Protein AF-0000000075455918 (afdb_homodimer)

Secondary structure (DSSP, 8-state):
-TTTTTTTS-HHHHHHHHHHHHHHHHHHHS---HHHHHHHHHHHHHTPPPSSHHHHHHHHHHHTGGGTS-HHHHHHHHHHHHHHHHHHHHHHHSTTPPPPTT-HHHHHHHHHHHS-HHHHHHHTS-TTT---GGGTGGGHHHHHHHHHHHHHHHTHHHHHHTT--SSHHHHHHHHHT--HHHHHHHHHHHHHHHHHHHHHH--SHHHHHHHHHHHHHHHHHHHH-GGG-GGGTTT----/-TTTTTTTS-HHHHHHHHHHHHHHHHHHHS---HHHHHHHHHHHHHTPPPSSHHHHHHHHHHHTGGGTS-HHHHHHHHHHHHHHHHHHHHHHHSTTPPPPTT-HHHHHHHHHHHS-HHHHHHHTS-TTT---GGGTGGGHHHHHHHHHHHHHHHTHHHHHHTT--SSHHHHHHHHHT--HHHHHHHHHHHHHHHHHHHHHH--SHHHHHHHHHHHHHHHHHHHH-GGG-GGGTTT----

InterPro domains:
  IPR008949 Isoprenoid synthase domain superfamily [G3DSA:1.10.600.10] (1-238)
  IPR008949 Isoprenoid synthase domain superfamily [SSF48576] (11-233)
  IPR024652 Trichodiene synthase [PF06330] (12-233)
  IPR024652 Trichodiene synthase [SFLDG01021] (1-236)

Sequence (478 aa):
MATTTFGHNHPDTQVHIALFTILALCVDDLEVNSAALAEFIDRFQTGRMQLHSVLELLAGMIRRMPEFFHPYAATAILIGAMHHVNCTLFEKQMDNAPLHPAALQYVLYKRARNGAGEVYSAFVWDKFNFPDISAHIQVTPETMIYLDYANDILSFYKEEMAGERHNFVYDRARVTGKDVKTVLSDILDEVVGAIERARKILQGEKERETWEKFLAGYVAYHFLSPRYKLEQLTGAAAAMATTTFGHNHPDTQVHIALFTILALCVDDLEVNSAALAEFIDRFQTGRMQLHSVLELLAGMIRRMPEFFHPYAATAILIGAMHHVNCTLFEKQMDNAPLHPAALQYVLYKRARNGAGEVYSAFVWDKFNFPDISAHIQVTPETMIYLDYANDILSFYKEEMAGERHNFVYDRARVTGKDVKTVLSDILDEVVGAIERARKILQGEKERETWEKFLAGYVAYHFLSPRYKLEQLTGAAAA

Solvent-accessible surface area (backbone atoms only — not comparable to full-atom values): 25151 Å² total; per-residue (Å²): 86,33,70,42,30,36,47,86,44,57,69,70,48,23,52,52,50,40,53,43,50,52,39,54,48,40,58,73,72,39,86,63,47,67,70,42,59,70,42,40,65,63,25,48,36,57,57,46,81,50,82,39,71,63,55,37,53,41,51,54,49,49,72,48,32,58,81,44,25,47,64,69,45,22,50,46,29,43,46,26,51,51,36,24,52,52,41,54,50,48,48,70,73,47,63,86,62,85,79,52,59,66,32,49,58,31,55,54,51,50,47,59,35,49,56,33,17,57,28,56,39,41,60,74,48,32,30,87,87,38,68,61,55,85,66,53,58,60,35,44,53,31,40,20,46,35,52,40,48,47,49,53,61,63,38,38,62,45,36,54,76,69,66,61,68,86,44,72,62,47,48,51,13,62,28,69,71,45,54,59,70,58,42,52,51,50,50,49,52,52,31,52,51,24,52,54,38,33,60,67,59,34,73,48,70,67,58,42,54,48,51,53,47,30,57,53,14,46,55,48,33,48,55,69,33,74,87,28,52,41,38,72,72,67,66,60,54,88,124,87,32,70,42,29,35,47,87,44,58,68,70,49,23,53,51,51,39,53,44,50,53,39,54,48,41,58,72,72,41,87,64,48,68,72,43,59,70,42,39,64,64,25,48,37,57,56,48,80,52,84,37,71,62,56,38,53,41,51,55,50,50,72,48,32,58,81,43,24,47,65,69,47,22,51,46,29,44,46,26,51,52,37,24,53,52,40,54,50,48,48,69,73,47,64,85,62,84,77,52,59,67,31,50,59,30,56,53,50,49,46,59,34,49,54,33,15,56,29,57,40,43,61,71,49,31,31,88,87,38,69,62,55,84,65,52,59,60,35,44,51,32,42,20,45,35,52,39,49,47,48,52,60,64,36,38,61,46,35,53,76,69,66,61,68,85,45,70,62,47,51,50,13,61,28,68,70,46,55,58,70,58,40,54,51,53,48,49,51,53,33,53,50,26,53,54,39,34,60,67,59,35,72,49,69,68,58,41,54,48,50,53,48,30,55,51,14,46,54,48,34,48,55,69,33,74,87,28,52,40,39,73,72,68,68,56,58,89,124

Organism: Phanerochaete carnosa (strain HHB-10118-sp) (NCBI:txid650164)

Radius of gyration: 22.27 Å; Cα contacts (8 Å, |Δi|>4): 618; chains: 2; bounding box: 49×70×57 Å

pLDDT: mean 92.81, std 9.06, range [35.81, 98.81]

Nearest PDB structures (foldseek):
  8h4p-assembly1_B  TM=9.063E-01  e=5.299E-12  Fusarium graminearum PH-1
  2ps7-assembly1_A  TM=8.815E-01  e=2.289E-07  Fusarium sporotrichioides
  7w5h-assembly1_A  TM=6.865E-01  e=1.994E-03  Trichoderma atroviride
  8gy0-assembly1_A  TM=6.132E-01  e=2.604E-03  Agrocybe pediades
  2e4o-assembly1_D  TM=6.104E-01  e=9.459E-03  Aspergillus terreus

Structure (mmCIF, N/CA/C/O backbone):
data_AF-0000000075455918-model_v1
#
loop_
_entity.id
_entity.type
_entity.pdbx_description
1 polymer 'Terpenoid synthase'
#
loop_
_atom_site.group_PDB
_atom_site.id
_atom_site.type_symbol
_atom_site.label_atom_id
_atom_site.label_alt_id
_atom_site.label_comp_id
_atom_site.label_asym_id
_atom_site.label_entity_id
_atom_site.label_seq_id
_atom_site.pdbx_PDB_ins_code
_atom_site.Cartn_x
_atom_site.Cartn_y
_atom_site.Cartn_z
_atom_site.occupancy
_atom_site.B_iso_or_equiv
_atom_site.auth_seq_id
_atom_site.auth_comp_id
_atom_site.auth_asym_id
_atom_site.auth_atom_id
_atom_site.pdbx_PDB_model_num
ATOM 1 N N . MET A 1 1 ? -3.668 22.281 8.75 1 91.06 1 MET A N 1
ATOM 2 C CA . MET A 1 1 ? -2.582 21.328 8.547 1 91.06 1 MET A CA 1
ATOM 3 C C . MET A 1 1 ? -1.503 21.906 7.645 1 91.06 1 MET A C 1
ATOM 5 O O . MET A 1 1 ? -0.312 21.797 7.938 1 91.06 1 MET A O 1
ATOM 9 N N . ALA A 1 2 ? -1.867 22.594 6.594 1 86.81 2 ALA A N 1
ATOM 10 C CA . ALA A 1 2 ? -0.925 23.109 5.609 1 86.81 2 ALA A CA 1
ATOM 11 C C . ALA A 1 2 ? 0.007 24.156 6.234 1 86.81 2 ALA A C 1
ATOM 13 O O . ALA A 1 2 ? 1.175 24.25 5.852 1 86.81 2 ALA A O 1
ATOM 14 N N . THR A 1 3 ? -0.461 24.891 7.234 1 88.12 3 THR A N 1
ATOM 15 C CA . THR A 1 3 ? 0.361 25.938 7.809 1 88.12 3 THR A CA 1
ATOM 16 C C . THR A 1 3 ? 1.095 25.453 9.055 1 88.12 3 THR A C 1
ATOM 18 O O . THR A 1 3 ? 2.123 26.016 9.438 1 88.12 3 THR A O 1
ATOM 21 N N . THR A 1 4 ? 0.584 24.438 9.656 1 91 4 THR A N 1
ATOM 22 C CA . THR A 1 4 ? 1.231 23.891 10.852 1 91 4 THR A CA 1
ATOM 23 C C . THR A 1 4 ? 2.119 22.703 10.492 1 91 4 THR A C 1
ATOM 25 O O . THR A 1 4 ? 3.342 22.844 10.414 1 91 4 THR A O 1
ATOM 28 N N . THR A 1 5 ? 1.549 21.672 9.992 1 95.69 5 THR A N 1
ATOM 29 C CA . THR A 1 5 ? 2.242 20.422 9.703 1 95.69 5 THR A CA 1
ATOM 30 C C . THR A 1 5 ? 3.17 20.578 8.5 1 95.69 5 THR A C 1
ATOM 32 O O . THR A 1 5 ? 4.301 20.078 8.516 1 95.69 5 THR A O 1
ATOM 35 N N . PHE A 1 6 ? 2.711 21.25 7.457 1 97.81 6 PHE A N 1
ATOM 36 C CA . PHE A 1 6 ? 3.451 21.359 6.203 1 97.81 6 PHE A CA 1
ATOM 37 C C . PHE A 1 6 ? 3.879 22.797 5.945 1 97.81 6 PHE A C 1
ATOM 39 O O . PHE A 1 6 ? 4.035 23.203 4.793 1 97.81 6 PHE A O 1
ATOM 46 N N . GLY A 1 7 ? 4.07 23.594 7.047 1 96.25 7 GLY A N 1
ATOM 47 C CA . GLY A 1 7 ? 4.387 25.016 6.949 1 96.25 7 GLY A CA 1
ATOM 48 C C . GLY A 1 7 ? 5.75 25.281 6.332 1 96.25 7 GLY A C 1
ATOM 49 O O . GLY A 1 7 ? 6.02 26.391 5.863 1 96.25 7 GLY A O 1
ATOM 50 N N . HIS A 1 8 ? 6.633 24.281 6.281 1 96.88 8 HIS A N 1
ATOM 51 C CA . HIS A 1 8 ? 7.98 24.422 5.742 1 96.88 8 HIS A CA 1
ATOM 52 C C . HIS A 1 8 ? 7.977 24.344 4.219 1 96.88 8 HIS A C 1
ATOM 54 O O . HIS A 1 8 ? 8.969 24.672 3.57 1 96.88 8 HIS A O 1
ATOM 60 N N . ASN A 1 9 ? 6.895 23.859 3.605 1 97.81 9 ASN A N 1
ATOM 61 C CA . ASN A 1 9 ? 6.832 23.688 2.156 1 97.81 9 ASN A CA 1
ATOM 62 C C . ASN A 1 9 ? 6.723 25.031 1.438 1 97.81 9 ASN A C 1
ATOM 64 O O . ASN A 1 9 ? 6.402 26.047 2.057 1 97.81 9 ASN A O 1
ATOM 68 N N . HIS A 1 10 ? 7.098 25.031 0.149 1 97.56 10 HIS A N 1
ATOM 69 C CA . HIS A 1 10 ? 6.82 26.188 -0.7 1 97.56 10 HIS A CA 1
ATOM 70 C C . HIS A 1 10 ? 5.355 26.609 -0.596 1 97.56 10 HIS A C 1
ATOM 72 O O . HIS A 1 10 ? 4.465 25.75 -0.545 1 97.56 10 HIS A O 1
ATOM 78 N N . PRO A 1 11 ? 5.074 27.906 -0.585 1 97.19 11 PRO A N 1
ATOM 79 C CA . PRO A 1 11 ? 3.707 28.391 -0.379 1 97.19 11 PRO A CA 1
ATOM 80 C C . PRO A 1 11 ? 2.711 27.797 -1.37 1 97.19 11 PRO A C 1
ATOM 82 O O . PRO A 1 11 ? 1.595 27.438 -0.988 1 97.19 11 PRO A O 1
ATOM 85 N N . ASP A 1 12 ? 3.113 27.656 -2.613 1 97.38 12 ASP A N 1
ATOM 86 C CA . ASP A 1 12 ? 2.23 27.062 -3.609 1 97.38 12 ASP A CA 1
ATOM 87 C C . ASP A 1 12 ? 1.91 25.609 -3.258 1 97.38 12 ASP A C 1
ATOM 89 O O . ASP A 1 12 ? 0.797 25.141 -3.498 1 97.38 12 ASP A O 1
ATOM 93 N N . THR A 1 13 ? 2.908 24.906 -2.742 1 98.06 13 THR A N 1
ATOM 94 C CA . THR A 1 13 ? 2.709 23.531 -2.312 1 98.06 13 THR A CA 1
ATOM 95 C C . THR A 1 13 ? 1.746 23.469 -1.131 1 98.06 13 THR A C 1
ATOM 97 O O . THR A 1 13 ? 0.871 22.594 -1.084 1 98.06 13 THR A O 1
ATOM 100 N N . GLN A 1 14 ? 1.896 24.406 -0.227 1 97.81 14 GLN A N 1
ATOM 101 C CA . GLN A 1 14 ? 1.015 24.469 0.934 1 97.81 14 GLN A CA 1
ATOM 102 C C . GLN A 1 14 ? -0.442 24.625 0.512 1 97.81 14 GLN A C 1
ATOM 104 O O . GLN A 1 14 ? -1.328 23.953 1.042 1 97.81 14 GLN A O 1
ATOM 109 N N . VAL A 1 15 ? -0.654 25.5 -0.427 1 97.75 15 VAL A N 1
ATOM 110 C CA . VAL A 1 15 ? -2.004 25.766 -0.916 1 97.75 15 VAL A CA 1
ATOM 111 C C . VAL A 1 15 ? -2.576 24.5 -1.551 1 97.75 15 VAL A C 1
ATOM 113 O O . VAL A 1 15 ? -3.729 24.141 -1.299 1 97.75 15 VAL A O 1
ATOM 116 N N . HIS A 1 16 ? -1.798 23.828 -2.35 1 98 16 HIS A N 1
ATOM 117 C CA . HIS A 1 16 ? -2.266 22.625 -3.016 1 98 16 HIS A CA 1
ATOM 118 C C . HIS A 1 16 ? -2.559 21.516 -2.008 1 98 16 HIS A C 1
ATOM 120 O O . HIS A 1 16 ? -3.561 20.812 -2.131 1 98 16 HIS A O 1
ATOM 126 N N . ILE A 1 17 ? -1.738 21.328 -0.986 1 97.5 17 ILE A N 1
ATOM 127 C CA . ILE A 1 17 ? -1.95 20.359 0.076 1 97.5 17 ILE A CA 1
ATOM 128 C C . ILE A 1 17 ? -3.242 20.672 0.823 1 97.5 17 ILE A C 1
ATOM 130 O O . ILE A 1 17 ? -4.031 19.781 1.127 1 97.5 17 ILE A O 1
ATOM 134 N N . ALA A 1 18 ? -3.453 21.969 1.129 1 97.25 18 ALA A N 1
ATOM 135 C CA . ALA A 1 18 ? -4.66 22.391 1.832 1 97.25 18 ALA A CA 1
ATOM 136 C C . ALA A 1 18 ? -5.914 22.031 1.035 1 97.25 18 ALA A C 1
ATOM 138 O O . ALA A 1 18 ? -6.867 21.469 1.583 1 97.25 18 ALA A O 1
ATOM 139 N N . LEU A 1 19 ? -5.891 22.344 -0.235 1 97 19 LEU A N 1
ATOM 140 C CA . LEU A 1 19 ? -7.035 22.078 -1.096 1 97 19 LEU A CA 1
ATOM 141 C C . LEU A 1 19 ? -7.277 20.578 -1.213 1 97 19 LEU A C 1
ATOM 143 O O . LEU A 1 19 ? -8.414 20.109 -1.078 1 97 19 LEU A O 1
ATOM 147 N N . PHE A 1 20 ? -6.273 19.797 -1.447 1 96.75 20 PHE A N 1
ATOM 148 C CA . PHE A 1 20 ? -6.391 18.344 -1.497 1 96.75 20 PHE A CA 1
ATOM 149 C C . PHE A 1 20 ? -6.992 17.797 -0.206 1 96.75 20 PHE A C 1
ATOM 151 O O . PHE A 1 20 ? -7.895 16.953 -0.24 1 96.75 20 PHE A O 1
ATOM 158 N N . THR A 1 21 ? -6.449 18.312 0.922 1 94.25 21 THR A N 1
ATOM 159 C CA . THR A 1 21 ? -6.859 17.812 2.23 1 94.25 21 THR A CA 1
ATOM 160 C C . THR A 1 21 ? -8.328 18.109 2.49 1 94.25 21 THR A C 1
ATOM 162 O O . THR A 1 21 ? -9.07 17.266 2.992 1 94.25 21 THR A O 1
ATOM 165 N N . ILE A 1 22 ? -8.781 19.344 2.145 1 93.31 22 ILE A N 1
ATOM 166 C CA . ILE A 1 22 ? -10.18 19.703 2.301 1 93.31 22 ILE A CA 1
ATOM 167 C C . ILE A 1 22 ? -11.062 18.766 1.478 1 93.31 22 ILE A C 1
ATOM 169 O O . ILE A 1 22 ? -12.086 18.281 1.964 1 93.31 22 ILE A O 1
ATOM 173 N N . LEU A 1 23 ? -10.688 18.484 0.296 1 92.94 23 LEU A N 1
ATOM 174 C CA . LEU A 1 23 ? -11.469 17.625 -0.594 1 92.94 23 LEU A CA 1
ATOM 175 C C . LEU A 1 23 ? -11.484 16.188 -0.091 1 92.94 23 LEU A C 1
ATOM 177 O O . LEU A 1 23 ? -12.516 15.516 -0.147 1 92.94 23 LEU A O 1
ATOM 181 N N . ALA A 1 24 ? -10.312 15.695 0.396 1 90.94 24 ALA A N 1
ATOM 182 C CA . ALA A 1 24 ? -10.242 14.344 0.956 1 90.94 24 ALA A CA 1
ATOM 183 C C . ALA A 1 24 ? -11.164 14.203 2.164 1 90.94 24 ALA A C 1
ATOM 185 O O . ALA A 1 24 ? -11.812 13.172 2.338 1 90.94 24 ALA A O 1
ATOM 186 N N . LEU A 1 25 ? -11.203 15.219 3.004 1 87 25 LEU A N 1
ATOM 187 C CA . LEU A 1 25 ? -12.094 15.203 4.164 1 87 25 LEU A CA 1
ATOM 188 C C . LEU A 1 25 ? -13.555 15.227 3.73 1 87 25 LEU A C 1
ATOM 190 O O . LEU A 1 25 ? -14.398 14.602 4.363 1 87 25 LEU A O 1
ATOM 194 N N . CYS A 1 26 ? -13.836 15.961 2.695 1 88.19 26 CYS A N 1
ATOM 195 C CA . CYS A 1 26 ? -15.195 16 2.162 1 88.19 26 CYS A CA 1
ATOM 196 C C . CYS A 1 26 ? -15.617 14.625 1.657 1 88.19 26 CYS A C 1
ATOM 198 O O . CYS A 1 26 ? -16.781 14.242 1.796 1 88.19 26 CYS A O 1
ATOM 200 N N . VAL A 1 27 ? -14.734 13.883 1.085 1 86.5 27 VAL A N 1
ATOM 201 C CA . VAL A 1 27 ? -15.023 12.531 0.604 1 86.5 27 VAL A CA 1
ATOM 202 C C . VAL A 1 27 ? -15.383 11.625 1.781 1 86.5 27 VAL A C 1
ATOM 204 O O . VAL A 1 27 ? -16.328 10.836 1.704 1 86.5 27 VAL A O 1
ATOM 207 N N . ASP A 1 28 ? -14.703 11.789 2.898 1 78.5 28 ASP A N 1
ATOM 208 C CA . ASP A 1 28 ? -14.906 10.969 4.09 1 78.5 28 ASP A CA 1
ATOM 209 C C . ASP A 1 28 ? -16.203 11.344 4.801 1 78.5 28 ASP A C 1
ATOM 211 O O . ASP A 1 28 ? -16.922 10.477 5.297 1 78.5 28 ASP A O 1
ATOM 215 N N . ASP A 1 29 ? -16.375 12.633 4.953 1 73.12 29 ASP A N 1
ATOM 216 C CA . ASP A 1 29 ? -17.453 13.141 5.789 1 73.12 29 ASP A CA 1
ATOM 217 C C . ASP A 1 29 ? -18.734 13.336 4.98 1 73.12 29 ASP A C 1
ATOM 219 O O . ASP A 1 29 ? -19.844 13.164 5.504 1 73.12 29 ASP A O 1
ATOM 223 N N . LEU A 1 30 ? -18.406 13.914 3.812 1 64.44 30 LEU A N 1
ATOM 224 C CA . LEU A 1 30 ? -19.578 14.344 3.064 1 64.44 30 LEU A CA 1
ATOM 225 C C . LEU A 1 30 ? -20.281 13.156 2.416 1 64.44 30 LEU A C 1
ATOM 227 O O . LEU A 1 30 ? -19.688 12.086 2.275 1 64.44 30 LEU A O 1
ATOM 231 N N . GLU A 1 31 ? -21.5 13.352 2.164 1 68.62 31 GLU A N 1
ATOM 232 C CA . GLU A 1 31 ? -22.438 12.414 1.56 1 68.62 31 GLU A CA 1
ATOM 233 C C . GLU A 1 31 ? -22.141 12.203 0.078 1 68.62 31 GLU A C 1
ATOM 235 O O . GLU A 1 31 ? -22.984 12.469 -0.777 1 68.62 31 GLU A O 1
ATOM 240 N N . VAL A 1 32 ? -20.734 12.156 -0.196 1 80.69 32 VAL A N 1
ATOM 241 C CA . VAL A 1 32 ? -20.562 11.656 -1.556 1 80.69 32 VAL A CA 1
ATOM 242 C C . VAL A 1 32 ? -21.188 10.266 -1.675 1 80.69 32 VAL A C 1
ATOM 244 O O . VAL A 1 32 ? -20.906 9.375 -0.872 1 80.69 32 VAL A O 1
ATOM 247 N N . ASN A 1 33 ? -22.125 10.25 -2.5 1 83 33 ASN A N 1
ATOM 248 C CA . ASN A 1 33 ? -22.875 9 -2.59 1 83 33 ASN A CA 1
ATOM 249 C C . ASN A 1 33 ? -22 7.855 -3.092 1 83 33 ASN A C 1
ATOM 251 O O . ASN A 1 33 ? -21.016 8.086 -3.803 1 83 33 ASN A O 1
ATOM 255 N N . SER A 1 34 ? -22.375 6.715 -2.729 1 84.88 34 SER A N 1
ATOM 256 C CA . SER A 1 34 ? -21.641 5.488 -3.014 1 84.88 34 SER A CA 1
ATOM 257 C C . SER A 1 34 ? -21.531 5.246 -4.516 1 84.88 34 SER A C 1
ATOM 259 O O . SER A 1 34 ? -20.531 4.703 -4.988 1 84.88 34 SER A O 1
ATOM 261 N N . ALA A 1 35 ? -22.469 5.715 -5.219 1 89 35 ALA A N 1
ATOM 262 C CA . ALA A 1 35 ? -22.453 5.516 -6.668 1 89 35 ALA A CA 1
ATOM 263 C C . ALA A 1 35 ? -21.328 6.32 -7.312 1 89 35 ALA A C 1
ATOM 265 O O . ALA A 1 35 ? -20.625 5.824 -8.203 1 89 35 ALA A O 1
ATOM 266 N N . ALA A 1 36 ? -21.188 7.535 -6.863 1 91.81 36 ALA A N 1
ATOM 267 C CA . ALA A 1 36 ? -20.125 8.383 -7.387 1 91.81 36 ALA A CA 1
ATOM 268 C C . ALA A 1 36 ? -18.75 7.844 -6.992 1 91.81 36 ALA A C 1
ATOM 270 O O . ALA A 1 36 ? -17.812 7.836 -7.805 1 91.81 36 ALA A O 1
ATOM 271 N N . LEU A 1 37 ? -18.562 7.406 -5.773 1 91 37 LEU A N 1
ATOM 272 C CA . LEU A 1 37 ? -17.312 6.832 -5.305 1 91 37 LEU A CA 1
ATOM 273 C C . LEU A 1 37 ? -16.938 5.586 -6.105 1 91 37 LEU A C 1
ATOM 275 O O . LEU A 1 37 ? -15.773 5.375 -6.441 1 91 37 LEU A O 1
ATOM 279 N N . ALA A 1 38 ? -17.969 4.848 -6.434 1 91.56 38 ALA A N 1
ATOM 280 C CA . ALA A 1 38 ? -17.766 3.582 -7.137 1 91.56 38 ALA A CA 1
ATOM 281 C C . ALA A 1 38 ? -17.219 3.818 -8.547 1 91.56 38 ALA A C 1
ATOM 283 O O . ALA A 1 38 ? -16.5 2.982 -9.086 1 91.56 38 ALA A O 1
ATOM 284 N N . GLU A 1 39 ? -17.5 4.941 -9.055 1 93.44 39 GLU A N 1
ATOM 285 C CA . GLU A 1 39 ? -17.109 5.227 -10.438 1 93.44 39 GLU A CA 1
ATOM 286 C C . GLU A 1 39 ? -15.836 6.066 -10.484 1 93.44 39 GLU A C 1
ATOM 288 O O . GLU A 1 39 ? -15.281 6.297 -11.562 1 93.44 39 GLU A O 1
ATOM 293 N N . PHE A 1 40 ? -15.32 6.504 -9.406 1 94.31 40 PHE A N 1
ATOM 294 C CA . PHE A 1 40 ? -14.258 7.504 -9.359 1 94.31 40 PHE A CA 1
ATOM 295 C C . PHE A 1 40 ? -13.023 7.012 -10.102 1 94.31 40 PHE A C 1
ATOM 297 O O . PHE A 1 40 ? -12.508 7.699 -10.992 1 94.31 40 PHE A O 1
ATOM 304 N N . ILE A 1 41 ? -12.562 5.852 -9.773 1 91.62 41 ILE A N 1
ATOM 305 C CA . ILE A 1 41 ? -11.289 5.375 -10.297 1 91.62 41 ILE A CA 1
ATOM 306 C C . ILE A 1 41 ? -11.414 5.062 -11.781 1 91.62 41 ILE A C 1
ATOM 308 O O . ILE A 1 41 ? -10.539 5.414 -12.578 1 91.62 41 ILE A O 1
ATOM 312 N N . ASP A 1 42 ? -12.492 4.449 -12.141 1 89.5 42 ASP A N 1
ATOM 313 C CA . ASP A 1 42 ? -12.727 4.176 -13.562 1 89.5 42 ASP A CA 1
ATOM 314 C C . ASP A 1 42 ? -12.766 5.469 -14.367 1 89.5 42 ASP A C 1
ATOM 316 O O . ASP A 1 42 ? -12.125 5.57 -15.422 1 89.5 42 ASP A O 1
ATOM 320 N N . ARG A 1 43 ? -13.492 6.398 -13.867 1 91.75 43 ARG A N 1
ATOM 321 C CA . ARG A 1 43 ? -13.609 7.672 -14.57 1 91.75 43 ARG A CA 1
ATOM 322 C C . ARG A 1 43 ? -12.281 8.422 -14.562 1 91.75 43 ARG A C 1
ATOM 324 O O . ARG A 1 43 ? -11.914 9.062 -15.547 1 91.75 43 ARG A O 1
ATOM 331 N N . PHE A 1 44 ? -11.555 8.32 -13.484 1 91.12 44 PHE A N 1
ATOM 332 C CA . PHE A 1 44 ? -10.25 8.953 -13.375 1 91.12 44 PHE A CA 1
ATOM 333 C C . PHE A 1 44 ? -9.297 8.414 -14.438 1 91.12 44 PHE A C 1
ATOM 335 O O . PHE A 1 44 ? -8.617 9.188 -15.117 1 91.12 44 PHE A O 1
ATOM 342 N N . GLN A 1 45 ? -9.289 7.113 -14.664 1 86.81 45 GLN A N 1
ATOM 343 C CA . GLN A 1 45 ? -8.305 6.492 -15.531 1 86.81 45 GLN A CA 1
ATOM 344 C C . GLN A 1 45 ? -8.719 6.586 -17 1 86.81 45 GLN A C 1
ATOM 346 O O . GLN A 1 45 ? -7.922 6.324 -17.891 1 86.81 45 GLN A O 1
ATOM 351 N N . THR A 1 46 ? -9.945 6.945 -17.234 1 83.19 46 THR A N 1
ATOM 352 C CA . THR A 1 46 ? -10.406 7.078 -18.609 1 83.19 46 THR A CA 1
ATOM 353 C C . THR A 1 46 ? -10.57 8.547 -19 1 83.19 46 THR A C 1
ATOM 355 O O . THR A 1 46 ? -11.008 8.867 -20.109 1 83.19 46 THR A O 1
ATOM 358 N N . GLY A 1 47 ? -10.344 9.445 -18.125 1 82.88 47 GLY A N 1
ATOM 359 C CA . GLY A 1 47 ? -10.391 10.875 -18.406 1 82.88 47 GLY A CA 1
ATOM 360 C C . GLY A 1 47 ? -11.805 11.43 -18.438 1 82.88 47 GLY A C 1
ATOM 361 O O . GLY A 1 47 ? -12.023 12.555 -18.891 1 82.88 47 GLY A O 1
ATOM 362 N N . ARG A 1 48 ? -12.75 10.711 -18 1 89.62 48 ARG A N 1
ATOM 363 C CA . ARG A 1 48 ? -14.141 11.164 -17.953 1 89.62 48 ARG A CA 1
ATOM 364 C C . ARG A 1 48 ? -14.383 12.055 -16.75 1 89.62 48 ARG A C 1
ATOM 366 O O . ARG A 1 48 ? -13.719 11.922 -15.719 1 89.62 48 ARG A O 1
ATOM 373 N N . MET A 1 49 ? -15.359 12.922 -16.891 1 94.25 49 MET A N 1
ATOM 374 C CA . MET A 1 49 ? -15.758 13.781 -15.789 1 94.25 49 MET A CA 1
ATOM 375 C C . MET A 1 49 ? -16.328 12.953 -14.641 1 94.25 49 MET A C 1
ATOM 377 O O . MET A 1 49 ? -17.109 12.023 -14.867 1 94.25 49 MET A O 1
ATOM 381 N N . GLN A 1 50 ? -15.992 13.344 -13.43 1 95.5 50 GLN A N 1
ATOM 382 C CA . GLN A 1 50 ? -16.5 12.656 -12.242 1 95.5 50 GLN A CA 1
ATOM 383 C C . GLN A 1 50 ? -17.984 12.938 -12.031 1 95.5 50 GLN A C 1
ATOM 385 O O . GLN A 1 50 ? -18.5 13.945 -12.508 1 95.5 50 GLN A O 1
ATOM 390 N N . LEU A 1 51 ? -18.688 12.109 -11.312 1 94.5 51 LEU A N 1
ATOM 391 C CA . LEU A 1 51 ? -20.125 12.203 -11.109 1 94.5 51 LEU A CA 1
ATOM 392 C C . LEU A 1 51 ? -20.453 13.18 -9.984 1 94.5 51 LEU A C 1
ATOM 394 O O . LEU A 1 51 ? -21.625 13.516 -9.773 1 94.5 51 LEU A O 1
ATOM 398 N N . HIS A 1 52 ? -19.484 13.602 -9.242 1 93.81 52 HIS A N 1
ATOM 399 C CA . HIS A 1 52 ? -19.625 14.531 -8.125 1 93.81 52 HIS A CA 1
ATOM 400 C C . HIS A 1 52 ? -18.547 15.617 -8.172 1 93.81 52 HIS A C 1
ATOM 402 O O . HIS A 1 52 ? -17.391 15.336 -8.461 1 93.81 52 HIS A O 1
ATOM 408 N N . SER A 1 53 ? -18.953 16.859 -7.832 1 93.69 53 SER A N 1
ATOM 409 C CA . SER A 1 53 ? -18.062 18 -7.969 1 93.69 53 SER A CA 1
ATOM 410 C C . SER A 1 53 ? -16.828 17.844 -7.074 1 93.69 53 SER A C 1
ATOM 412 O O . SER A 1 53 ? -15.727 18.203 -7.473 1 93.69 53 SER A O 1
ATOM 414 N N . VAL A 1 54 ? -17 17.359 -5.891 1 94.19 54 VAL A N 1
ATOM 415 C CA . VAL A 1 54 ? -15.891 17.156 -4.957 1 94.19 54 VAL A CA 1
ATOM 416 C C . VAL A 1 54 ? -14.875 16.188 -5.566 1 94.19 54 VAL A C 1
ATOM 418 O O . VAL A 1 54 ? -13.664 16.438 -5.496 1 94.19 54 VAL A O 1
ATOM 421 N N . LEU A 1 55 ? -15.336 15.133 -6.203 1 94.94 55 LEU A N 1
ATOM 422 C CA . LEU A 1 55 ? -14.461 14.125 -6.805 1 94.94 55 LEU A CA 1
ATOM 423 C C . LEU A 1 55 ? -13.773 14.68 -8.047 1 94.94 55 LEU A C 1
ATOM 425 O O . LEU A 1 55 ? -12.625 14.336 -8.336 1 94.94 55 LEU A O 1
ATOM 429 N N . GLU A 1 56 ? -14.523 15.523 -8.727 1 95.81 56 GLU A N 1
ATOM 430 C CA . GLU A 1 56 ? -13.922 16.172 -9.883 1 95.81 56 GLU A CA 1
ATOM 431 C C . GLU A 1 56 ? -12.758 17.078 -9.469 1 95.81 56 GLU A C 1
ATOM 433 O O . GLU A 1 56 ? -11.703 17.062 -10.102 1 95.81 56 GLU A O 1
ATOM 438 N N . LEU A 1 57 ? -12.953 17.875 -8.469 1 95.88 57 LEU A N 1
ATOM 439 C CA . LEU A 1 57 ? -11.906 18.75 -7.965 1 95.88 57 LEU A CA 1
ATOM 440 C C . LEU A 1 57 ? -10.742 17.953 -7.395 1 95.88 57 LEU A C 1
ATOM 442 O O . LEU A 1 57 ? -9.578 18.297 -7.598 1 95.88 57 LEU A O 1
ATOM 446 N N . LEU A 1 58 ? -11.055 16.844 -6.711 1 95.5 58 LEU A N 1
ATOM 447 C CA . LEU A 1 58 ? -10.031 15.977 -6.156 1 95.5 58 LEU A CA 1
ATOM 448 C C . LEU A 1 58 ? -9.172 15.375 -7.262 1 95.5 58 LEU A C 1
ATOM 450 O O . LEU A 1 58 ? -7.941 15.352 -7.16 1 95.5 58 LEU A O 1
ATOM 454 N N . ALA A 1 59 ? -9.844 14.906 -8.312 1 95.06 59 ALA A N 1
ATOM 455 C CA . ALA A 1 59 ? -9.117 14.367 -9.461 1 95.06 59 ALA A CA 1
ATOM 456 C C . ALA A 1 59 ? -8.148 15.398 -10.031 1 95.06 59 ALA A C 1
ATOM 458 O O . ALA A 1 59 ? -7.008 15.062 -10.359 1 95.06 59 ALA A O 1
ATOM 459 N N . GLY A 1 60 ? -8.625 16.594 -10.156 1 94.88 60 GLY A N 1
ATOM 460 C CA . GLY A 1 60 ? -7.766 17.656 -10.633 1 94.88 60 GLY A CA 1
ATOM 461 C C . GLY A 1 60 ? -6.562 17.906 -9.742 1 94.88 60 GLY A C 1
ATOM 462 O O . GLY A 1 60 ? -5.449 18.125 -10.234 1 94.88 60 GLY A O 1
ATOM 463 N N . MET A 1 61 ? -6.738 17.859 -8.414 1 96.25 61 MET A N 1
ATOM 464 C CA . MET A 1 61 ? -5.641 18.062 -7.473 1 96.25 61 MET A CA 1
ATOM 465 C C . MET A 1 61 ? -4.605 16.953 -7.605 1 96.25 61 MET A C 1
ATOM 467 O O . MET A 1 61 ? -3.4 17.203 -7.57 1 96.25 61 MET A O 1
ATOM 471 N N . ILE A 1 62 ? -5.062 15.742 -7.785 1 95.88 62 ILE A N 1
ATOM 472 C CA . ILE A 1 62 ? -4.184 14.578 -7.895 1 95.88 62 ILE A CA 1
ATOM 473 C C . ILE A 1 62 ? -3.314 14.711 -9.141 1 95.88 62 ILE A C 1
ATOM 475 O O . ILE A 1 62 ? -2.104 14.477 -9.094 1 95.88 62 ILE A O 1
ATOM 479 N N . ARG A 1 63 ? -3.861 15.172 -10.25 1 93.56 63 ARG A N 1
ATOM 480 C CA . ARG A 1 63 ? -3.17 15.25 -11.531 1 93.56 63 ARG A CA 1
ATOM 481 C C . ARG A 1 63 ? -2.072 16.312 -11.5 1 93.56 63 ARG A C 1
ATOM 483 O O . ARG A 1 63 ? -1.111 16.234 -12.266 1 93.56 63 ARG A O 1
ATOM 490 N N . ARG A 1 64 ? -2.129 17.234 -10.562 1 95.75 64 ARG A N 1
ATOM 491 C CA . ARG A 1 64 ? -1.186 18.344 -10.539 1 95.75 64 ARG A CA 1
ATOM 492 C C . ARG A 1 64 ? -0.031 18.062 -9.586 1 95.75 64 ARG A C 1
ATOM 494 O O . ARG A 1 64 ? 0.894 18.859 -9.461 1 95.75 64 ARG A O 1
ATOM 501 N N . MET A 1 65 ? 0.022 16.922 -8.953 1 96.88 65 MET A N 1
ATOM 502 C CA . MET A 1 65 ? 1.01 16.609 -7.918 1 96.88 65 MET A CA 1
ATOM 503 C C . MET A 1 65 ? 2.424 16.656 -8.492 1 96.88 65 MET A C 1
ATOM 505 O O . MET A 1 65 ? 3.363 17.062 -7.805 1 96.88 65 MET A O 1
ATOM 509 N N . PRO A 1 66 ? 2.625 16.312 -9.812 1 95.81 66 PRO A N 1
ATOM 510 C CA . PRO A 1 66 ? 3.982 16.375 -10.359 1 95.81 66 PRO A CA 1
ATOM 511 C C . PRO A 1 66 ? 4.527 17.797 -10.406 1 95.81 66 PRO A C 1
ATOM 513 O O . PRO A 1 66 ? 5.734 18 -10.547 1 95.81 66 PRO A O 1
ATOM 516 N N . GLU A 1 67 ? 3.643 18.766 -10.32 1 97.25 67 GLU A N 1
ATOM 517 C CA . GLU A 1 67 ? 4.094 20.156 -10.273 1 97.25 67 GLU A CA 1
ATOM 518 C C . GLU A 1 67 ? 4.82 20.469 -8.969 1 97.25 67 GLU A C 1
ATOM 520 O O . GLU A 1 67 ? 5.637 21.391 -8.906 1 97.25 67 GLU A O 1
ATOM 525 N N . PHE A 1 68 ? 4.637 19.641 -7.938 1 98.25 68 PHE A N 1
ATOM 526 C CA . PHE A 1 68 ? 5.066 20.062 -6.605 1 98.25 68 PHE A CA 1
ATOM 527 C C . PHE A 1 68 ? 5.984 19.016 -5.98 1 98.25 68 PHE A C 1
ATOM 529 O O . PHE A 1 68 ? 6.699 19.312 -5.02 1 98.25 68 PHE A O 1
ATOM 536 N N . PHE A 1 69 ? 5.973 17.781 -6.523 1 98 69 PHE A N 1
ATOM 537 C CA . PHE A 1 69 ? 6.695 16.672 -5.895 1 98 69 PHE A CA 1
ATOM 538 C C . PHE A 1 69 ? 7.52 15.914 -6.926 1 98 69 PHE A C 1
ATOM 540 O O . PHE A 1 69 ? 7.238 15.977 -8.125 1 98 69 PHE A O 1
ATOM 547 N N . HIS A 1 70 ? 8.602 15.273 -6.457 1 96.5 70 HIS A N 1
ATOM 548 C CA . HIS A 1 70 ? 9.344 14.344 -7.293 1 96.5 70 HIS A CA 1
ATOM 549 C C . HIS A 1 70 ? 8.406 13.367 -8 1 96.5 70 HIS A C 1
ATOM 551 O O . HIS A 1 70 ? 7.418 12.914 -7.418 1 96.5 70 HIS A O 1
ATOM 557 N N . PRO A 1 71 ? 8.688 12.984 -9.234 1 93.88 71 PRO A N 1
ATOM 558 C CA . PRO A 1 71 ? 7.777 12.133 -10 1 93.88 71 PRO A CA 1
ATOM 559 C C . PRO A 1 71 ? 7.414 10.852 -9.258 1 93.88 71 PRO A C 1
ATOM 561 O O . PRO A 1 71 ? 6.254 10.43 -9.273 1 93.88 71 PRO A O 1
ATOM 564 N N . TYR A 1 72 ? 8.359 10.242 -8.586 1 94.62 72 TYR A N 1
ATOM 565 C CA . TYR A 1 72 ? 8.07 9.039 -7.82 1 94.62 72 TYR A CA 1
ATOM 566 C C . TYR A 1 72 ? 7.051 9.32 -6.723 1 94.62 72 TYR A C 1
ATOM 568 O O . TYR A 1 72 ? 6.098 8.562 -6.535 1 94.62 72 TYR A O 1
ATOM 576 N N . ALA A 1 73 ? 7.293 10.398 -6.02 1 97 73 ALA A N 1
ATOM 577 C CA . ALA A 1 73 ? 6.414 10.781 -4.922 1 97 73 ALA A CA 1
ATOM 578 C C . ALA A 1 73 ? 5.031 11.18 -5.434 1 97 73 ALA A C 1
ATOM 580 O O . ALA A 1 73 ? 4.016 10.859 -4.812 1 97 73 ALA A O 1
ATOM 581 N N . ALA A 1 74 ? 5.004 11.875 -6.551 1 96.81 74 ALA A N 1
ATOM 582 C CA . ALA A 1 74 ? 3.734 12.273 -7.148 1 96.81 74 ALA A CA 1
ATOM 583 C C . ALA A 1 74 ? 2.891 11.055 -7.512 1 96.81 74 ALA A C 1
ATOM 585 O O . ALA A 1 74 ? 1.679 11.039 -7.277 1 96.81 74 ALA A O 1
ATOM 586 N N . THR A 1 75 ? 3.521 10.07 -8.047 1 95.19 75 THR A N 1
ATOM 587 C CA . THR A 1 75 ? 2.83 8.828 -8.383 1 95.19 75 THR A CA 1
ATOM 588 C C . THR A 1 75 ? 2.363 8.109 -7.117 1 95.19 75 THR A C 1
ATOM 590 O O . THR A 1 75 ? 1.257 7.57 -7.078 1 95.19 75 THR A O 1
ATOM 593 N N . ALA A 1 76 ? 3.17 8.078 -6.074 1 95.75 76 ALA A N 1
ATOM 594 C CA . ALA A 1 76 ? 2.785 7.473 -4.805 1 95.75 76 ALA A CA 1
ATOM 595 C C . ALA A 1 76 ? 1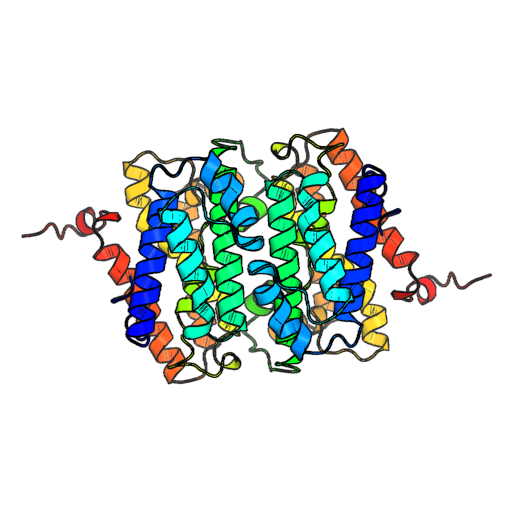.567 8.172 -4.207 1 95.75 76 ALA A C 1
ATOM 597 O O . ALA A 1 76 ? 0.704 7.523 -3.609 1 95.75 76 ALA A O 1
ATOM 598 N N . ILE A 1 77 ? 1.5 9.484 -4.352 1 97.19 77 ILE A N 1
ATOM 599 C CA . ILE A 1 77 ? 0.354 10.25 -3.875 1 97.19 77 ILE A CA 1
ATOM 600 C C . ILE A 1 77 ? -0.9 9.836 -4.641 1 97.19 77 ILE A C 1
ATOM 602 O O . ILE A 1 77 ? -1.947 9.586 -4.039 1 97.19 77 ILE A O 1
ATOM 606 N N . LEU A 1 78 ? -0.751 9.797 -5.922 1 95.69 78 LEU A N 1
ATOM 607 C CA . LEU A 1 78 ? -1.861 9.359 -6.762 1 95.69 78 LEU A CA 1
ATOM 608 C C . LEU A 1 78 ? -2.369 7.988 -6.332 1 95.69 78 LEU A C 1
ATOM 610 O O . LEU A 1 78 ? -3.568 7.805 -6.117 1 95.69 78 LEU A O 1
ATOM 614 N N . ILE A 1 79 ? -1.507 7.07 -6.141 1 94.81 79 ILE A N 1
ATOM 615 C CA . ILE A 1 79 ? -1.824 5.703 -5.746 1 94.81 79 ILE A CA 1
ATOM 616 C C . ILE A 1 79 ? -2.461 5.699 -4.359 1 94.81 79 ILE A C 1
ATOM 618 O O . ILE A 1 79 ? -3.488 5.051 -4.145 1 94.81 79 ILE A O 1
ATOM 622 N N . GLY A 1 80 ? -1.838 6.402 -3.482 1 95.19 80 GLY A N 1
ATOM 623 C CA . GLY A 1 80 ? -2.387 6.492 -2.139 1 95.19 80 GLY A CA 1
ATOM 624 C C . GLY A 1 80 ? -3.791 7.062 -2.104 1 95.19 80 GLY A C 1
ATOM 625 O O . GLY A 1 80 ? -4.633 6.609 -1.325 1 95.19 80 GLY A O 1
ATOM 626 N N . ALA A 1 81 ? -4.055 8.055 -2.926 1 94.56 81 ALA A N 1
ATOM 627 C CA . ALA A 1 81 ? -5.391 8.648 -3.01 1 94.56 81 ALA A CA 1
ATOM 628 C C . ALA A 1 81 ? -6.406 7.637 -3.537 1 94.56 81 ALA A C 1
ATOM 630 O O . ALA A 1 81 ? -7.531 7.559 -3.033 1 94.56 81 ALA A O 1
ATOM 631 N N . MET A 1 82 ? -6.016 6.895 -4.484 1 93.38 82 MET A N 1
ATOM 632 C CA . MET A 1 82 ? -6.902 5.871 -5.031 1 93.38 82 MET A CA 1
ATOM 633 C C . MET A 1 82 ? -7.215 4.805 -3.984 1 93.38 82 MET A C 1
ATOM 635 O O . MET A 1 82 ? -8.359 4.363 -3.863 1 93.38 82 MET A O 1
ATOM 639 N N . HIS A 1 83 ? -6.199 4.434 -3.205 1 93.31 83 HIS A N 1
ATOM 640 C CA . HIS A 1 83 ? -6.422 3.498 -2.109 1 93.31 83 HIS A CA 1
ATOM 641 C C . HIS A 1 83 ? -7.449 4.039 -1.122 1 93.31 83 HIS A C 1
ATOM 643 O O . HIS A 1 83 ? -8.336 3.307 -0.679 1 93.31 83 HIS A O 1
ATOM 649 N N . HIS A 1 84 ? -7.246 5.254 -0.837 1 92.38 84 HIS A N 1
ATOM 650 C CA . HIS A 1 84 ? -8.133 5.875 0.141 1 92.38 84 HIS A CA 1
ATOM 651 C C . HIS A 1 84 ? -9.586 5.836 -0.325 1 92.38 84 HIS A C 1
ATOM 653 O O . HIS A 1 84 ? -10.477 5.461 0.439 1 92.38 84 HIS A O 1
ATOM 659 N N . VAL A 1 85 ? -9.852 6.18 -1.555 1 91.75 85 VAL A N 1
ATOM 660 C CA . VAL A 1 85 ? -11.203 6.195 -2.104 1 91.75 85 VAL A CA 1
ATOM 661 C C . VAL A 1 85 ? -11.75 4.77 -2.166 1 91.75 85 VAL A C 1
ATOM 663 O O . VAL A 1 85 ? -12.898 4.52 -1.778 1 91.75 85 VAL A O 1
ATOM 666 N N . ASN A 1 86 ? -10.938 3.859 -2.615 1 93.06 86 ASN A N 1
ATOM 667 C CA . ASN A 1 86 ? -11.336 2.461 -2.736 1 93.06 86 ASN A CA 1
ATOM 668 C C . ASN A 1 86 ? -11.719 1.868 -1.384 1 93.06 86 ASN A C 1
ATOM 670 O O . ASN A 1 86 ? -12.727 1.171 -1.268 1 93.06 86 ASN A O 1
ATOM 674 N N . CYS A 1 87 ? -10.914 2.18 -0.386 1 91.38 87 CYS A N 1
ATOM 675 C CA . CYS A 1 87 ? -11.156 1.67 0.958 1 91.38 87 CYS A CA 1
ATOM 676 C C . CYS A 1 87 ? -12.406 2.299 1.56 1 91.38 87 CYS A C 1
ATOM 678 O O . CYS A 1 87 ? -13.188 1.621 2.23 1 91.38 87 CYS A O 1
ATOM 680 N N . THR A 1 88 ? -12.539 3.621 1.351 1 88.5 88 THR A N 1
ATOM 681 C CA . THR A 1 88 ? -13.727 4.309 1.851 1 88.5 88 THR A CA 1
ATOM 682 C C . THR A 1 88 ? -15 3.668 1.3 1 88.5 88 THR A C 1
ATOM 684 O O . THR A 1 88 ? -15.938 3.393 2.051 1 88.5 88 THR A O 1
ATOM 687 N N . LEU A 1 89 ? -15.008 3.406 0.007 1 90.38 89 LEU A N 1
ATOM 688 C CA . LEU A 1 89 ? -16.156 2.752 -0.621 1 90.38 89 LEU A CA 1
ATOM 689 C C . LEU A 1 89 ? -16.359 1.354 -0.047 1 90.38 89 LEU A C 1
ATOM 691 O O . LEU A 1 89 ? -17.484 0.978 0.288 1 90.38 89 LEU A O 1
ATOM 695 N N . PHE A 1 90 ? -15.305 0.627 0.088 1 91.88 90 PHE A N 1
ATOM 696 C CA . PHE A 1 90 ? -15.375 -0.748 0.568 1 91.88 90 PHE A CA 1
ATOM 697 C C . PHE A 1 90 ? -15.93 -0.797 1.988 1 91.88 90 PHE A C 1
ATOM 699 O O . PHE A 1 90 ? -16.75 -1.659 2.314 1 91.88 90 PHE A O 1
ATOM 706 N N . GLU A 1 91 ? -15.523 0.083 2.82 1 86.75 91 GLU A N 1
ATOM 707 C CA . GLU A 1 91 ? -15.977 0.132 4.207 1 86.75 91 GLU A CA 1
ATOM 708 C C . GLU A 1 91 ? -17.469 0.453 4.285 1 86.75 91 GLU A C 1
ATOM 710 O O . GLU A 1 91 ? -18.172 -0.064 5.156 1 86.75 91 GLU A O 1
ATOM 715 N N . LYS A 1 92 ? -17.891 1.323 3.432 1 84.69 92 LYS A N 1
ATOM 716 C CA . LYS A 1 92 ? -19.312 1.633 3.381 1 84.69 92 LYS A CA 1
ATOM 717 C C . LYS A 1 92 ? -20.125 0.402 2.994 1 84.69 92 LYS A C 1
ATOM 719 O O . LYS A 1 92 ? -21.25 0.217 3.479 1 84.69 92 LYS A O 1
ATOM 724 N N . GLN A 1 93 ? -19.531 -0.446 2.266 1 86.25 93 GLN A N 1
ATOM 725 C CA . GLN A 1 93 ? -20.234 -1.613 1.754 1 86.25 93 GLN A CA 1
ATOM 726 C C . GLN A 1 93 ? -20.156 -2.781 2.732 1 86.25 93 GLN A C 1
ATOM 728 O O . GLN A 1 93 ? -21.047 -3.619 2.787 1 86.25 93 GLN A O 1
ATOM 733 N N . MET A 1 94 ? -19.047 -2.826 3.486 1 85.38 94 MET A N 1
ATOM 734 C CA . MET A 1 94 ? -18.828 -3.953 4.387 1 85.38 94 MET A CA 1
ATOM 735 C C . MET A 1 94 ? -19.078 -3.547 5.836 1 85.38 94 MET A C 1
ATOM 737 O O . MET A 1 94 ? -18.547 -4.172 6.762 1 85.38 94 MET A O 1
ATOM 741 N N . ASP A 1 95 ? -19.828 -2.645 6.008 1 74.44 95 ASP A N 1
ATOM 742 C CA . ASP A 1 95 ? -20.078 -2.057 7.32 1 74.44 95 ASP A CA 1
ATOM 743 C C . ASP A 1 95 ? -20.312 -3.139 8.367 1 74.44 95 ASP A C 1
ATOM 745 O O . ASP A 1 95 ? -21.172 -4.012 8.188 1 74.44 95 ASP A O 1
ATOM 749 N N . ASN A 1 96 ? -19.453 -3.143 9.367 1 76.5 96 ASN A N 1
ATOM 750 C CA . ASN A 1 96 ? -19.562 -3.93 10.586 1 76.5 96 ASN A CA 1
ATOM 751 C C . ASN A 1 96 ? -19.281 -5.406 10.328 1 76.5 96 ASN A C 1
ATOM 753 O O . ASN A 1 96 ? -19.875 -6.273 10.984 1 76.5 96 ASN A O 1
ATOM 757 N N . ALA A 1 97 ? -18.531 -5.648 9.266 1 86.69 97 ALA A N 1
ATOM 758 C CA . ALA A 1 97 ? -18.156 -7.047 9.07 1 86.69 97 ALA A CA 1
ATOM 759 C C . ALA A 1 97 ? -17.25 -7.535 10.203 1 86.69 97 ALA A C 1
ATOM 761 O O . ALA A 1 97 ? -16.359 -6.812 10.656 1 86.69 97 ALA A O 1
ATOM 762 N N . PRO A 1 98 ? -17.516 -8.719 10.68 1 92.62 98 PRO A N 1
ATOM 763 C CA . PRO A 1 98 ? -16.719 -9.227 11.797 1 92.62 98 PRO A CA 1
ATOM 764 C C . PRO A 1 98 ? -15.258 -9.492 11.414 1 92.62 98 PRO A C 1
ATOM 766 O O . PRO A 1 98 ? -14.977 -9.922 10.289 1 92.62 98 PRO A O 1
ATOM 769 N N . LEU A 1 99 ? -14.398 -9.273 12.328 1 96.31 99 LEU A N 1
ATOM 770 C CA . LEU A 1 99 ? -12.969 -9.539 12.172 1 96.31 99 LEU A CA 1
ATOM 771 C C . LEU A 1 99 ? -12.586 -10.867 12.82 1 96.31 99 LEU A C 1
ATOM 773 O O . LEU A 1 99 ? -12.984 -11.141 13.961 1 96.31 99 LEU A O 1
ATOM 777 N N . HIS A 1 100 ? -11.93 -11.672 12.094 1 97.62 100 HIS A N 1
ATOM 778 C CA . HIS A 1 100 ? -11.406 -12.883 12.695 1 97.62 100 HIS A CA 1
ATOM 779 C C . HIS A 1 100 ? -10.305 -12.57 13.703 1 97.62 100 HIS A C 1
ATOM 781 O O . HIS A 1 100 ? -9.484 -11.672 13.477 1 97.62 100 HIS A O 1
ATOM 787 N N . PRO A 1 101 ? -10.148 -13.359 14.766 1 97.19 101 PRO A N 1
ATOM 788 C CA . PRO A 1 101 ? -9.148 -13.086 15.805 1 97.19 101 PRO A CA 1
ATOM 789 C C . PRO A 1 101 ? -7.715 -13.242 15.289 1 97.19 101 PRO A C 1
ATOM 791 O O . PRO A 1 101 ? -6.777 -12.734 15.914 1 97.19 101 PRO A O 1
ATOM 794 N N . ALA A 1 102 ? -7.508 -13.883 14.156 1 97.94 102 ALA A N 1
ATOM 795 C CA . ALA A 1 102 ? -6.168 -14.078 13.602 1 97.94 102 ALA A CA 1
ATOM 796 C C . ALA A 1 102 ? -5.855 -13.031 12.539 1 97.94 102 ALA A C 1
ATOM 798 O O . ALA A 1 102 ? -4.812 -13.094 11.891 1 97.94 102 ALA A O 1
ATOM 799 N N . ALA A 1 103 ? -6.715 -12.023 12.406 1 98.12 103 ALA A N 1
ATOM 800 C CA . ALA A 1 103 ? -6.633 -11.133 11.25 1 98.12 103 ALA A CA 1
ATOM 801 C C . ALA A 1 103 ? -5.938 -9.828 11.617 1 98.12 103 ALA A C 1
ATOM 803 O O . ALA A 1 103 ? -6.305 -8.758 11.125 1 98.12 103 ALA A O 1
ATOM 804 N N . LEU A 1 104 ? -4.93 -9.852 12.492 1 98.44 104 LEU A N 1
ATOM 805 C CA . LEU A 1 104 ? -4.219 -8.633 12.859 1 98.44 104 LEU A CA 1
ATOM 806 C C . LEU A 1 104 ? -3.582 -7.992 11.633 1 98.44 104 LEU A C 1
ATOM 808 O O . LEU A 1 104 ? -3.668 -6.773 11.445 1 98.44 104 LEU A O 1
ATOM 812 N N . GLN A 1 105 ? -2.941 -8.789 10.797 1 98.31 105 GLN A N 1
ATOM 813 C CA . GLN A 1 105 ? -2.27 -8.234 9.625 1 98.31 105 GLN A CA 1
ATOM 814 C C . GLN A 1 105 ? -3.262 -7.547 8.695 1 98.31 105 GLN A C 1
ATOM 816 O O . GLN A 1 105 ? -2.926 -6.555 8.047 1 98.31 105 GLN A O 1
ATOM 821 N N . TYR A 1 106 ? -4.492 -8.031 8.688 1 97.62 106 TYR A N 1
ATOM 822 C CA . TYR A 1 106 ? -5.523 -7.398 7.871 1 97.62 106 TYR A CA 1
ATOM 823 C C . TYR A 1 106 ? -5.906 -6.035 8.438 1 97.62 106 TYR A C 1
ATOM 825 O O . TYR A 1 106 ? -6.109 -5.078 7.688 1 97.62 106 TYR A O 1
ATOM 833 N N . VAL A 1 107 ? -6.031 -5.965 9.734 1 97.31 107 VAL A N 1
ATOM 834 C CA . VAL A 1 107 ? -6.34 -4.703 10.398 1 97.31 107 VAL A CA 1
ATOM 835 C C . VAL A 1 107 ? -5.262 -3.67 10.07 1 97.31 107 VAL A C 1
ATOM 837 O O . VAL A 1 107 ? -5.574 -2.525 9.734 1 97.31 107 VAL A O 1
ATOM 840 N N . LEU A 1 108 ? -3.98 -4.082 10.148 1 97.5 108 LEU A N 1
ATOM 841 C CA . LEU A 1 108 ? -2.863 -3.193 9.852 1 97.5 108 LEU A CA 1
ATOM 842 C C . LEU A 1 108 ? -2.838 -2.826 8.375 1 97.5 108 LEU A C 1
ATOM 844 O O . LEU A 1 108 ? -2.609 -1.667 8.023 1 97.5 108 LEU A O 1
ATOM 848 N N . TYR A 1 109 ? -3.104 -3.791 7.574 1 96.06 109 TYR A N 1
ATOM 849 C CA . TYR A 1 109 ? -3.166 -3.629 6.125 1 96.06 109 TYR A CA 1
ATOM 850 C C . TYR A 1 109 ? -4.223 -2.602 5.734 1 96.06 109 TYR A C 1
ATOM 852 O O . TYR A 1 109 ? -3.957 -1.702 4.934 1 96.06 109 TYR A O 1
ATOM 860 N N . LYS A 1 110 ? -5.383 -2.727 6.242 1 94.75 110 LYS A N 1
ATOM 861 C CA . LYS A 1 110 ? -6.492 -1.818 5.969 1 94.75 110 LYS A CA 1
ATOM 862 C C . LYS A 1 110 ? -6.168 -0.4 6.43 1 94.75 110 LYS A C 1
ATOM 864 O O . LYS A 1 110 ? -6.441 0.568 5.719 1 94.75 110 LYS A O 1
ATOM 869 N N . ARG A 1 111 ? -5.547 -0.327 7.609 1 96.06 111 ARG A N 1
ATOM 870 C CA . ARG A 1 111 ? -5.238 0.989 8.156 1 96.06 111 ARG A CA 1
ATOM 871 C C . ARG A 1 111 ? -4.215 1.717 7.293 1 96.06 111 ARG A C 1
ATOM 873 O O . ARG A 1 111 ? -4.332 2.924 7.066 1 96.06 111 ARG A O 1
ATOM 880 N N . ALA A 1 112 ? -3.262 1.029 6.828 1 94.88 112 ALA A N 1
ATOM 881 C CA . ALA A 1 112 ? -2.215 1.624 6.004 1 94.88 112 ALA A CA 1
ATOM 882 C C . ALA A 1 112 ? -2.787 2.154 4.691 1 94.88 112 ALA A C 1
ATOM 884 O O . ALA A 1 112 ? -2.248 3.096 4.105 1 94.88 112 ALA A O 1
ATOM 885 N N . ARG A 1 113 ? -3.848 1.629 4.227 1 92.81 113 ARG A N 1
ATOM 886 C CA . ARG A 1 113 ? -4.422 1.994 2.936 1 92.81 113 ARG A CA 1
ATOM 887 C C . ARG A 1 113 ? -5.527 3.031 3.102 1 92.81 113 ARG A C 1
ATOM 889 O O . ARG A 1 113 ? -5.703 3.898 2.242 1 92.81 113 ARG A O 1
ATOM 896 N N . ASN A 1 114 ? -6.25 2.926 4.164 1 91.31 114 ASN A N 1
ATOM 897 C CA . ASN A 1 114 ? -7.359 3.854 4.359 1 91.31 114 ASN A CA 1
ATOM 898 C C . ASN A 1 114 ? -6.891 5.164 4.98 1 91.31 114 ASN A C 1
ATOM 900 O O . ASN A 1 114 ? -7.543 6.199 4.828 1 91.31 114 ASN A O 1
ATOM 904 N N . GLY A 1 115 ? -5.812 5.207 5.691 1 89.06 115 GLY A N 1
ATOM 905 C CA . GLY A 1 115 ? -5.359 6.363 6.449 1 89.06 115 GLY A CA 1
ATOM 906 C C . GLY A 1 115 ? -4.711 7.426 5.582 1 89.06 115 GLY A C 1
ATOM 907 O O . GLY A 1 115 ? -4.438 8.531 6.051 1 89.06 115 GLY A O 1
ATOM 908 N N . ALA A 1 116 ? -4.422 7.152 4.363 1 91.88 116 ALA A N 1
ATOM 909 C CA . ALA A 1 116 ? -3.748 8.062 3.438 1 91.88 116 ALA A CA 1
ATOM 910 C C . ALA A 1 116 ? -2.361 8.438 3.949 1 91.88 116 ALA A C 1
ATOM 912 O O . ALA A 1 116 ? -1.828 9.492 3.602 1 91.88 116 ALA A O 1
ATOM 913 N N . GLY A 1 117 ? -1.781 7.727 4.844 1 95.38 117 GLY A N 1
ATOM 914 C CA . GLY A 1 117 ? -0.46 7.984 5.395 1 95.38 117 GLY A CA 1
ATOM 915 C C . GLY A 1 117 ? 0.61 8.141 4.332 1 95.38 117 GLY A C 1
ATOM 916 O O . GLY A 1 117 ? 1.518 8.961 4.477 1 95.38 117 GLY A O 1
ATOM 917 N N . GLU A 1 118 ? 0.507 7.371 3.309 1 95.62 118 GLU A N 1
ATOM 918 C CA . GLU A 1 118 ? 1.499 7.441 2.24 1 95.62 118 GLU A CA 1
ATOM 919 C C . GLU A 1 118 ? 1.422 8.773 1.499 1 95.62 118 GLU A C 1
ATOM 921 O O . GLU A 1 118 ? 2.451 9.344 1.137 1 95.62 118 GLU A O 1
ATOM 926 N N . VAL A 1 119 ? 0.207 9.242 1.254 1 97.75 119 VAL A N 1
ATOM 927 C CA . VAL A 1 119 ? -0.005 10.523 0.595 1 97.75 119 VAL A CA 1
ATOM 928 C C . VAL A 1 119 ? 0.664 11.641 1.401 1 97.75 119 VAL A C 1
ATOM 930 O O . VAL A 1 119 ? 1.513 12.367 0.882 1 97.75 119 VAL A O 1
ATOM 933 N N . TYR A 1 120 ? 0.386 11.711 2.633 1 98 120 TYR A N 1
ATOM 934 C CA . TYR A 1 120 ? 0.832 12.82 3.469 1 98 120 TYR A CA 1
ATOM 935 C C . TYR A 1 120 ? 2.309 12.68 3.816 1 98 120 TYR A C 1
ATOM 937 O O . TYR A 1 120 ? 2.984 13.672 4.09 1 98 120 TYR A O 1
ATOM 945 N N . SER A 1 121 ? 2.766 11.406 3.857 1 98.5 121 SER A N 1
ATOM 946 C CA . SER A 1 121 ? 4.207 11.219 4.012 1 98.5 121 SER A CA 1
ATOM 947 C C . SER A 1 121 ? 4.973 11.859 2.861 1 98.5 121 SER A C 1
ATOM 949 O O . SER A 1 121 ? 6.035 12.445 3.068 1 98.5 121 SER A O 1
ATOM 951 N N . ALA A 1 122 ? 4.461 11.766 1.643 1 98.25 122 ALA A N 1
ATOM 952 C CA . ALA A 1 122 ? 5.086 12.391 0.48 1 98.25 122 ALA A CA 1
ATOM 953 C C . ALA A 1 122 ? 4.988 13.914 0.562 1 98.25 122 ALA A C 1
ATOM 955 O O . ALA A 1 122 ? 5.891 14.617 0.107 1 98.25 122 ALA A O 1
ATOM 956 N N . PHE A 1 123 ? 3.977 14.43 1.15 1 98.56 123 PHE A N 1
ATOM 957 C CA . PHE A 1 123 ? 3.752 15.867 1.244 1 98.56 123 PHE A CA 1
ATOM 958 C C . PHE A 1 123 ? 4.855 16.547 2.053 1 98.56 123 PHE A C 1
ATOM 960 O O . PHE A 1 123 ? 5.07 17.75 1.939 1 98.56 123 PHE A O 1
ATOM 967 N N . VAL A 1 124 ? 5.516 15.758 2.902 1 98.69 124 VAL A N 1
ATOM 968 C CA . VAL A 1 124 ? 6.551 16.328 3.752 1 98.69 124 VAL A CA 1
ATOM 969 C C . VAL A 1 124 ? 7.68 16.891 2.889 1 98.69 124 VAL A C 1
ATOM 971 O O . VAL A 1 124 ? 8.328 17.875 3.264 1 98.69 124 VAL A O 1
ATOM 974 N N . TRP A 1 125 ? 7.902 16.328 1.736 1 98.69 125 TRP A N 1
ATOM 975 C CA . TRP A 1 125 ? 9.125 16.594 0.982 1 98.69 125 TRP A CA 1
ATOM 976 C C . TRP A 1 125 ? 8.805 17.141 -0.405 1 98.69 125 TRP A C 1
ATOM 978 O O . TRP A 1 125 ? 8.922 16.422 -1.404 1 98.69 125 TRP A O 1
ATOM 988 N N . ASP A 1 126 ? 8.438 18.406 -0.466 1 98.44 126 ASP A N 1
ATOM 989 C CA . ASP A 1 126 ? 8.156 18.984 -1.772 1 98.44 126 ASP A CA 1
ATOM 990 C C . ASP A 1 126 ? 9.438 19.125 -2.596 1 98.44 126 ASP A C 1
ATOM 992 O O . ASP A 1 126 ? 10.531 19.219 -2.039 1 98.44 126 ASP A O 1
ATOM 996 N N . LYS A 1 127 ? 9.32 19.172 -3.908 1 97.88 127 LYS A N 1
ATOM 997 C CA . LYS A 1 127 ? 10.484 19.094 -4.781 1 97.88 127 LYS A CA 1
ATOM 998 C C . LYS A 1 127 ? 11.258 20.406 -4.797 1 97.88 127 LYS A C 1
ATOM 1000 O O . LYS A 1 127 ? 12.398 20.469 -5.258 1 97.88 127 LYS A O 1
ATOM 1005 N N . PHE A 1 128 ? 10.68 21.562 -4.383 1 98.06 128 PHE A N 1
ATOM 1006 C CA . PHE A 1 128 ? 11.336 22.859 -4.344 1 98.06 128 PHE A CA 1
ATOM 1007 C C . PHE A 1 128 ? 12.406 22.891 -3.258 1 98.06 128 PHE A C 1
ATOM 1009 O O . PHE A 1 128 ? 13.523 23.359 -3.494 1 98.06 128 PHE A O 1
ATOM 1016 N N . ASN A 1 129 ? 12.102 22.375 -2.1 1 97.69 129 ASN A N 1
ATOM 1017 C CA . ASN A 1 129 ? 13.008 22.375 -0.958 1 97.69 129 ASN A CA 1
ATOM 1018 C C . ASN A 1 129 ? 13.82 21.094 -0.875 1 97.69 129 ASN A C 1
ATOM 1020 O O . ASN A 1 129 ? 14.938 21.094 -0.35 1 97.69 129 ASN A O 1
ATOM 1024 N N . PHE A 1 130 ? 13.266 20.031 -1.412 1 97.94 130 PHE A N 1
ATOM 1025 C CA . PHE A 1 130 ? 13.914 18.734 -1.294 1 97.94 130 PHE A CA 1
ATOM 1026 C C . PHE A 1 130 ? 13.938 18.016 -2.641 1 97.94 130 PHE A C 1
ATOM 1028 O O . PHE A 1 130 ? 13.328 16.953 -2.799 1 97.94 130 PHE A O 1
ATOM 1035 N N . PRO A 1 131 ? 14.742 18.516 -3.547 1 96.12 131 PRO A N 1
ATOM 1036 C CA . PRO A 1 131 ? 14.766 17.953 -4.895 1 96.12 131 PRO A CA 1
ATOM 1037 C C . PRO A 1 131 ? 15.414 16.562 -4.938 1 96.12 131 PRO A C 1
ATOM 1039 O O . PRO A 1 131 ? 15.133 15.773 -5.844 1 96.12 131 PRO A O 1
ATOM 1042 N N . ASP A 1 132 ? 16.297 16.25 -3.984 1 95.38 132 ASP A N 1
ATOM 1043 C CA . ASP A 1 132 ? 16.969 14.961 -3.955 1 95.38 132 ASP A CA 1
ATOM 1044 C C . ASP A 1 132 ? 16.203 13.961 -3.092 1 95.38 132 ASP A C 1
ATOM 1046 O O . ASP A 1 132 ? 16.375 13.914 -1.874 1 95.38 132 ASP A O 1
ATOM 1050 N N . ILE A 1 133 ? 15.445 13.125 -3.689 1 96.19 133 ILE A N 1
ATOM 1051 C CA . ILE A 1 133 ? 14.547 12.203 -3.01 1 96.19 133 ILE A CA 1
ATOM 1052 C C . ILE A 1 133 ? 15.352 11.18 -2.213 1 96.19 133 ILE A C 1
ATOM 1054 O O . ILE A 1 133 ? 14.867 10.625 -1.225 1 96.19 133 ILE A O 1
ATOM 1058 N N . SER A 1 134 ? 16.609 10.906 -2.576 1 95.06 134 SER A N 1
ATOM 1059 C CA . SER A 1 134 ? 17.422 9.891 -1.911 1 95.06 134 SER A CA 1
ATOM 1060 C C . SER A 1 134 ? 17.734 10.289 -0.472 1 95.06 134 SER A C 1
ATOM 1062 O O . SER A 1 134 ? 18.062 9.438 0.358 1 95.06 134 SER A O 1
ATOM 1064 N N . ALA A 1 135 ? 17.578 11.531 -0.157 1 96.06 135 ALA A N 1
ATOM 1065 C CA . ALA A 1 135 ? 17.922 12.055 1.165 1 96.06 135 ALA A CA 1
ATOM 1066 C C . ALA A 1 135 ? 16.844 11.711 2.186 1 96.06 135 ALA A C 1
ATOM 1068 O O . ALA A 1 135 ? 17.078 11.789 3.395 1 96.06 135 ALA A O 1
ATOM 1069 N N . HIS A 1 136 ? 15.625 11.328 1.677 1 97.62 136 HIS A N 1
ATOM 1070 C CA . HIS A 1 136 ? 14.547 11.211 2.656 1 97.62 136 HIS A CA 1
ATOM 1071 C C . HIS A 1 136 ? 13.633 10.031 2.332 1 97.62 136 HIS A C 1
ATOM 1073 O O . HIS A 1 136 ? 12.773 9.664 3.139 1 97.62 136 HIS A O 1
ATOM 1079 N N . ILE A 1 137 ? 13.797 9.344 1.245 1 97.5 137 ILE A N 1
ATOM 1080 C CA . ILE A 1 137 ? 12.859 8.336 0.782 1 97.5 137 ILE A CA 1
ATOM 1081 C C . ILE A 1 137 ? 12.805 7.18 1.781 1 97.5 137 ILE A C 1
ATOM 1083 O O . ILE A 1 137 ? 11.766 6.543 1.952 1 97.5 137 ILE A O 1
ATOM 1087 N N . GLN A 1 138 ? 13.906 6.945 2.533 1 98.06 138 GLN A N 1
ATOM 1088 C CA . GLN A 1 138 ? 13.992 5.762 3.379 1 98.06 138 GLN A CA 1
ATOM 1089 C C . GLN A 1 138 ? 13.211 5.957 4.676 1 98.06 138 GLN A C 1
ATOM 1091 O O . GLN A 1 138 ? 12.969 4.996 5.41 1 98.06 138 GLN A O 1
ATOM 1096 N N . VAL A 1 139 ? 12.672 7.164 5.008 1 98.69 139 VAL A N 1
ATOM 1097 C CA . VAL A 1 139 ? 11.906 7.375 6.23 1 98.69 139 VAL A CA 1
ATOM 1098 C C . VAL A 1 139 ? 10.414 7.277 5.926 1 98.69 139 VAL A C 1
ATOM 1100 O O . VAL A 1 139 ? 9.578 7.398 6.828 1 98.69 139 VAL A O 1
ATOM 1103 N N . THR A 1 140 ? 10.008 6.98 4.719 1 98.44 140 THR A N 1
ATOM 1104 C CA . THR A 1 140 ? 8.617 6.977 4.285 1 98.44 140 THR A CA 1
ATOM 1105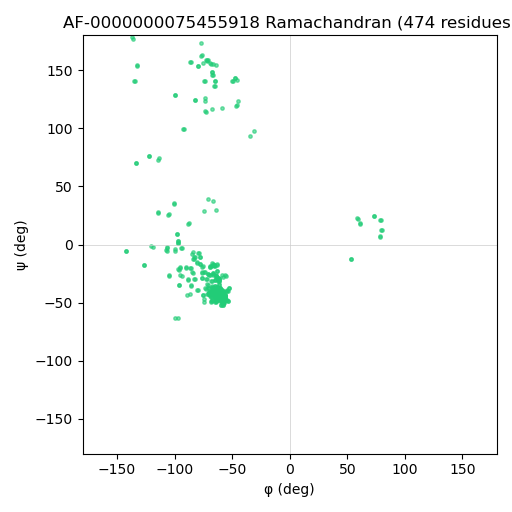 C C . THR A 1 140 ? 7.77 6.102 5.203 1 98.44 140 THR A C 1
ATOM 1107 O O . THR A 1 140 ? 6.746 6.551 5.723 1 98.44 140 THR A O 1
ATOM 1110 N N . PRO A 1 141 ? 8.211 4.844 5.508 1 98.31 141 PRO A N 1
ATOM 1111 C CA . PRO A 1 141 ? 7.34 4.027 6.355 1 98.31 141 PRO A CA 1
ATOM 1112 C C . PRO A 1 141 ? 7.207 4.578 7.773 1 98.31 141 PRO A C 1
ATOM 1114 O O . PRO A 1 141 ? 6.133 4.504 8.375 1 98.31 141 PRO A O 1
ATOM 1117 N N . GLU A 1 142 ? 8.305 5.121 8.344 1 98.81 142 GLU A N 1
ATOM 1118 C CA . GLU A 1 142 ? 8.227 5.742 9.664 1 98.81 142 GLU A CA 1
ATOM 1119 C C . GLU A 1 142 ? 7.254 6.918 9.664 1 98.81 142 GLU A C 1
ATOM 1121 O O . GLU A 1 142 ? 6.512 7.113 10.633 1 98.81 142 GLU A O 1
ATOM 1126 N N . THR A 1 143 ? 7.297 7.66 8.586 1 98.81 143 THR A N 1
ATOM 1127 C CA . THR A 1 143 ? 6.414 8.812 8.461 1 98.81 143 THR A CA 1
ATOM 1128 C C . THR A 1 143 ? 4.953 8.367 8.375 1 98.81 143 THR A C 1
ATOM 1130 O O . THR A 1 143 ? 4.078 8.977 8.984 1 98.81 143 THR A O 1
ATOM 1133 N N . MET A 1 144 ? 4.707 7.332 7.625 1 98.38 144 MET A N 1
ATOM 1134 C CA . MET A 1 144 ? 3.359 6.785 7.508 1 98.38 144 MET A CA 1
ATOM 1135 C C . MET A 1 144 ? 2.832 6.344 8.867 1 98.38 144 MET A C 1
ATOM 1137 O O . MET A 1 144 ? 1.688 6.633 9.219 1 98.38 144 MET A O 1
ATOM 1141 N N . ILE A 1 145 ? 3.674 5.605 9.594 1 98.38 145 ILE A N 1
ATOM 1142 C CA . ILE A 1 145 ? 3.291 5.133 10.922 1 98.38 145 ILE A CA 1
ATOM 1143 C C . ILE A 1 145 ? 2.943 6.32 11.812 1 98.38 145 ILE A C 1
ATOM 1145 O O . ILE A 1 145 ? 1.903 6.324 12.477 1 98.38 145 ILE A O 1
ATOM 1149 N N . TYR A 1 146 ? 3.809 7.324 11.805 1 98.56 146 TYR A N 1
ATOM 1150 C CA . TYR A 1 146 ? 3.555 8.5 12.625 1 98.56 146 TYR A CA 1
ATOM 1151 C C . TYR A 1 146 ? 2.225 9.141 12.266 1 98.56 146 TYR A C 1
ATOM 1153 O O . TYR A 1 146 ? 1.396 9.414 13.133 1 98.56 146 TYR A O 1
ATOM 1161 N N . LEU A 1 147 ? 1.99 9.359 11.008 1 97.75 147 LEU A N 1
ATOM 1162 C CA . LEU A 1 147 ? 0.798 10.055 10.539 1 97.75 147 LEU A CA 1
ATOM 1163 C C . LEU A 1 147 ? -0.461 9.258 10.867 1 97.75 147 LEU A C 1
ATOM 1165 O O . LEU A 1 147 ? -1.417 9.805 11.43 1 97.75 147 LEU A O 1
ATOM 1169 N N . ASP A 1 148 ? -0.485 8 10.547 1 97.12 148 ASP A N 1
ATOM 1170 C CA . ASP A 1 148 ? -1.665 7.164 10.727 1 97.12 148 ASP A CA 1
ATOM 1171 C C . ASP A 1 148 ? -1.954 6.938 12.211 1 97.12 148 ASP A C 1
ATOM 1173 O O . ASP A 1 148 ? -3.082 7.133 12.664 1 97.12 148 ASP A O 1
ATOM 1177 N N . TYR A 1 149 ? -0.949 6.562 12.953 1 97.94 149 TYR A N 1
ATOM 1178 C CA . TYR A 1 149 ? -1.157 6.105 14.328 1 97.94 149 TYR A CA 1
ATOM 1179 C C . TYR A 1 149 ? -1.314 7.285 15.273 1 97.94 149 TYR A C 1
ATOM 1181 O O . TYR A 1 149 ? -2.107 7.23 16.219 1 97.94 149 TYR A O 1
ATOM 1189 N N . ALA A 1 150 ? -0.521 8.383 15.055 1 96.69 150 ALA A N 1
ATOM 1190 C CA . ALA A 1 150 ? -0.734 9.57 15.883 1 96.69 150 ALA A CA 1
ATOM 1191 C C . ALA A 1 150 ? -2.139 10.133 15.68 1 96.69 150 ALA A C 1
ATOM 1193 O O . ALA A 1 150 ? -2.773 10.594 16.625 1 96.69 150 ALA A O 1
ATOM 1194 N N . ASN A 1 151 ? -2.637 10.133 14.461 1 94.56 151 ASN A N 1
ATOM 1195 C CA . ASN A 1 151 ? -4.012 10.539 14.195 1 94.56 151 ASN A CA 1
ATOM 1196 C C . ASN A 1 151 ? -5.008 9.719 15.008 1 94.56 151 ASN A C 1
ATOM 1198 O O . ASN A 1 151 ? -5.965 10.258 15.555 1 94.56 151 ASN A O 1
ATOM 1202 N N . ASP A 1 152 ? -4.777 8.383 15.062 1 95.94 152 ASP A N 1
ATOM 1203 C CA . ASP A 1 152 ? -5.695 7.5 15.781 1 95.94 152 ASP A CA 1
ATOM 1204 C C . ASP A 1 152 ? -5.648 7.77 17.281 1 95.94 152 ASP A C 1
ATOM 1206 O O . ASP A 1 152 ? -6.676 7.703 17.969 1 95.94 152 ASP A O 1
ATOM 1210 N N . ILE A 1 153 ? -4.422 8.055 17.766 1 96.06 153 ILE A N 1
ATOM 1211 C CA . ILE A 1 153 ? -4.27 8.352 19.188 1 96.06 153 ILE A CA 1
ATOM 1212 C C . ILE A 1 153 ? -4.961 9.68 19.5 1 96.06 153 ILE A C 1
ATOM 1214 O O . ILE A 1 153 ? -5.766 9.758 20.438 1 96.06 153 ILE A O 1
ATOM 1218 N N . LEU A 1 154 ? -4.727 10.68 18.734 1 94.19 154 LEU A N 1
ATOM 1219 C CA . LEU A 1 154 ? -5.172 12.039 19.031 1 94.19 154 LEU A CA 1
ATOM 1220 C C . LEU A 1 154 ? -6.66 12.195 18.75 1 94.19 154 LEU A C 1
ATOM 1222 O O . LEU A 1 154 ? -7.324 13.047 19.344 1 94.19 154 LEU A O 1
ATOM 1226 N N . SER A 1 155 ? -7.223 11.383 17.875 1 93.31 155 SER A N 1
ATOM 1227 C CA . SER A 1 155 ? -8.648 11.477 17.562 1 93.31 155 SER A CA 1
ATOM 1228 C C . SER A 1 155 ? -9.469 10.523 18.422 1 93.31 155 SER A C 1
ATOM 1230 O O . SER A 1 155 ? -10.695 10.508 18.344 1 93.31 155 SER A O 1
ATOM 1232 N N . PHE A 1 156 ? -8.805 9.742 19.234 1 94.56 156 PHE A N 1
ATOM 1233 C CA . PHE A 1 156 ? -9.492 8.672 19.938 1 94.56 156 PHE A CA 1
ATOM 1234 C C . PHE A 1 156 ? -10.562 9.234 20.875 1 94.56 156 PHE A C 1
ATOM 1236 O O . PHE A 1 156 ? -11.656 8.672 20.984 1 94.56 156 PHE A O 1
ATOM 1243 N N . TYR A 1 157 ? -10.227 10.32 21.562 1 91.56 157 TYR A N 1
ATOM 1244 C CA . TYR A 1 157 ? -11.172 10.938 22.484 1 91.56 157 TYR A CA 1
ATOM 1245 C C . TYR A 1 157 ? -12.461 11.32 21.766 1 91.56 157 TYR A C 1
ATOM 1247 O O . TYR A 1 157 ? -13.555 10.984 22.219 1 91.56 157 TYR A O 1
ATOM 1255 N N . LYS A 1 158 ? -12.32 11.992 20.688 1 91.94 158 LYS A N 1
ATOM 1256 C CA . LYS A 1 158 ? -13.469 12.398 19.891 1 91.94 158 LYS A CA 1
ATOM 1257 C C . LYS A 1 158 ? -14.297 11.188 19.453 1 91.94 158 LYS A C 1
ATOM 1259 O O . LYS A 1 158 ? -15.523 11.227 19.484 1 91.94 158 LYS A O 1
ATOM 1264 N N . GLU A 1 159 ? -13.641 10.109 19.062 1 92.25 159 GLU A N 1
ATOM 1265 C CA . GLU A 1 159 ? -14.32 8.906 18.609 1 92.25 159 GLU A CA 1
ATOM 1266 C C . GLU A 1 159 ? -15.031 8.195 19.75 1 92.25 159 GLU A C 1
ATOM 1268 O O . GLU A 1 159 ? -16.141 7.684 19.578 1 92.25 159 GLU A O 1
ATOM 1273 N N . GLU A 1 160 ? -14.359 8.234 20.875 1 92.44 160 GLU A N 1
ATOM 1274 C CA . GLU A 1 160 ? -14.953 7.645 22.078 1 92.44 160 GLU A CA 1
ATOM 1275 C C . GLU A 1 160 ? -16.203 8.406 22.5 1 92.44 160 GLU A C 1
ATOM 1277 O O . GLU A 1 160 ? -17.219 7.793 22.859 1 92.44 160 GLU A O 1
ATOM 1282 N N . MET A 1 161 ? -16.141 9.672 22.484 1 92.5 161 MET A N 1
ATOM 1283 C CA . MET A 1 161 ? -17.281 10.508 22.859 1 92.5 161 MET A CA 1
ATOM 1284 C C . MET A 1 161 ? -18.453 10.305 21.891 1 92.5 161 MET A C 1
ATOM 1286 O O . MET A 1 161 ? -19.609 10.375 22.297 1 92.5 161 MET A O 1
ATOM 1290 N N . ALA A 1 162 ? -18.156 9.977 20.656 1 91.88 162 ALA A N 1
ATOM 1291 C CA . ALA A 1 162 ? -19.172 9.766 19.625 1 91.88 162 ALA A CA 1
ATOM 1292 C C . ALA A 1 162 ? -19.703 8.336 19.672 1 91.88 162 ALA A C 1
ATOM 1294 O O . ALA A 1 162 ? -20.609 7.977 18.906 1 91.88 162 ALA A O 1
ATOM 1295 N N . GLY A 1 163 ? -19.109 7.492 20.453 1 93.69 163 GLY A N 1
ATOM 1296 C CA . GLY A 1 163 ? -19.547 6.113 20.578 1 93.69 163 GLY A CA 1
ATOM 1297 C C . GLY A 1 163 ? -19.078 5.234 19.438 1 93.69 163 GLY A C 1
ATOM 1298 O O . GLY A 1 163 ? -19.656 4.18 19.172 1 93.69 163 GLY A O 1
ATOM 1299 N N . GLU A 1 164 ? -18.016 5.656 18.719 1 90.06 164 GLU A N 1
ATOM 1300 C CA . GLU A 1 164 ? -17.484 4.883 17.594 1 90.06 164 GLU A CA 1
ATOM 1301 C C . GLU A 1 164 ? -16.734 3.652 18.094 1 90.06 164 GLU A C 1
ATOM 1303 O O . GLU A 1 164 ? -15.797 3.766 18.891 1 90.06 164 GLU A O 1
ATOM 1308 N N . ARG A 1 165 ? -17.156 2.488 17.562 1 91.31 165 ARG A N 1
ATOM 1309 C CA . ARG A 1 165 ? -16.547 1.249 18.016 1 91.31 165 ARG A CA 1
ATOM 1310 C C . ARG A 1 165 ? -15.898 0.497 16.859 1 91.31 165 ARG A C 1
ATOM 1312 O O . ARG A 1 165 ? -15.273 -0.549 17.062 1 91.31 165 ARG A O 1
ATOM 1319 N N . HIS A 1 166 ? -16.016 1.069 15.664 1 90.12 166 HIS A N 1
ATOM 1320 C CA . HIS A 1 166 ? -15.383 0.496 14.484 1 90.12 166 HIS A CA 1
ATOM 1321 C C . HIS A 1 166 ? -14.297 1.416 13.938 1 90.12 166 HIS A C 1
ATOM 1323 O O . HIS A 1 166 ? -14.508 2.113 12.945 1 90.12 166 HIS A O 1
ATOM 1329 N N . ASN A 1 167 ? -13.25 1.438 14.656 1 93.5 167 ASN A N 1
ATOM 1330 C CA . ASN A 1 167 ? -12.055 2.17 14.273 1 93.5 167 ASN A CA 1
ATOM 1331 C C . ASN A 1 167 ? -10.789 1.35 14.516 1 93.5 167 ASN A C 1
ATOM 1333 O O . ASN A 1 167 ? -10.867 0.218 15 1 93.5 167 ASN A O 1
ATOM 1337 N N . PHE A 1 168 ? -9.711 1.854 14.172 1 96.44 168 PHE A N 1
ATOM 1338 C CA . PHE A 1 168 ? -8.453 1.118 14.172 1 96.44 168 PHE A CA 1
ATOM 1339 C C . PHE A 1 168 ? -8.125 0.613 15.578 1 96.44 168 PHE A C 1
ATOM 1341 O O . PHE A 1 168 ? -7.707 -0.534 15.742 1 96.44 168 PHE A O 1
ATOM 1348 N N . VAL A 1 169 ? -8.289 1.457 16.609 1 97.88 169 VAL A N 1
ATOM 1349 C CA . VAL A 1 169 ? -7.945 1.114 17.984 1 97.88 169 VAL A CA 1
ATOM 1350 C C . VAL A 1 169 ? -8.812 -0.047 18.469 1 97.88 169 VAL A C 1
ATOM 1352 O O . VAL A 1 169 ? -8.297 -1.039 18.984 1 97.88 169 VAL A O 1
ATOM 1355 N N . TYR A 1 170 ? -10.109 0.012 18.25 1 97.25 170 TYR A N 1
ATOM 1356 C CA . TYR A 1 170 ? -11.023 -1.041 18.688 1 97.25 170 TYR A CA 1
ATOM 1357 C C . TYR A 1 170 ? -10.82 -2.309 17.859 1 97.25 170 TYR A C 1
ATOM 1359 O O . TYR A 1 170 ? -10.906 -3.418 18.391 1 97.25 170 TYR A O 1
ATOM 1367 N N . ASP A 1 171 ? -10.625 -2.156 16.562 1 96.69 171 ASP A N 1
ATOM 1368 C CA . ASP A 1 171 ? -10.352 -3.32 15.719 1 96.69 171 ASP A CA 1
ATOM 1369 C C . ASP A 1 171 ? -9.102 -4.062 16.203 1 96.69 171 ASP A C 1
ATOM 1371 O O . ASP A 1 171 ? -9.094 -5.293 16.266 1 96.69 171 ASP A O 1
ATOM 1375 N N . ARG A 1 172 ? -8.062 -3.279 16.469 1 97.88 172 ARG A N 1
ATOM 1376 C CA . ARG A 1 172 ? -6.836 -3.891 16.969 1 97.88 172 ARG A CA 1
ATOM 1377 C C . ARG A 1 172 ? -7.066 -4.551 18.328 1 97.88 172 ARG A C 1
ATOM 1379 O O . ARG A 1 172 ? -6.531 -5.625 18.609 1 97.88 172 ARG A O 1
ATOM 1386 N N . ALA A 1 173 ? -7.809 -3.895 19.172 1 98.06 173 ALA A N 1
ATOM 1387 C CA . ALA A 1 173 ? -8.148 -4.496 20.453 1 98.06 173 ALA A CA 1
ATOM 1388 C C . ALA A 1 173 ? -8.883 -5.824 20.266 1 98.06 173 ALA A C 1
ATOM 1390 O O . ALA A 1 173 ? -8.555 -6.816 20.922 1 98.06 173 ALA A O 1
ATOM 1391 N N . ARG A 1 174 ? -9.781 -5.879 19.391 1 96.88 174 ARG A N 1
ATOM 1392 C CA . ARG A 1 174 ? -10.586 -7.07 19.141 1 96.88 174 ARG A CA 1
ATOM 1393 C C . ARG A 1 174 ? -9.711 -8.234 18.672 1 96.88 174 ARG A C 1
ATOM 1395 O O . ARG A 1 174 ? -9.828 -9.344 19.203 1 96.88 174 ARG A O 1
ATOM 1402 N N . VAL A 1 175 ? -8.805 -8 17.797 1 97.62 175 VAL A N 1
ATOM 1403 C CA . VAL A 1 175 ? -8.086 -9.102 17.172 1 97.62 175 VAL A CA 1
ATOM 1404 C C . VAL A 1 175 ? -6.895 -9.5 18.031 1 97.62 175 VAL A C 1
ATOM 1406 O O . VAL A 1 175 ? -6.398 -10.625 17.938 1 97.62 175 VAL A O 1
ATOM 1409 N N . THR A 1 176 ? -6.457 -8.641 18.875 1 97.94 176 THR A N 1
ATOM 1410 C CA . THR A 1 176 ? -5.328 -8.977 19.719 1 97.94 176 THR A CA 1
ATOM 1411 C C . THR A 1 176 ? -5.809 -9.508 21.078 1 97.94 176 THR A C 1
ATOM 1413 O O . THR A 1 176 ? -5.031 -10.086 21.828 1 97.94 176 THR A O 1
ATOM 1416 N N . GLY A 1 177 ? -7.062 -9.219 21.453 1 97.88 177 GLY A N 1
ATOM 1417 C CA . GLY A 1 177 ? -7.605 -9.602 22.734 1 97.88 177 GLY A CA 1
ATOM 1418 C C . GLY A 1 177 ? -7.16 -8.695 23.875 1 97.88 177 GLY A C 1
ATOM 1419 O O . GLY A 1 177 ? -7.434 -8.969 25.047 1 97.88 177 GLY A O 1
ATOM 1420 N N . LYS A 1 178 ? -6.496 -7.66 23.562 1 98.31 178 LYS A N 1
ATOM 1421 C CA . LYS A 1 178 ? -6.062 -6.691 24.562 1 98.31 178 LYS A CA 1
ATOM 1422 C C . LYS A 1 178 ? -7.148 -5.652 24.828 1 98.31 178 LYS A C 1
ATOM 1424 O O . LYS A 1 178 ? -8.047 -5.457 24 1 98.31 178 LYS A O 1
ATOM 1429 N N . ASP A 1 179 ? -7.098 -5.02 25.984 1 98.06 179 ASP A N 1
ATOM 1430 C CA . ASP A 1 179 ? -8.031 -3.926 26.234 1 98.06 179 ASP A CA 1
ATOM 1431 C C . ASP A 1 179 ? -7.59 -2.658 25.5 1 98.06 179 ASP A C 1
ATOM 1433 O O . ASP A 1 179 ? -6.43 -2.527 25.125 1 98.06 179 ASP A O 1
ATOM 1437 N N . VAL A 1 180 ? -8.438 -1.725 25.328 1 97.44 180 VAL A N 1
ATOM 1438 C CA . VAL A 1 180 ? -8.258 -0.519 24.531 1 97.44 180 VAL A CA 1
ATOM 1439 C C . VAL A 1 180 ? -7.094 0.302 25.062 1 97.44 180 VAL A C 1
ATOM 1441 O O . VAL A 1 180 ? -6.305 0.857 24.297 1 97.44 180 VAL A O 1
ATOM 1444 N N . LYS A 1 181 ? -6.977 0.471 26.375 1 97.62 181 LYS A N 1
ATOM 1445 C CA . LYS A 1 181 ? -5.891 1.232 26.984 1 97.62 181 LYS A CA 1
ATOM 1446 C C . LYS A 1 181 ? -4.531 0.649 26.609 1 97.62 181 LYS A C 1
ATOM 1448 O O . LYS A 1 181 ? -3.604 1.39 26.281 1 97.62 181 LYS A O 1
ATOM 1453 N N . THR A 1 182 ? -4.406 -0.672 26.688 1 98.62 182 THR A N 1
ATOM 1454 C CA . THR A 1 182 ? -3.172 -1.352 26.312 1 98.62 182 THR A CA 1
ATOM 1455 C C . THR A 1 182 ? -2.869 -1.146 24.844 1 98.62 182 THR A C 1
ATOM 1457 O O . THR A 1 182 ? -1.722 -0.899 24.469 1 98.62 182 THR A O 1
ATOM 1460 N N . VAL A 1 183 ? -3.881 -1.218 24 1 98.5 183 VAL A N 1
ATOM 1461 C CA . VAL A 1 183 ? -3.713 -1.026 22.562 1 98.5 183 VAL A CA 1
ATOM 1462 C C . VAL A 1 183 ? -3.23 0.396 22.281 1 98.5 183 VAL A C 1
ATOM 1464 O O . VAL A 1 183 ? -2.324 0.602 21.484 1 98.5 183 VAL A O 1
ATOM 1467 N N . LEU A 1 184 ? -3.793 1.403 22.953 1 98.31 184 LEU A N 1
ATOM 1468 C CA . LEU A 1 184 ? -3.357 2.785 22.781 1 98.31 184 LEU A CA 1
ATOM 1469 C C . LEU A 1 184 ? -1.894 2.945 23.172 1 98.31 184 LEU A C 1
ATOM 1471 O O . LEU A 1 184 ? -1.135 3.646 22.5 1 98.31 184 LEU A O 1
ATOM 1475 N N . SER A 1 185 ? -1.515 2.283 24.25 1 98.5 185 SER A N 1
ATOM 1476 C CA . SER A 1 185 ? -0.125 2.312 24.688 1 98.5 185 SER A CA 1
ATOM 1477 C C . SER A 1 185 ? 0.796 1.663 23.656 1 98.5 185 SER A C 1
ATOM 1479 O O . SER A 1 185 ? 1.883 2.174 23.375 1 98.5 185 SER A O 1
ATOM 1481 N N . ASP A 1 186 ? 0.396 0.483 23.141 1 98.56 186 ASP A N 1
ATOM 1482 C CA . ASP A 1 186 ? 1.172 -0.185 22.109 1 98.56 186 ASP A CA 1
ATOM 1483 C C . ASP A 1 186 ? 1.359 0.722 20.891 1 98.56 186 ASP A C 1
ATOM 1485 O O . ASP A 1 186 ? 2.459 0.818 20.344 1 98.56 186 ASP A O 1
ATOM 1489 N N . ILE A 1 187 ? 0.249 1.345 20.469 1 98.56 187 ILE A N 1
ATOM 1490 C CA . ILE A 1 187 ? 0.287 2.236 19.312 1 98.56 187 ILE A CA 1
ATOM 1491 C C . ILE A 1 187 ? 1.23 3.404 19.594 1 98.56 187 ILE A C 1
ATOM 1493 O O . ILE A 1 187 ? 2.018 3.797 18.719 1 98.56 187 ILE A O 1
ATOM 1497 N N . LEU A 1 188 ? 1.184 3.982 20.766 1 98.44 188 LEU A N 1
ATOM 1498 C CA . LEU A 1 188 ? 2.074 5.07 21.156 1 98.44 188 LEU A CA 1
ATOM 1499 C C . LEU A 1 188 ? 3.533 4.629 21.078 1 98.44 188 LEU A C 1
ATOM 1501 O O . LEU A 1 188 ? 4.387 5.371 20.594 1 98.44 188 LEU A O 1
ATOM 1505 N N . ASP A 1 189 ? 3.846 3.439 21.594 1 98.69 189 ASP A N 1
ATOM 1506 C CA . ASP A 1 189 ? 5.203 2.904 21.531 1 98.69 189 ASP A CA 1
ATOM 1507 C C . ASP A 1 189 ? 5.676 2.768 20.078 1 98.69 189 ASP A C 1
ATOM 1509 O O . ASP A 1 189 ? 6.84 3.035 19.781 1 98.69 189 ASP A O 1
ATOM 1513 N N . GLU A 1 190 ? 4.797 2.309 19.203 1 98.5 190 GLU A N 1
ATOM 1514 C CA . GLU A 1 190 ? 5.129 2.176 17.781 1 98.5 190 GLU A CA 1
ATOM 1515 C C . GLU A 1 190 ? 5.414 3.535 17.156 1 98.5 190 GLU A C 1
ATOM 1517 O O . GLU A 1 190 ? 6.324 3.666 16.344 1 98.5 190 GLU A O 1
ATOM 1522 N N . VAL A 1 191 ? 4.633 4.551 17.547 1 98.62 191 VAL A N 1
ATOM 1523 C CA . VAL A 1 191 ? 4.824 5.91 17.047 1 98.62 191 VAL A CA 1
ATOM 1524 C C . VAL A 1 191 ? 6.188 6.434 17.5 1 98.62 191 VAL A C 1
ATOM 1526 O O . VAL A 1 191 ? 6.953 6.961 16.688 1 98.62 191 VAL A O 1
ATOM 1529 N N . VAL A 1 192 ? 6.52 6.277 18.75 1 98.69 192 VAL A N 1
ATOM 1530 C CA . VAL A 1 192 ? 7.789 6.746 19.297 1 98.69 192 VAL A CA 1
ATOM 1531 C C . VAL A 1 192 ? 8.945 6.02 18.625 1 98.69 192 VAL A C 1
ATOM 1533 O O . VAL A 1 192 ? 9.953 6.637 18.266 1 98.69 192 VAL A O 1
ATOM 1536 N N . GLY A 1 193 ? 8.797 4.691 18.469 1 98.62 193 GLY A N 1
ATOM 1537 C CA . GLY A 1 193 ? 9.812 3.938 17.75 1 98.62 193 GLY A CA 1
ATOM 1538 C C . GLY A 1 193 ? 10.047 4.445 16.344 1 98.62 193 GLY A C 1
ATOM 1539 O O . GLY A 1 193 ? 11.188 4.555 15.891 1 98.62 193 GLY A O 1
ATOM 1540 N N . ALA A 1 194 ? 8.969 4.746 15.633 1 98.69 194 ALA A N 1
ATOM 1541 C CA . ALA A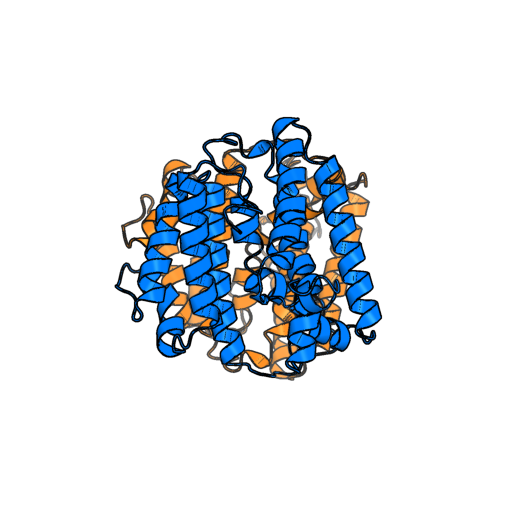 1 194 ? 9.07 5.262 14.266 1 98.69 194 ALA A CA 1
ATOM 1542 C C . ALA A 1 194 ? 9.797 6.602 14.242 1 98.69 194 ALA A C 1
ATOM 1544 O O . ALA A 1 194 ? 10.633 6.844 13.367 1 98.69 194 ALA A O 1
ATOM 1545 N N . ILE A 1 195 ? 9.461 7.484 15.18 1 98.75 195 ILE A N 1
ATOM 1546 C CA . ILE A 1 195 ? 10.102 8.797 15.273 1 98.75 195 ILE A CA 1
ATOM 1547 C C . ILE A 1 195 ? 11.609 8.625 15.461 1 98.75 195 ILE A C 1
ATOM 1549 O O . ILE A 1 195 ? 12.406 9.258 14.766 1 98.75 195 ILE A O 1
ATOM 1553 N N . GLU A 1 196 ? 12.008 7.738 16.328 1 98.56 196 GLU A N 1
ATOM 1554 C CA . GLU A 1 196 ? 13.422 7.547 16.641 1 98.56 196 GLU A CA 1
ATOM 1555 C C . GLU A 1 196 ? 14.18 6.949 15.461 1 98.56 196 GLU A C 1
ATOM 1557 O O . GLU A 1 196 ? 15.312 7.332 15.18 1 98.56 196 GLU A O 1
ATOM 1562 N N . ARG A 1 197 ? 13.586 6 14.773 1 98.69 197 ARG A N 1
ATOM 1563 C CA . ARG A 1 197 ? 14.227 5.43 13.594 1 98.69 197 ARG A CA 1
ATOM 1564 C C . ARG A 1 197 ? 14.398 6.48 12.5 1 98.69 197 ARG A C 1
ATOM 1566 O O . ARG A 1 197 ? 15.445 6.543 11.852 1 98.69 197 ARG A O 1
ATOM 1573 N N . ALA A 1 198 ? 13.336 7.297 12.312 1 98.81 198 ALA A N 1
ATOM 1574 C CA . ALA A 1 198 ? 13.43 8.344 11.297 1 98.81 198 ALA A CA 1
ATOM 1575 C C . ALA A 1 198 ? 14.562 9.32 11.625 1 98.81 198 ALA A C 1
ATOM 1577 O O . ALA A 1 198 ? 15.297 9.75 10.727 1 98.81 198 ALA A O 1
ATOM 1578 N N . ARG A 1 199 ? 14.742 9.648 12.883 1 98.69 199 ARG A N 1
ATOM 1579 C CA . ARG A 1 199 ? 15.82 10.531 13.312 1 98.69 199 ARG A CA 1
ATOM 1580 C C . ARG A 1 199 ? 17.188 9.938 12.984 1 98.69 199 ARG A C 1
ATOM 1582 O O . ARG A 1 199 ? 18.125 10.664 12.656 1 98.69 199 ARG A O 1
ATOM 1589 N N . LYS A 1 200 ? 17.297 8.633 13.078 1 98.44 200 LYS A N 1
ATOM 1590 C CA . LYS A 1 200 ? 18.547 7.965 12.734 1 98.44 200 LYS A CA 1
ATOM 1591 C C . LYS A 1 200 ? 18.781 7.961 11.227 1 98.44 200 LYS A C 1
ATOM 1593 O O . LYS A 1 200 ? 19.906 8.156 10.766 1 98.44 200 LYS A O 1
ATOM 1598 N N . ILE A 1 201 ? 17.781 7.793 10.453 1 98.5 201 ILE A N 1
ATOM 1599 C CA . ILE A 1 201 ? 17.875 7.605 9.008 1 98.5 201 ILE A CA 1
ATOM 1600 C C . ILE A 1 201 ? 18.188 8.938 8.336 1 98.5 201 ILE A C 1
ATOM 1602 O O . ILE A 1 201 ? 18.984 8.992 7.395 1 98.5 201 ILE A O 1
ATOM 1606 N N . LEU A 1 202 ? 17.484 9.969 8.82 1 98.31 202 LEU A N 1
ATOM 1607 C CA . LEU A 1 202 ? 17.703 11.281 8.227 1 98.31 202 LEU A CA 1
ATOM 1608 C C . LEU A 1 202 ? 19.047 11.859 8.641 1 98.31 202 LEU A C 1
ATOM 1610 O O . LEU A 1 202 ? 19.266 12.148 9.82 1 98.31 202 LEU A O 1
ATOM 1614 N N . GLN A 1 203 ? 19.922 12.008 7.664 1 94.94 203 GLN A N 1
ATOM 1615 C CA . GLN A 1 203 ? 21.281 12.406 7.984 1 94.94 203 GLN A CA 1
ATOM 1616 C C . GLN A 1 203 ? 21.531 13.867 7.625 1 94.94 203 GLN A C 1
ATOM 1618 O O . GLN A 1 203 ? 22.422 14.508 8.188 1 94.94 203 GLN A O 1
ATOM 1623 N N . GLY A 1 204 ? 20.828 14.43 6.68 1 96.25 204 GLY A N 1
ATOM 1624 C CA . GLY A 1 204 ? 21 15.82 6.305 1 96.25 204 GLY A CA 1
ATOM 1625 C C . GLY A 1 204 ? 20.422 16.797 7.312 1 96.25 204 GLY A C 1
ATOM 1626 O O . GLY A 1 204 ? 19.359 16.547 7.871 1 96.25 204 GLY A O 1
ATOM 1627 N N . GLU A 1 205 ? 21.125 17.906 7.551 1 97.56 205 GLU A N 1
ATOM 1628 C CA . GLU A 1 205 ? 20.703 18.906 8.516 1 97.56 205 GLU A CA 1
ATOM 1629 C C . GLU A 1 205 ? 19.328 19.469 8.156 1 97.56 205 GLU A C 1
ATOM 1631 O O . GLU A 1 205 ? 18.453 19.578 9.016 1 97.56 205 GLU A O 1
ATOM 1636 N N . LYS A 1 206 ? 19.125 19.797 6.992 1 97.81 206 LYS A N 1
ATOM 1637 C CA . LYS A 1 206 ? 17.844 20.375 6.547 1 97.81 206 LYS A CA 1
ATOM 1638 C C . LYS A 1 206 ? 16.703 19.375 6.719 1 97.81 206 LYS A C 1
ATOM 1640 O O . LYS A 1 206 ? 15.617 19.734 7.172 1 97.81 206 LYS A O 1
ATOM 1645 N N . GLU A 1 207 ? 16.922 18.109 6.289 1 98.25 207 GLU A N 1
ATOM 1646 C CA . GLU A 1 207 ? 15.922 17.062 6.43 1 98.25 207 GLU A CA 1
ATOM 1647 C C . GLU A 1 207 ? 15.57 16.812 7.898 1 98.25 207 GLU A C 1
ATOM 1649 O O . GLU A 1 207 ? 14.406 16.656 8.25 1 98.25 207 GLU A O 1
ATOM 1654 N N . ARG A 1 208 ? 16.578 16.859 8.727 1 98.19 208 ARG A N 1
ATOM 1655 C CA . ARG A 1 208 ? 16.359 16.625 10.148 1 98.19 208 ARG A CA 1
ATOM 1656 C C . ARG A 1 208 ? 15.555 17.766 10.766 1 98.19 208 ARG A C 1
ATOM 1658 O O . ARG A 1 208 ? 14.633 17.516 11.547 1 98.19 208 ARG A O 1
ATOM 1665 N N . GLU A 1 209 ? 15.93 18.922 10.43 1 98.31 209 GLU A N 1
ATOM 1666 C CA . GLU A 1 209 ? 15.195 20.078 10.938 1 98.31 209 GLU A CA 1
ATOM 1667 C C . GLU A 1 209 ? 13.742 20.062 10.477 1 98.31 209 GLU A C 1
ATOM 1669 O O . GLU A 1 209 ? 12.836 20.344 11.266 1 98.31 209 GLU A O 1
ATOM 1674 N N . THR A 1 210 ? 13.547 19.781 9.273 1 98.44 210 THR A N 1
ATOM 1675 C CA . THR A 1 210 ? 12.195 19.703 8.711 1 98.44 210 THR A CA 1
ATOM 1676 C C . THR A 1 210 ? 11.391 18.609 9.383 1 98.44 210 THR A C 1
ATOM 1678 O O . THR A 1 210 ? 10.203 18.781 9.672 1 98.44 210 THR A O 1
ATOM 1681 N N . TRP A 1 211 ? 12.023 17.438 9.625 1 98.5 211 TRP A N 1
ATOM 1682 C CA . TRP A 1 211 ? 11.375 16.312 10.312 1 98.5 211 TRP A CA 1
ATOM 1683 C C . TRP A 1 211 ? 10.844 16.75 11.672 1 98.5 211 TRP A C 1
ATOM 1685 O O . TRP A 1 211 ? 9.695 16.469 12.016 1 98.5 211 TRP A O 1
ATOM 1695 N N . GLU A 1 212 ? 11.648 17.484 12.383 1 98.38 212 GLU A N 1
ATOM 1696 C CA . GLU A 1 212 ? 11.25 17.922 13.719 1 98.38 212 GLU A CA 1
ATOM 1697 C C . GLU A 1 212 ? 10.094 18.922 13.648 1 98.38 212 GLU A C 1
ATOM 1699 O O . GLU A 1 212 ? 9.172 18.859 14.453 1 98.38 212 GLU A O 1
ATOM 1704 N N . LYS A 1 213 ? 10.164 19.828 12.719 1 97.62 213 LYS A N 1
ATOM 1705 C CA . LYS A 1 213 ? 9.094 20.797 12.523 1 97.62 213 LYS A CA 1
ATOM 1706 C C . LYS A 1 213 ? 7.793 20.094 12.109 1 97.62 213 LYS A C 1
ATOM 1708 O O . LYS A 1 213 ? 6.715 20.469 12.578 1 97.62 213 LYS A O 1
ATOM 1713 N N . PHE A 1 214 ? 7.926 19.141 11.258 1 98.44 214 PHE A N 1
ATOM 1714 C CA . PHE A 1 214 ? 6.793 18.359 10.797 1 98.44 214 PHE A CA 1
ATOM 1715 C C . PHE A 1 214 ? 6.129 17.625 11.961 1 98.44 214 PHE A C 1
ATOM 1717 O O . PHE A 1 214 ? 4.906 17.688 12.125 1 98.44 214 PHE A O 1
ATOM 1724 N N . LEU A 1 215 ? 6.93 16.953 12.812 1 98.19 215 LEU A N 1
ATOM 1725 C CA . LEU A 1 215 ? 6.414 16.234 13.969 1 98.19 215 LEU A CA 1
ATOM 1726 C C . LEU A 1 215 ? 5.617 17.172 14.875 1 98.19 215 LEU A C 1
ATOM 1728 O O . LEU A 1 215 ? 4.473 16.875 15.227 1 98.19 215 LEU A O 1
ATOM 1732 N N . ALA A 1 216 ? 6.238 18.281 15.172 1 97.06 216 ALA A N 1
ATOM 1733 C CA . ALA A 1 216 ? 5.617 19.25 16.078 1 97.06 216 ALA A CA 1
ATOM 1734 C C . ALA A 1 216 ? 4.387 19.891 15.445 1 97.06 216 ALA A C 1
ATOM 1736 O O . ALA A 1 216 ? 3.377 20.109 16.125 1 97.06 216 ALA A O 1
ATOM 1737 N N . GLY A 1 217 ? 4.461 20.188 14.195 1 97 217 GLY A N 1
ATOM 1738 C CA . GLY A 1 217 ? 3.357 20.812 13.484 1 97 217 GLY A CA 1
ATOM 1739 C C . GLY A 1 217 ? 2.133 19.922 13.383 1 97 217 GLY A C 1
ATOM 1740 O O . GLY A 1 217 ? 1.001 20.406 13.422 1 97 217 GLY A O 1
ATOM 1741 N N . TYR A 1 218 ? 2.367 18.641 13.242 1 96.75 218 TYR A N 1
ATOM 1742 C CA . TYR A 1 218 ? 1.258 17.703 13.148 1 96.75 218 TYR A CA 1
ATOM 1743 C C . TYR A 1 218 ? 0.503 17.609 14.469 1 96.75 218 TYR A C 1
ATOM 1745 O O . TYR A 1 218 ? -0.729 17.562 14.484 1 96.75 218 TYR A O 1
ATOM 1753 N N . VAL A 1 219 ? 1.21 17.594 15.562 1 94.88 219 VAL A N 1
ATOM 1754 C CA . VAL A 1 219 ? 0.594 17.594 16.891 1 94.88 219 VAL A CA 1
ATOM 1755 C C . VAL A 1 219 ? -0.169 18.891 17.094 1 94.88 219 VAL A C 1
ATOM 1757 O O . VAL A 1 219 ? -1.311 18.891 17.562 1 94.88 219 VAL A O 1
ATOM 1760 N N . ALA A 1 220 ? 0.459 20.016 16.75 1 93.44 220 ALA A N 1
ATOM 1761 C CA . ALA A 1 220 ? -0.167 21.328 16.891 1 93.44 220 ALA A CA 1
ATOM 1762 C C . ALA A 1 220 ? -1.479 21.406 16.109 1 93.44 220 ALA A C 1
ATOM 1764 O O . ALA A 1 220 ? -2.471 21.938 16.594 1 93.44 220 ALA A O 1
ATOM 1765 N N . TYR A 1 221 ? -1.474 20.844 14.945 1 93.56 221 TYR A N 1
ATOM 1766 C CA . TYR A 1 221 ? -2.678 20.812 14.125 1 93.56 221 TYR A CA 1
ATOM 1767 C C . TYR A 1 221 ? -3.832 20.156 14.875 1 93.56 221 TYR A C 1
ATOM 1769 O O . TYR A 1 221 ? -4.949 20.672 14.883 1 93.56 221 TYR A O 1
ATOM 1777 N N . HIS A 1 222 ? -3.623 19.031 15.555 1 91.94 222 HIS A N 1
ATOM 1778 C CA . HIS A 1 222 ? -4.68 18.281 16.234 1 91.94 222 HIS A CA 1
ATOM 1779 C C . HIS A 1 222 ? -5.164 19.031 17.484 1 91.94 222 HIS A C 1
ATOM 1781 O O . HIS A 1 222 ? -6.348 18.984 17.812 1 91.94 222 HIS A O 1
ATOM 1787 N N . PHE A 1 223 ? -4.277 19.781 18.078 1 89.62 223 PHE A N 1
ATOM 1788 C CA . PHE A 1 223 ? -4.656 20.516 19.281 1 89.62 223 PHE A CA 1
ATOM 1789 C C . PHE A 1 223 ? -5.355 21.812 18.938 1 89.62 223 PHE A C 1
ATOM 1791 O O . PHE A 1 223 ? -6.203 22.297 19.688 1 89.62 223 PHE A O 1
ATOM 1798 N N . LEU A 1 224 ? -5 22.328 17.844 1 86.81 224 LEU A N 1
ATOM 1799 C CA . LEU A 1 224 ? -5.551 23.625 17.453 1 86.81 224 LEU A CA 1
ATOM 1800 C C . LEU A 1 224 ? -6.832 23.453 16.656 1 86.81 224 LEU A C 1
ATOM 1802 O O . LEU A 1 224 ? -7.621 24.391 16.516 1 86.81 224 LEU A O 1
ATOM 1806 N N . SER A 1 225 ? -7.066 22.312 16.094 1 85.38 225 SER A N 1
ATOM 1807 C CA . SER A 1 225 ? -8.266 22.047 15.32 1 85.38 225 SER A CA 1
ATOM 1808 C C . SER A 1 225 ? -9.445 21.672 16.219 1 85.38 225 SER A C 1
ATOM 1810 O O . SER A 1 225 ? -9.359 20.734 17 1 85.38 225 SER A O 1
ATOM 1812 N N . PRO A 1 226 ? -10.5 22.375 16.094 1 83.38 226 PRO A N 1
ATOM 1813 C CA . PRO A 1 226 ? -11.688 22.047 16.891 1 83.38 226 PRO A CA 1
ATOM 1814 C C . PRO A 1 226 ? -12.25 20.672 16.562 1 83.38 226 PRO A C 1
ATOM 1816 O O . PRO A 1 226 ? -12.977 20.078 17.359 1 83.38 226 PRO A O 1
ATOM 1819 N N . ARG A 1 227 ? -11.867 20.172 15.477 1 80.25 227 ARG A N 1
ATOM 1820 C CA . ARG A 1 227 ? -12.344 18.875 15.008 1 80.25 227 ARG A CA 1
ATOM 182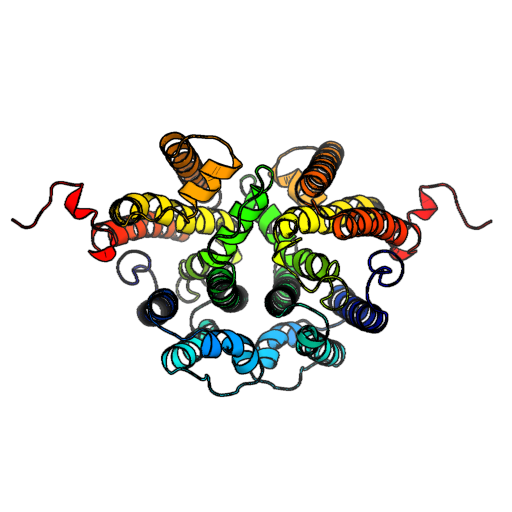1 C C . ARG A 1 227 ? -12.031 17.781 16.031 1 80.25 227 ARG A C 1
ATOM 1823 O O . ARG A 1 227 ? -12.805 16.828 16.188 1 80.25 227 ARG A O 1
ATOM 1830 N N . TYR A 1 228 ? -11.008 17.922 16.812 1 84.31 228 TYR A N 1
ATOM 1831 C CA . TYR A 1 228 ? -10.516 16.828 17.625 1 84.31 228 TYR A CA 1
ATOM 1832 C C . TYR A 1 228 ? -10.867 17.031 19.094 1 84.31 228 TYR A C 1
ATOM 1834 O O . TYR A 1 228 ? -10.641 16.141 19.922 1 84.31 228 TYR A O 1
ATOM 1842 N N . LYS A 1 229 ? -11.453 18.188 19.484 1 79.5 229 LYS A N 1
ATOM 1843 C CA . LYS A 1 229 ? -12.031 18.5 20.797 1 79.5 229 LYS A CA 1
ATOM 1844 C C . LYS A 1 229 ? -10.984 18.375 21.906 1 79.5 229 LYS A C 1
ATOM 1846 O O . LYS A 1 229 ? -11.312 18.047 23.047 1 79.5 229 LYS A O 1
ATOM 1851 N N . LEU A 1 230 ? -9.797 18.469 21.562 1 82.88 230 LEU A N 1
ATOM 1852 C CA . LEU A 1 230 ? -8.734 18.25 22.531 1 82.88 230 LEU A CA 1
ATOM 1853 C C . LEU A 1 230 ? -8.617 19.438 23.484 1 82.88 230 LEU A C 1
ATOM 1855 O O . LEU A 1 230 ? -8.023 19.312 24.562 1 82.88 230 LEU A O 1
ATOM 1859 N N . GLU A 1 231 ? -9.102 20.547 22.969 1 76.19 231 GLU A N 1
ATOM 1860 C CA . GLU A 1 231 ? -9.148 21.672 23.891 1 76.19 231 GLU A CA 1
ATOM 1861 C C . GLU A 1 231 ? -9.938 21.328 25.156 1 76.19 231 GLU A C 1
ATOM 1863 O O . GLU A 1 231 ? -9.68 21.891 26.219 1 76.19 231 GLU A O 1
ATOM 1868 N N . GLN A 1 232 ? -10.852 20.391 25.047 1 75.56 232 GLN A N 1
ATOM 1869 C CA . GLN A 1 232 ? -11.672 19.969 26.172 1 75.56 232 GLN A CA 1
ATOM 1870 C C . GLN A 1 232 ? -10.844 19.203 27.203 1 75.56 232 GLN A C 1
ATOM 1872 O O . GLN A 1 232 ? -11.234 19.094 28.359 1 75.56 232 GLN A O 1
ATOM 1877 N N . LEU A 1 233 ? -9.773 18.5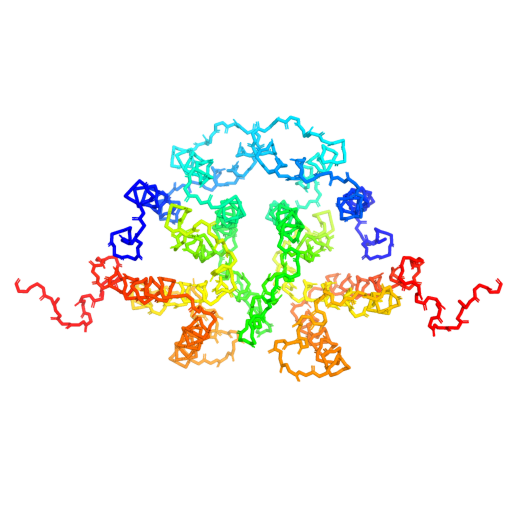94 26.703 1 73.12 233 LEU A N 1
ATOM 1878 C CA . LEU A 1 233 ? -8.945 17.797 27.609 1 73.12 233 LEU A CA 1
ATOM 1879 C C . LEU A 1 233 ? -7.91 18.656 28.312 1 73.12 233 LEU A C 1
ATOM 1881 O O . LEU A 1 233 ? -7.422 18.297 29.391 1 73.12 233 LEU A O 1
ATOM 1885 N N . THR A 1 234 ? -7.391 19.609 27.719 1 70.69 234 THR A N 1
ATOM 1886 C CA . THR A 1 234 ? -6.309 20.422 28.281 1 70.69 234 THR A CA 1
ATOM 1887 C C . THR A 1 234 ? -6.867 21.578 29.109 1 70.69 234 THR A C 1
ATOM 1889 O O . THR A 1 234 ? -6.117 22.266 29.797 1 70.69 234 THR A O 1
ATOM 1892 N N . GLY A 1 235 ? -8.141 21.5 29.531 1 59.91 235 GLY A N 1
ATOM 1893 C CA . GLY A 1 235 ? -8.727 22.594 30.297 1 59.91 235 GLY A CA 1
ATOM 1894 C C . GLY A 1 235 ? -8.586 23.938 29.625 1 59.91 235 GLY A C 1
ATOM 1895 O O . GLY A 1 235 ? -8.914 24.969 30.219 1 59.91 235 GLY A O 1
ATOM 1896 N N . ALA A 1 236 ? -7.836 24.047 28.672 1 50.53 236 ALA A N 1
ATOM 1897 C CA . ALA A 1 236 ? -7.664 25.359 28.031 1 50.53 236 ALA A CA 1
ATOM 1898 C C . ALA A 1 236 ? -8.969 25.828 27.406 1 50.53 236 ALA A C 1
ATOM 1900 O O . ALA A 1 236 ? -9.219 25.578 26.219 1 50.53 236 ALA A O 1
ATOM 1901 N N . ALA A 1 237 ? -9.977 25.5 27.875 1 45.84 237 ALA A N 1
ATOM 1902 C CA . ALA A 1 237 ? -11.195 26.156 27.406 1 45.84 237 ALA A CA 1
ATOM 1903 C C . ALA A 1 237 ? -11.016 27.672 27.328 1 45.84 237 ALA A C 1
ATOM 1905 O O . ALA A 1 237 ? -10.266 28.25 28.109 1 45.84 237 ALA A O 1
ATOM 1906 N N . ALA A 1 238 ? -11.594 28.438 26.266 1 45.09 238 ALA A N 1
ATOM 1907 C CA . ALA A 1 238 ? -11.656 29.875 26.016 1 45.09 238 ALA A CA 1
ATOM 1908 C C . ALA A 1 238 ? -11.789 30.656 27.312 1 45.09 238 ALA A C 1
ATOM 1910 O O . ALA A 1 238 ? -12.758 30.469 28.062 1 45.09 238 ALA A O 1
ATOM 1911 N N . ALA A 1 239 ? -10.789 31.125 27.953 1 35.81 239 ALA A N 1
ATOM 1912 C CA . ALA A 1 239 ? -10.961 32.438 28.609 1 35.81 239 ALA A CA 1
ATOM 1913 C C . ALA A 1 239 ? -11.461 33.469 27.625 1 35.81 239 ALA A C 1
ATOM 1915 O O . ALA A 1 239 ? -11.047 33.5 26.453 1 35.81 239 ALA A O 1
ATOM 1916 N N . MET B 1 1 ? 2.219 -20.266 -14.43 1 90.69 1 MET B N 1
ATOM 1917 C CA . MET B 1 1 ? 1.586 -19.828 -13.188 1 90.69 1 MET B CA 1
ATOM 1918 C C . MET B 1 1 ? 0.068 -19.938 -13.281 1 90.69 1 MET B C 1
ATOM 1920 O O . MET B 1 1 ? -0.579 -20.438 -12.359 1 90.69 1 MET B O 1
ATOM 1924 N N . ALA B 1 2 ? -0.531 -19.594 -14.391 1 86.31 2 ALA B N 1
ATOM 1925 C CA . ALA B 1 2 ? -1.982 -19.562 -14.555 1 86.31 2 ALA B CA 1
ATOM 1926 C C . ALA B 1 2 ? -2.574 -20.969 -14.438 1 86.31 2 ALA B C 1
ATOM 1928 O O . ALA B 1 2 ? -3.689 -21.141 -13.938 1 86.31 2 ALA B O 1
ATOM 1929 N N . THR B 1 3 ? -1.823 -21.984 -14.82 1 87.56 3 THR B N 1
ATOM 1930 C CA . THR B 1 3 ? -2.379 -23.344 -14.812 1 87.56 3 THR B CA 1
ATOM 1931 C C . THR B 1 3 ? -1.996 -24.078 -13.531 1 87.56 3 THR B C 1
ATOM 1933 O O . THR B 1 3 ? -2.65 -25.047 -13.148 1 87.56 3 THR B O 1
ATOM 1936 N N . THR B 1 4 ? -0.982 -23.641 -12.883 1 90.62 4 THR B N 1
ATOM 1937 C CA . THR B 1 4 ? -0.559 -24.281 -11.641 1 90.62 4 THR B CA 1
ATOM 1938 C C . THR B 1 4 ? -1.068 -23.5 -10.43 1 90.62 4 THR B C 1
ATOM 1940 O O . THR B 1 4 ? -2.055 -23.891 -9.805 1 90.62 4 THR B O 1
ATOM 1943 N N . THR B 1 5 ? -0.631 -22.297 -10.273 1 95.5 5 THR B N 1
ATOM 1944 C CA . THR B 1 5 ? -0.941 -21.469 -9.117 1 95.5 5 THR B CA 1
ATOM 1945 C C . THR B 1 5 ? -2.406 -21.031 -9.141 1 95.5 5 THR B C 1
ATOM 1947 O O . THR B 1 5 ? -3.074 -21.047 -8.102 1 95.5 5 THR B O 1
ATOM 1950 N N . PHE B 1 6 ? -2.92 -20.641 -10.289 1 97.75 6 PHE B N 1
ATOM 1951 C CA . PHE B 1 6 ? -4.262 -20.094 -10.406 1 97.75 6 PHE B CA 1
ATOM 1952 C C . PHE B 1 6 ? -5.16 -21.016 -11.219 1 97.75 6 PHE B C 1
ATOM 1954 O O . PHE B 1 6 ? -6.109 -20.562 -11.867 1 97.75 6 PHE B O 1
ATOM 1961 N N . GLY B 1 7 ? -4.863 -22.359 -11.219 1 96.12 7 GLY B N 1
ATOM 1962 C CA . GLY B 1 7 ? -5.574 -23.344 -12.016 1 96.12 7 GLY B CA 1
ATOM 1963 C C . GLY B 1 7 ? -7.023 -23.5 -11.602 1 96.12 7 GLY B C 1
ATOM 1964 O O . GLY B 1 7 ? -7.84 -24.016 -12.375 1 96.12 7 GLY B O 1
ATOM 1965 N N . HIS B 1 8 ? -7.395 -23.062 -10.391 1 96.81 8 HIS B N 1
ATOM 1966 C CA . HIS B 1 8 ? -8.75 -23.203 -9.867 1 96.81 8 HIS B CA 1
ATOM 1967 C C . HIS B 1 8 ? -9.664 -22.109 -10.43 1 96.81 8 HIS B C 1
ATOM 1969 O O . HIS B 1 8 ? -10.891 -22.188 -10.297 1 96.81 8 HIS B O 1
ATOM 1975 N N . ASN B 1 9 ? -9.117 -21.047 -11.031 1 97.81 9 ASN B N 1
ATOM 1976 C CA . ASN B 1 9 ? -9.922 -19.938 -11.531 1 97.81 9 ASN B CA 1
ATOM 1977 C C . ASN B 1 9 ? -10.688 -20.328 -12.789 1 97.81 9 ASN B C 1
ATOM 1979 O O . ASN B 1 9 ? -10.383 -21.344 -13.43 1 97.81 9 ASN B O 1
ATOM 1983 N N . HIS B 1 10 ? -11.758 -19.578 -13.07 1 97.56 10 HIS B N 1
ATOM 1984 C CA . HIS B 1 10 ? -12.43 -19.688 -14.359 1 97.56 10 HIS B CA 1
ATOM 1985 C C . HIS B 1 10 ? -11.43 -19.609 -15.516 1 97.56 10 HIS B C 1
ATOM 1987 O O . HIS B 1 10 ? -10.492 -18.812 -15.469 1 97.56 10 HIS B O 1
ATOM 1993 N N . PRO B 1 11 ? -11.609 -20.406 -16.562 1 97.19 11 PRO B N 1
ATOM 1994 C CA . PRO B 1 11 ? -10.641 -20.453 -17.656 1 97.19 11 PRO B CA 1
ATOM 1995 C C . PRO B 1 11 ? -10.352 -19.078 -18.266 1 97.19 11 PRO B C 1
ATOM 1997 O O . PRO B 1 11 ? -9.195 -18.766 -18.562 1 97.19 11 PRO B O 1
ATOM 2000 N N . ASP B 1 12 ? -11.367 -18.281 -18.422 1 97.31 12 ASP B N 1
ATOM 2001 C CA . ASP B 1 12 ? -11.164 -16.938 -18.953 1 97.31 12 ASP B CA 1
ATOM 2002 C C . ASP B 1 12 ? -10.281 -16.094 -18.031 1 97.31 12 ASP B C 1
ATOM 2004 O O . ASP B 1 12 ? -9.477 -15.289 -18.5 1 97.31 12 ASP B O 1
ATOM 2008 N N . THR B 1 13 ? -10.477 -16.281 -16.734 1 98 13 THR B N 1
ATOM 2009 C CA . THR B 1 13 ? -9.656 -15.586 -15.758 1 98 13 THR B CA 1
ATOM 2010 C C . THR B 1 13 ? -8.203 -16.047 -15.836 1 98 13 THR B C 1
ATOM 2012 O O . THR B 1 13 ? -7.277 -15.234 -15.773 1 98 13 THR B O 1
ATOM 2015 N N . GLN B 1 14 ? -8.031 -17.328 -16.016 1 97.75 14 GLN B N 1
ATOM 2016 C CA . GLN B 1 14 ? -6.691 -17.891 -16.141 1 97.75 14 GLN B CA 1
ATOM 2017 C C . GLN B 1 14 ? -5.945 -17.281 -17.312 1 97.75 14 GLN B C 1
ATOM 2019 O O . GLN B 1 14 ? -4.77 -16.922 -17.203 1 97.75 14 GLN B O 1
ATOM 2024 N N . VAL B 1 15 ? -6.637 -17.188 -18.422 1 97.69 15 VAL B N 1
ATOM 2025 C CA . VAL B 1 15 ? -6.035 -16.625 -19.625 1 97.69 15 VAL B CA 1
ATOM 2026 C C . VAL B 1 15 ? -5.633 -15.172 -19.375 1 97.69 15 VAL B C 1
ATOM 2028 O O . VAL B 1 15 ? -4.535 -14.758 -19.75 1 97.69 15 VAL B O 1
ATOM 2031 N N . HIS B 1 16 ? -6.492 -14.406 -18.766 1 97.88 16 HIS B N 1
ATOM 2032 C CA . HIS B 1 16 ? -6.203 -13 -18.5 1 97.88 16 HIS B CA 1
ATOM 2033 C C . HIS B 1 16 ? -5.035 -12.852 -17.531 1 97.88 16 HIS B C 1
ATOM 2035 O O . HIS B 1 16 ? -4.168 -11.992 -17.734 1 97.88 16 HIS B O 1
ATOM 2041 N N . ILE B 1 17 ? -4.941 -13.68 -16.484 1 97.38 17 ILE B N 1
ATOM 2042 C CA . ILE B 1 17 ? -3.84 -13.672 -15.531 1 97.38 17 ILE B CA 1
ATOM 2043 C C . ILE B 1 17 ? -2.535 -14.016 -16.25 1 97.38 17 ILE B C 1
ATOM 2045 O O . ILE B 1 17 ? -1.505 -13.375 -16.016 1 97.38 17 ILE B O 1
ATOM 2049 N N . ALA B 1 18 ? -2.584 -15.008 -17.141 1 97.12 18 ALA B N 1
ATOM 2050 C CA . ALA B 1 18 ? -1.396 -15.406 -17.891 1 97.12 18 ALA B CA 1
ATOM 2051 C C . ALA B 1 18 ? -0.872 -14.258 -18.734 1 97.12 18 ALA B C 1
ATOM 2053 O O . ALA B 1 18 ? 0.327 -13.969 -18.734 1 97.12 18 ALA B O 1
ATOM 2054 N N . LEU B 1 19 ? -1.767 -13.617 -19.453 1 97 19 LEU B N 1
ATOM 2055 C CA . LEU B 1 19 ? -1.383 -12.508 -20.312 1 97 19 LEU B CA 1
ATOM 2056 C C . LEU B 1 19 ? -0.827 -11.344 -19.5 1 97 19 LEU B C 1
ATOM 2058 O O . LEU B 1 19 ? 0.22 -10.789 -19.844 1 97 19 LEU B O 1
ATOM 2062 N N . PHE B 1 20 ? -1.472 -10.969 -18.438 1 96.75 20 PHE B N 1
ATOM 2063 C CA . PHE B 1 20 ? -0.985 -9.922 -17.547 1 96.75 20 PHE B CA 1
ATOM 2064 C C . PHE B 1 20 ? 0.413 -10.25 -17.047 1 96.75 20 PHE B C 1
ATOM 2066 O O . PHE B 1 20 ? 1.298 -9.391 -17.047 1 96.75 20 PHE B O 1
ATOM 2073 N N . THR B 1 21 ? 0.571 -11.516 -16.609 1 94.19 21 THR B N 1
ATOM 2074 C CA . THR B 1 21 ? 1.825 -11.945 -15.992 1 94.19 21 THR B CA 1
ATOM 2075 C C . THR B 1 21 ? 2.965 -11.891 -17 1 94.19 21 THR B C 1
ATOM 2077 O O . THR B 1 21 ? 4.066 -11.438 -16.688 1 94.19 21 THR B O 1
ATOM 2080 N N . ILE B 1 22 ? 2.707 -12.336 -18.25 1 93 22 ILE B N 1
ATOM 2081 C CA . ILE B 1 22 ? 3.711 -12.281 -19.312 1 93 22 ILE B CA 1
ATOM 2082 C C . ILE B 1 22 ? 4.121 -10.828 -19.547 1 93 22 ILE B C 1
ATOM 2084 O O . ILE B 1 22 ? 5.312 -10.523 -19.656 1 93 22 ILE B O 1
ATOM 2088 N N . LEU B 1 23 ? 3.207 -9.938 -19.594 1 92.5 23 LEU B N 1
ATOM 2089 C CA . LEU B 1 23 ? 3.479 -8.531 -19.859 1 92.5 23 LEU B CA 1
ATOM 2090 C C . LEU B 1 23 ? 4.234 -7.895 -18.688 1 92.5 23 LEU B C 1
ATOM 2092 O O . LEU B 1 23 ? 5.152 -7.098 -18.891 1 92.5 23 LEU B O 1
ATOM 2096 N N . ALA B 1 24 ? 3.832 -8.25 -17.438 1 90.56 24 ALA B N 1
ATOM 2097 C CA . ALA B 1 24 ? 4.531 -7.738 -16.266 1 90.56 24 ALA B CA 1
ATOM 2098 C C . ALA B 1 24 ? 5.988 -8.188 -16.25 1 90.56 24 ALA B C 1
ATOM 2100 O O . ALA B 1 24 ? 6.879 -7.414 -15.891 1 90.56 24 ALA B O 1
ATOM 2101 N N . LEU B 1 25 ? 6.242 -9.422 -16.625 1 86.5 25 LEU B N 1
ATOM 2102 C CA . LEU B 1 25 ? 7.605 -9.938 -16.703 1 86.5 25 LEU B CA 1
ATOM 2103 C C . LEU B 1 25 ? 8.398 -9.219 -17.797 1 86.5 25 LEU B C 1
ATOM 2105 O O . LEU B 1 25 ? 9.594 -8.969 -17.641 1 86.5 25 LEU B O 1
ATOM 2109 N N . CYS B 1 26 ? 7.746 -8.93 -18.875 1 87.44 26 CYS B N 1
ATOM 2110 C CA . CYS B 1 26 ? 8.391 -8.195 -19.953 1 87.44 26 CYS B CA 1
ATOM 2111 C C . CYS B 1 26 ? 8.797 -6.797 -19.484 1 87.44 26 CYS B C 1
ATOM 2113 O O . CYS B 1 26 ? 9.844 -6.289 -19.891 1 87.44 26 CYS B O 1
ATOM 2115 N N . VAL B 1 27 ? 8.023 -6.176 -18.672 1 85.75 27 VAL B N 1
ATOM 2116 C CA . VAL B 1 27 ? 8.336 -4.855 -18.141 1 85.75 27 VAL B CA 1
ATOM 2117 C C . VAL B 1 27 ? 9.586 -4.934 -17.266 1 85.75 27 VAL B C 1
ATOM 2119 O O . VAL B 1 27 ? 10.461 -4.07 -17.344 1 85.75 27 VAL B O 1
ATOM 2122 N N . ASP B 1 28 ? 9.734 -6.004 -16.516 1 78.06 28 ASP B N 1
ATOM 2123 C CA . ASP B 1 28 ? 10.859 -6.195 -15.602 1 78.06 28 ASP B CA 1
ATOM 2124 C C . ASP B 1 28 ? 12.133 -6.539 -16.359 1 78.06 28 ASP B C 1
ATOM 2126 O O . ASP B 1 28 ? 13.219 -6.07 -16.016 1 78.06 28 ASP B O 1
ATOM 2130 N N . ASP B 1 29 ? 12.039 -7.512 -17.266 1 72.81 29 ASP B N 1
ATOM 2131 C CA . ASP B 1 29 ? 13.203 -8.094 -17.922 1 72.81 29 ASP B CA 1
ATOM 2132 C C . ASP B 1 29 ? 13.586 -7.285 -19.172 1 72.81 29 ASP B C 1
ATOM 2134 O O . ASP B 1 29 ? 14.758 -7.227 -19.531 1 72.81 29 ASP B O 1
ATOM 2138 N N . LEU B 1 30 ? 12.461 -6.949 -19.875 1 63.34 30 LEU B N 1
ATOM 2139 C CA . LEU B 1 30 ? 12.734 -6.434 -21.203 1 63.34 30 LEU B CA 1
ATOM 2140 C C . LEU B 1 30 ? 13.211 -4.984 -21.141 1 63.34 30 LEU B C 1
ATOM 2142 O O . LEU B 1 30 ? 13.133 -4.352 -20.094 1 63.34 30 LEU B O 1
ATOM 2146 N N . GLU B 1 31 ? 13.609 -4.543 -22.359 1 66.19 31 GLU B N 1
ATOM 2147 C CA . GLU B 1 31 ? 14.188 -3.291 -22.828 1 66.19 31 GLU B CA 1
ATOM 2148 C C . GLU B 1 31 ? 13.141 -2.182 -22.875 1 66.19 31 GLU B C 1
ATOM 2150 O O . GLU B 1 31 ? 13.195 -1.302 -23.734 1 66.19 31 GLU B O 1
ATOM 2155 N N . VAL B 1 32 ? 12.102 -2.35 -21.906 1 80.31 32 VAL B N 1
ATOM 2156 C CA . VAL B 1 32 ? 11.281 -1.141 -21.922 1 80.31 32 VAL B CA 1
ATOM 2157 C C . VAL B 1 32 ? 12.094 0.042 -21.391 1 80.31 32 VAL B C 1
ATOM 2159 O O . VAL B 1 32 ? 12.656 -0.027 -20.297 1 80.31 32 VAL B O 1
ATOM 2162 N N . ASN B 1 33 ? 12.258 0.916 -22.25 1 82.44 33 ASN B N 1
ATOM 2163 C CA . ASN B 1 33 ? 13.133 2.027 -21.875 1 82.44 33 ASN B CA 1
ATOM 2164 C C . ASN B 1 33 ? 12.523 2.873 -20.766 1 82.44 33 ASN B C 1
ATOM 2166 O O . ASN B 1 33 ? 11.305 2.91 -20.594 1 82.44 33 ASN B O 1
ATOM 2170 N N . SER B 1 34 ? 13.367 3.494 -20.078 1 84.75 34 SER B N 1
ATOM 2171 C CA . SER B 1 34 ? 13.023 4.285 -18.906 1 84.75 34 SER B CA 1
ATOM 2172 C C . SER B 1 34 ? 12.078 5.43 -19.266 1 84.75 34 SER B C 1
ATOM 2174 O O . SER B 1 34 ? 11.227 5.82 -18.469 1 84.75 34 SER B O 1
ATOM 2176 N N . ALA B 1 35 ? 12.195 5.891 -20.453 1 88.88 35 ALA B N 1
ATOM 2177 C CA . ALA B 1 35 ? 11.336 7 -20.875 1 88.88 35 ALA B CA 1
ATOM 2178 C C . ALA B 1 35 ? 9.883 6.555 -20.984 1 88.88 35 ALA B C 1
ATOM 2180 O O . ALA B 1 35 ? 8.977 7.285 -20.562 1 88.88 35 ALA B O 1
ATOM 2181 N N . ALA B 1 36 ? 9.695 5.402 -21.547 1 91.75 36 ALA B N 1
ATOM 2182 C CA . ALA B 1 36 ? 8.336 4.867 -21.672 1 91.75 36 ALA B CA 1
ATOM 2183 C C . ALA B 1 36 ? 7.754 4.547 -20.297 1 91.75 36 ALA B C 1
ATOM 2185 O O . ALA B 1 36 ? 6.578 4.82 -20.031 1 91.75 36 ALA B O 1
ATOM 2186 N N . LEU B 1 37 ? 8.523 3.955 -19.406 1 90.62 37 LEU B N 1
ATOM 2187 C CA . LEU B 1 37 ? 8.07 3.645 -18.047 1 90.62 37 LEU B CA 1
ATOM 2188 C C . LEU B 1 37 ? 7.691 4.914 -17.297 1 90.62 37 LEU B C 1
ATOM 2190 O O . LEU B 1 37 ? 6.699 4.934 -16.562 1 90.62 37 LEU B O 1
ATOM 2194 N N . ALA B 1 38 ? 8.453 5.938 -17.547 1 91.44 38 ALA B N 1
ATOM 2195 C CA . ALA B 1 38 ? 8.25 7.199 -16.844 1 91.44 38 ALA B CA 1
ATOM 2196 C C . ALA B 1 38 ? 6.914 7.836 -17.219 1 91.44 38 ALA B C 1
ATOM 2198 O O . ALA B 1 38 ? 6.305 8.539 -16.422 1 91.44 38 ALA B O 1
ATOM 2199 N N . GLU B 1 39 ? 6.465 7.516 -18.375 1 93.44 39 GLU B N 1
ATOM 2200 C CA . GLU B 1 39 ? 5.242 8.148 -18.859 1 93.44 39 GLU B CA 1
ATOM 2201 C C . GLU B 1 39 ? 4.035 7.234 -18.672 1 93.44 39 GLU B C 1
ATOM 2203 O O . GLU B 1 39 ? 2.896 7.645 -18.906 1 93.44 39 GLU B O 1
ATOM 2208 N N . PHE B 1 40 ? 4.195 6.059 -18.219 1 94.25 40 PHE B N 1
ATOM 2209 C CA . PHE B 1 40 ? 3.148 5.039 -18.219 1 94.25 40 PHE B CA 1
ATOM 2210 C C . PHE B 1 40 ? 1.941 5.504 -17.406 1 94.25 40 PHE B C 1
ATOM 2212 O O . PHE B 1 40 ? 0.814 5.496 -17.906 1 94.25 40 PHE B O 1
ATOM 2219 N N . ILE B 1 41 ? 2.16 5.914 -16.219 1 91.62 41 ILE B N 1
ATOM 2220 C CA . ILE B 1 41 ? 1.057 6.203 -15.305 1 91.62 41 ILE B CA 1
ATOM 2221 C C . ILE B 1 41 ? 0.327 7.465 -15.766 1 91.62 41 ILE B C 1
ATOM 2223 O O . ILE B 1 41 ? -0.905 7.508 -15.766 1 91.62 41 ILE B O 1
ATOM 2227 N N . ASP B 1 42 ? 1.075 8.445 -16.156 1 89.56 42 ASP B N 1
ATOM 2228 C CA . ASP B 1 42 ? 0.453 9.664 -16.672 1 89.56 42 ASP B CA 1
ATOM 2229 C C . ASP B 1 42 ? -0.409 9.359 -17.891 1 89.56 42 ASP B C 1
ATOM 2231 O O . ASP B 1 42 ? -1.549 9.82 -17.984 1 89.56 42 ASP B O 1
ATOM 2235 N N . ARG B 1 43 ? 0.149 8.609 -18.781 1 91.75 43 ARG B N 1
ATOM 2236 C CA . ARG B 1 43 ? -0.593 8.273 -19.984 1 91.75 43 ARG B CA 1
ATOM 2237 C C . ARG B 1 43 ? -1.777 7.363 -19.672 1 91.75 43 ARG B C 1
ATOM 2239 O O . ARG B 1 43 ? -2.848 7.5 -20.266 1 91.75 43 ARG B O 1
ATOM 2246 N N . PHE B 1 44 ? -1.601 6.488 -18.734 1 91.06 44 PHE B N 1
ATOM 2247 C CA . PHE B 1 44 ? -2.674 5.598 -18.312 1 91.06 44 PHE B CA 1
ATOM 2248 C C . PHE B 1 44 ? -3.857 6.391 -17.781 1 91.06 44 PHE B C 1
ATOM 2250 O O . PHE B 1 44 ? -5.004 6.133 -18.141 1 91.06 44 PHE B O 1
ATOM 2257 N N . GLN B 1 45 ? -3.609 7.406 -16.984 1 86.81 45 GLN B N 1
ATOM 2258 C CA . GLN B 1 45 ? -4.68 8.117 -16.297 1 86.81 45 GLN B CA 1
ATOM 2259 C C . GLN B 1 45 ? -5.305 9.18 -17.203 1 86.81 45 GLN B C 1
ATOM 2261 O O . GLN B 1 45 ? -6.363 9.727 -16.875 1 86.81 45 GLN B O 1
ATOM 2266 N N . THR B 1 46 ? -4.676 9.469 -18.297 1 83.12 46 THR B N 1
ATOM 2267 C CA . THR B 1 46 ? -5.23 10.453 -19.219 1 83.12 46 THR B CA 1
ATOM 2268 C C . THR B 1 46 ? -5.793 9.773 -20.453 1 83.12 46 THR B C 1
ATOM 2270 O O . THR B 1 46 ? -6.25 10.445 -21.391 1 83.12 46 THR B O 1
ATOM 2273 N N . GLY B 1 47 ? -5.691 8.516 -20.594 1 82.62 47 GLY B N 1
ATOM 2274 C CA . GLY B 1 47 ? -6.262 7.766 -21.703 1 82.62 47 GLY B CA 1
ATOM 2275 C C . GLY B 1 47 ? -5.426 7.836 -22.953 1 82.62 47 GLY B C 1
ATOM 2276 O O . GLY B 1 47 ? -5.879 7.441 -24.031 1 82.62 47 GLY B O 1
ATOM 2277 N N . ARG B 1 48 ? -4.25 8.305 -22.875 1 89.5 48 ARG B N 1
ATOM 2278 C CA . ARG B 1 48 ? -3.354 8.383 -24.031 1 89.5 48 ARG B CA 1
ATOM 2279 C C . ARG B 1 48 ? -2.701 7.039 -24.312 1 89.5 48 ARG B C 1
ATOM 2281 O O . ARG B 1 48 ? -2.514 6.23 -23.391 1 89.5 48 ARG B O 1
ATOM 2288 N N . MET B 1 49 ? -2.346 6.848 -25.562 1 94.19 49 MET B N 1
ATOM 2289 C CA . MET B 1 49 ? -1.632 5.637 -25.953 1 94.19 49 MET B CA 1
ATOM 2290 C C . MET B 1 49 ? -0.257 5.578 -25.297 1 94.19 49 MET B C 1
ATOM 2292 O O . MET B 1 49 ? 0.452 6.586 -25.234 1 94.19 49 MET B O 1
ATOM 2296 N N . GLN B 1 50 ? 0.115 4.391 -24.875 1 95.44 50 GLN B N 1
ATOM 2297 C CA . GLN B 1 50 ? 1.419 4.203 -24.234 1 95.44 50 GLN B CA 1
ATOM 2298 C C . GLN B 1 50 ? 2.543 4.305 -25.266 1 95.44 50 GLN B C 1
ATOM 2300 O O . GLN B 1 50 ? 2.318 4.109 -26.469 1 95.44 50 GLN B O 1
ATOM 2305 N N . LEU B 1 51 ? 3.768 4.605 -24.859 1 94.31 51 LEU B N 1
ATOM 2306 C CA . LEU B 1 51 ? 4.914 4.832 -25.734 1 94.31 51 LEU B CA 1
ATOM 2307 C C . LEU B 1 51 ? 5.539 3.508 -26.156 1 94.31 51 LEU B C 1
ATOM 2309 O O . LEU B 1 51 ? 6.402 3.48 -27.047 1 94.31 51 LEU B O 1
ATOM 2313 N N . HIS B 1 52 ? 5.156 2.422 -25.547 1 93.75 52 HIS B N 1
ATOM 2314 C CA . HIS B 1 52 ? 5.668 1.085 -25.828 1 93.75 52 HIS B CA 1
ATOM 2315 C C . HIS B 1 52 ? 4.531 0.07 -25.906 1 93.75 52 HIS B C 1
ATOM 2317 O O . HIS B 1 52 ? 3.596 0.108 -25.109 1 93.75 52 HIS B O 1
ATOM 2323 N N . SER B 1 53 ? 4.66 -0.87 -26.875 1 93.56 53 SER B N 1
ATOM 2324 C CA . SER B 1 53 ? 3.58 -1.813 -27.141 1 93.56 53 SER B CA 1
ATOM 2325 C C . SER B 1 53 ? 3.293 -2.686 -25.922 1 93.56 53 SER B C 1
ATOM 2327 O O . SER B 1 53 ? 2.137 -2.994 -25.625 1 93.56 53 SER B O 1
ATOM 2329 N N . VAL B 1 54 ? 4.289 -3.113 -25.219 1 93.81 54 VAL B N 1
ATOM 2330 C CA . VAL B 1 54 ? 4.133 -3.938 -24.031 1 93.81 54 VAL B CA 1
ATOM 2331 C C . VAL B 1 54 ? 3.305 -3.188 -22.984 1 93.81 54 VAL B C 1
ATOM 2333 O O . VAL B 1 54 ? 2.404 -3.76 -22.359 1 93.81 54 VAL B O 1
ATOM 2336 N N . LEU B 1 55 ? 3.562 -1.901 -22.797 1 94.75 55 LEU B N 1
ATOM 2337 C CA . LEU B 1 55 ? 2.857 -1.085 -21.828 1 94.75 55 LEU B CA 1
ATOM 2338 C C . LEU B 1 55 ? 1.421 -0.823 -22.266 1 94.75 55 LEU B C 1
ATOM 2340 O O . LEU B 1 55 ? 0.518 -0.735 -21.422 1 94.75 55 LEU B O 1
ATOM 2344 N N . GLU B 1 56 ? 1.283 -0.705 -23.562 1 95.69 56 GLU B N 1
ATOM 2345 C CA . GLU B 1 56 ? -0.066 -0.535 -24.094 1 95.69 56 GLU B CA 1
ATOM 2346 C C . GLU B 1 56 ? -0.925 -1.767 -23.812 1 95.69 56 GLU B C 1
ATOM 2348 O O . GLU B 1 56 ? -2.076 -1.646 -23.391 1 95.69 56 GLU B O 1
ATOM 2353 N N . LEU B 1 57 ? -0.401 -2.92 -24.078 1 95.81 57 LEU B N 1
ATOM 2354 C CA . LEU B 1 57 ? -1.116 -4.168 -23.812 1 95.81 57 LEU B CA 1
ATOM 2355 C C . LEU B 1 57 ? -1.362 -4.359 -22.328 1 95.81 57 LEU B C 1
ATOM 2357 O O . LEU B 1 57 ? -2.439 -4.809 -21.922 1 95.81 57 LEU B O 1
ATOM 2361 N N . LEU B 1 58 ? -0.378 -3.996 -21.516 1 95.25 58 LEU B N 1
ATOM 2362 C CA . LEU B 1 58 ? -0.521 -4.098 -20.062 1 95.25 58 LEU B CA 1
ATOM 2363 C C . LEU B 1 58 ? -1.646 -3.199 -19.562 1 95.25 58 LEU B C 1
ATOM 2365 O O . LEU B 1 58 ? -2.465 -3.619 -18.75 1 95.25 58 LEU B O 1
ATOM 2369 N N . ALA B 1 59 ? -1.661 -1.965 -20.078 1 95 59 ALA B N 1
ATOM 2370 C CA . ALA B 1 59 ? -2.736 -1.043 -19.719 1 95 59 ALA B CA 1
ATOM 2371 C C . ALA B 1 59 ? -4.102 -1.641 -20.047 1 95 59 ALA B C 1
ATOM 2373 O O . ALA B 1 59 ? -5.035 -1.532 -19.25 1 95 59 ALA B O 1
ATOM 2374 N N . GLY B 1 60 ? -4.195 -2.213 -21.203 1 94.75 60 GLY B N 1
ATOM 2375 C CA . GLY B 1 60 ? -5.438 -2.867 -21.578 1 94.75 60 GLY B CA 1
ATOM 2376 C C . GLY B 1 60 ? -5.832 -3.992 -20.656 1 94.75 60 GLY B C 1
ATOM 2377 O O . GLY B 1 60 ? -7.008 -4.133 -20.297 1 94.75 60 GLY B O 1
ATOM 2378 N N . MET B 1 61 ? -4.875 -4.82 -20.203 1 96.19 61 MET B N 1
ATOM 2379 C CA . MET B 1 61 ? -5.148 -5.914 -19.281 1 96.19 61 MET B CA 1
ATOM 2380 C C . MET B 1 61 ? -5.645 -5.387 -17.938 1 96.19 61 MET B C 1
ATOM 2382 O O . MET B 1 61 ? -6.578 -5.941 -17.359 1 96.19 61 MET B O 1
ATOM 2386 N N . ILE B 1 62 ? -5.051 -4.312 -17.484 1 95.75 62 ILE B N 1
ATOM 2387 C CA . ILE B 1 62 ? -5.41 -3.723 -16.188 1 95.75 62 ILE B CA 1
ATOM 2388 C C . ILE B 1 62 ? -6.855 -3.223 -16.234 1 95.75 62 ILE B C 1
ATOM 2390 O O . ILE B 1 62 ? -7.633 -3.465 -15.312 1 95.75 62 ILE B O 1
ATOM 2394 N N . ARG B 1 63 ? -7.281 -2.617 -17.328 1 93.44 63 ARG B N 1
ATOM 2395 C CA . ARG B 1 63 ? -8.602 -2.01 -17.469 1 93.44 63 ARG B CA 1
ATOM 2396 C C . ARG B 1 63 ? -9.695 -3.072 -17.5 1 93.44 63 ARG B C 1
ATOM 2398 O O . ARG B 1 63 ? -10.852 -2.791 -17.172 1 93.44 63 ARG B O 1
ATOM 2405 N N . ARG B 1 64 ? -9.352 -4.305 -17.781 1 95.75 64 ARG B N 1
ATOM 2406 C CA . ARG B 1 64 ? -10.352 -5.352 -17.938 1 95.75 64 ARG B CA 1
ATOM 2407 C C . ARG B 1 64 ? -10.523 -6.152 -16.656 1 95.75 64 ARG B C 1
ATOM 2409 O O . ARG B 1 64 ? -11.359 -7.051 -16.578 1 95.75 64 ARG B O 1
ATOM 2416 N N . MET B 1 65 ? -9.828 -5.836 -15.594 1 96.81 65 MET B N 1
ATOM 2417 C CA . MET B 1 65 ? -9.82 -6.625 -14.359 1 96.81 65 MET B CA 1
ATOM 2418 C C . MET B 1 65 ? -11.211 -6.688 -13.75 1 96.81 65 MET B C 1
ATOM 2420 O O . MET B 1 65 ? -11.594 -7.707 -13.172 1 96.81 65 MET B O 1
ATOM 2424 N N . PRO B 1 66 ? -12.078 -5.617 -13.922 1 95.75 66 PRO B N 1
ATOM 2425 C CA . PRO B 1 66 ? -13.422 -5.699 -13.352 1 95.75 66 PRO B CA 1
ATOM 2426 C C . PRO B 1 66 ? -14.273 -6.789 -14 1 95.75 66 PRO B C 1
ATOM 2428 O O . PRO B 1 66 ? -15.297 -7.188 -13.445 1 95.75 66 PRO B O 1
ATOM 2431 N N . GLU B 1 67 ? -13.859 -7.242 -15.164 1 97.19 67 GLU B N 1
ATOM 2432 C CA . GLU B 1 67 ? -14.578 -8.336 -15.812 1 97.19 67 GLU B CA 1
ATOM 2433 C C . GLU B 1 67 ? -14.391 -9.641 -15.047 1 97.19 67 GLU B C 1
ATOM 2435 O O . GLU B 1 67 ? -15.219 -10.555 -15.141 1 97.19 67 GLU B O 1
ATOM 2440 N N . PHE B 1 68 ? -13.375 -9.734 -14.188 1 98.25 68 PHE B N 1
ATOM 2441 C CA . PHE B 1 68 ? -12.992 -11.039 -13.672 1 98.25 68 PHE B CA 1
ATOM 2442 C C . PHE B 1 68 ? -12.953 -11.031 -12.148 1 98.25 68 PHE B C 1
ATOM 2444 O O . PHE B 1 68 ? -12.969 -12.094 -11.516 1 98.25 68 PHE B O 1
ATOM 2451 N N . PHE B 1 69 ? -12.906 -9.844 -11.531 1 98 69 PHE B N 1
ATOM 2452 C CA . PHE B 1 69 ? -12.719 -9.742 -10.086 1 98 69 PHE B CA 1
ATOM 2453 C C . PHE B 1 69 ? -13.727 -8.781 -9.477 1 98 69 PHE B C 1
ATOM 2455 O O . PHE B 1 69 ? -14.281 -7.93 -10.172 1 98 69 PHE B O 1
ATOM 2462 N N . HIS B 1 70 ? -14.031 -8.984 -8.18 1 96.44 70 HIS B N 1
ATOM 2463 C CA . HIS B 1 70 ? -14.812 -8.008 -7.426 1 96.44 70 HIS B CA 1
ATOM 2464 C C . HIS B 1 70 ? -14.273 -6.594 -7.633 1 96.44 70 HIS B C 1
ATOM 2466 O O . HIS B 1 70 ? -13.062 -6.391 -7.703 1 96.44 70 HIS B O 1
ATOM 2472 N N . PRO B 1 71 ? -15.133 -5.59 -7.695 1 93.88 71 PRO B N 1
ATOM 2473 C CA . PRO B 1 71 ? -14.68 -4.227 -7.992 1 93.88 71 PRO B CA 1
ATOM 2474 C C . PRO B 1 71 ? -13.578 -3.75 -7.051 1 93.88 71 PRO B C 1
ATOM 2476 O O . PRO B 1 71 ? -12.625 -3.107 -7.492 1 93.88 71 PRO B O 1
ATOM 2479 N N . TYR B 1 72 ? -13.672 -4.074 -5.785 1 94.69 72 TYR B N 1
ATOM 2480 C CA . TYR B 1 72 ? -12.625 -3.697 -4.84 1 94.69 72 TYR B CA 1
ATOM 2481 C C . TYR B 1 72 ? -11.289 -4.328 -5.223 1 94.69 72 TYR B C 1
ATOM 2483 O O . TYR B 1 72 ? -10.258 -3.656 -5.215 1 94.69 72 TYR B O 1
ATOM 2491 N N . ALA B 1 73 ? -11.359 -5.598 -5.527 1 97 73 ALA B N 1
ATOM 2492 C CA . ALA B 1 73 ? -10.156 -6.336 -5.887 1 97 73 ALA B CA 1
ATOM 2493 C C . ALA B 1 73 ? -9.586 -5.844 -7.215 1 97 73 ALA B C 1
ATOM 2495 O O . ALA B 1 73 ? -8.367 -5.742 -7.375 1 97 73 ALA B O 1
ATOM 2496 N N . ALA B 1 74 ? -10.461 -5.551 -8.141 1 96.81 74 ALA B N 1
ATOM 2497 C CA . ALA B 1 74 ? -10.023 -5.035 -9.438 1 96.81 74 ALA B CA 1
ATOM 2498 C C . ALA B 1 74 ? -9.273 -3.717 -9.281 1 96.81 74 ALA B C 1
ATOM 2500 O O . ALA B 1 74 ? -8.242 -3.502 -9.93 1 96.81 74 ALA B O 1
ATOM 2501 N N . THR B 1 75 ? -9.766 -2.881 -8.438 1 95.12 75 THR B N 1
ATOM 2502 C CA . THR B 1 75 ? -9.102 -1.612 -8.156 1 95.12 75 THR B CA 1
ATOM 2503 C C . THR B 1 75 ? -7.77 -1.843 -7.453 1 95.12 75 THR B C 1
ATOM 2505 O O . THR B 1 75 ? -6.777 -1.173 -7.754 1 95.12 75 THR B O 1
ATOM 2508 N N . ALA B 1 76 ? -7.703 -2.768 -6.523 1 95.69 76 ALA B N 1
ATOM 2509 C CA . ALA B 1 76 ? -6.457 -3.102 -5.836 1 95.69 76 ALA B CA 1
ATOM 2510 C C . ALA B 1 76 ? -5.41 -3.613 -6.82 1 95.69 76 ALA B C 1
ATOM 2512 O O . ALA B 1 76 ? -4.219 -3.324 -6.68 1 95.69 76 ALA B O 1
ATOM 2513 N N . ILE B 1 77 ? -5.84 -4.375 -7.812 1 97.12 77 ILE B N 1
ATOM 2514 C CA . ILE B 1 77 ? -4.938 -4.871 -8.852 1 97.12 77 ILE B CA 1
ATOM 2515 C C . ILE B 1 77 ? -4.371 -3.697 -9.641 1 97.12 77 ILE B C 1
ATOM 2517 O O . ILE B 1 77 ? -3.162 -3.627 -9.883 1 97.12 77 ILE B O 1
ATOM 2521 N N . LEU B 1 78 ? -5.262 -2.846 -10.031 1 95.62 78 LEU B N 1
ATOM 2522 C CA . LEU B 1 78 ? -4.844 -1.654 -10.758 1 95.62 78 LEU B CA 1
ATOM 2523 C C . LEU B 1 78 ? -3.801 -0.871 -9.969 1 95.62 78 LEU B C 1
ATOM 2525 O O . LEU B 1 78 ? -2.74 -0.531 -10.5 1 95.62 78 LEU B O 1
ATOM 2529 N N . ILE B 1 79 ? -4.035 -0.643 -8.742 1 94.75 79 ILE B N 1
ATOM 2530 C CA . ILE B 1 79 ? -3.156 0.107 -7.855 1 94.75 79 ILE B CA 1
ATOM 2531 C C . ILE B 1 79 ? -1.834 -0.638 -7.688 1 94.75 79 ILE B C 1
ATOM 2533 O O . ILE B 1 79 ? -0.76 -0.042 -7.797 1 94.75 79 ILE B O 1
ATOM 2537 N N . GLY B 1 80 ? -1.953 -1.896 -7.434 1 95.12 80 GLY B N 1
ATOM 2538 C CA . GLY B 1 80 ? -0.752 -2.705 -7.293 1 95.12 80 GLY B CA 1
ATOM 2539 C C . GLY B 1 80 ? 0.123 -2.693 -8.531 1 95.12 80 GLY B C 1
ATOM 2540 O O . GLY B 1 80 ? 1.352 -2.668 -8.43 1 95.12 80 GLY B O 1
ATOM 2541 N N . ALA B 1 81 ? -0.49 -2.717 -9.695 1 94.44 81 ALA B N 1
ATOM 2542 C CA . ALA B 1 81 ? 0.252 -2.662 -10.953 1 94.44 81 ALA B CA 1
ATOM 2543 C C . ALA B 1 81 ? 0.969 -1.324 -11.109 1 94.44 81 ALA B C 1
ATOM 2545 O O . ALA B 1 81 ? 2.121 -1.277 -11.547 1 94.44 81 ALA B O 1
ATOM 2546 N N . MET B 1 82 ? 0.322 -0.295 -10.742 1 93.25 82 MET B N 1
ATOM 2547 C CA . MET B 1 82 ? 0.938 1.026 -10.812 1 93.25 82 MET B CA 1
ATOM 2548 C C . MET B 1 82 ? 2.129 1.124 -9.867 1 93.25 82 MET B C 1
ATOM 2550 O O . MET B 1 82 ? 3.168 1.684 -10.219 1 93.25 82 MET B O 1
ATOM 2554 N N . HIS B 1 83 ? 1.989 0.53 -8.672 1 93.31 83 HIS B N 1
ATOM 2555 C CA . HIS B 1 83 ? 3.107 0.48 -7.738 1 93.31 83 HIS B CA 1
ATOM 2556 C C . HIS B 1 83 ? 4.305 -0.241 -8.352 1 93.31 83 HIS B C 1
ATOM 2558 O O . HIS B 1 83 ? 5.441 0.219 -8.227 1 93.31 83 HIS B O 1
ATOM 2564 N N . HIS B 1 84 ? 3.971 -1.304 -8.938 1 92.25 84 HIS B N 1
ATOM 2565 C CA . HIS B 1 84 ? 5.031 -2.119 -9.516 1 92.25 84 HIS B CA 1
ATOM 2566 C C . HIS B 1 84 ? 5.812 -1.341 -10.57 1 92.25 84 HIS B C 1
ATOM 2568 O O . HIS B 1 84 ? 7.047 -1.337 -10.555 1 92.25 84 HIS B O 1
ATOM 2574 N N . VAL B 1 85 ? 5.148 -0.657 -11.461 1 91.56 85 VAL B N 1
ATOM 2575 C CA . VAL B 1 85 ? 5.789 0.109 -12.523 1 91.56 85 VAL B CA 1
ATOM 2576 C C . VAL B 1 85 ? 6.57 1.275 -11.922 1 91.56 85 VAL B C 1
ATOM 2578 O O . VAL B 1 85 ? 7.715 1.528 -12.305 1 91.56 85 VAL B O 1
ATOM 2581 N N . ASN B 1 86 ? 5.965 1.947 -10.977 1 92.94 86 ASN B N 1
ATOM 2582 C CA . ASN B 1 86 ? 6.598 3.092 -10.328 1 92.94 86 ASN B CA 1
ATOM 2583 C C . ASN B 1 86 ? 7.887 2.691 -9.617 1 92.94 86 ASN B C 1
ATOM 2585 O O . ASN B 1 86 ? 8.898 3.385 -9.727 1 92.94 86 ASN B O 1
ATOM 2589 N N . CYS B 1 87 ? 7.82 1.568 -8.938 1 91.25 87 CYS B N 1
ATOM 2590 C CA . CYS B 1 87 ? 8.984 1.077 -8.203 1 91.25 87 CYS B CA 1
ATOM 2591 C C . CYS B 1 87 ? 10.078 0.615 -9.164 1 91.25 87 CYS B C 1
ATOM 2593 O O . CYS B 1 87 ? 11.258 0.85 -8.914 1 91.25 87 CYS B O 1
ATOM 2595 N N . THR B 1 88 ? 9.664 -0.094 -10.219 1 88.25 88 THR B N 1
ATOM 2596 C CA . THR B 1 88 ? 10.625 -0.547 -11.211 1 88.25 88 THR B CA 1
ATOM 2597 C C . THR B 1 88 ? 11.406 0.633 -11.789 1 88.25 88 THR B C 1
ATOM 2599 O O . THR B 1 88 ? 12.633 0.588 -11.891 1 88.25 88 THR B O 1
ATOM 2602 N N . LEU B 1 89 ? 10.695 1.686 -12.141 1 90.31 89 LEU B N 1
ATOM 2603 C CA . LEU B 1 89 ? 11.328 2.889 -12.664 1 90.31 89 LEU B CA 1
ATOM 2604 C C . LEU B 1 89 ? 12.25 3.51 -11.617 1 90.31 89 LEU B C 1
ATOM 2606 O O . LEU B 1 89 ? 13.391 3.873 -11.922 1 90.31 89 LEU B O 1
ATOM 2610 N N . PHE B 1 90 ? 11.773 3.594 -10.422 1 91.81 90 PHE B N 1
ATOM 2611 C CA . PHE B 1 90 ? 12.531 4.223 -9.344 1 91.81 90 PHE B CA 1
ATOM 2612 C C . PHE B 1 90 ? 13.828 3.461 -9.078 1 91.81 90 PHE B C 1
ATOM 2614 O O . PHE B 1 90 ? 14.883 4.07 -8.875 1 91.81 90 PHE B O 1
ATOM 2621 N N . GLU B 1 91 ? 13.789 2.189 -9.086 1 86.69 91 GLU B N 1
ATOM 2622 C CA . GLU B 1 91 ? 14.961 1.355 -8.836 1 86.69 91 GLU B CA 1
ATOM 2623 C C . GLU B 1 91 ? 16 1.522 -9.945 1 86.69 91 GLU B C 1
ATOM 2625 O O . GLU B 1 91 ? 17.203 1.493 -9.68 1 86.69 91 GLU B O 1
ATOM 2630 N N . LYS B 1 92 ? 15.516 1.635 -11.141 1 84.62 92 LYS B N 1
ATOM 2631 C CA . LYS B 1 92 ? 16.438 1.882 -12.25 1 84.62 92 LYS B CA 1
ATOM 2632 C C . LYS B 1 92 ? 17.156 3.215 -12.078 1 84.62 92 LYS B C 1
ATOM 2634 O O . LYS B 1 92 ? 18.328 3.346 -12.453 1 84.62 92 LYS B O 1
ATOM 2639 N N . GLN B 1 93 ? 16.516 4.105 -11.438 1 86.19 93 GLN B N 1
ATOM 2640 C CA . GLN B 1 93 ? 17.062 5.453 -11.297 1 86.19 93 GLN B CA 1
ATOM 2641 C C . GLN B 1 93 ? 17.953 5.555 -10.062 1 86.19 93 GLN B C 1
ATOM 2643 O O . GLN B 1 93 ? 18.906 6.348 -10.039 1 86.19 93 GLN B O 1
ATOM 2648 N N . MET B 1 94 ? 17.641 4.746 -9.047 1 85.56 94 MET B N 1
ATOM 2649 C CA . MET B 1 94 ? 18.375 4.832 -7.793 1 85.56 94 MET B CA 1
ATOM 2650 C C . MET B 1 94 ? 19.328 3.658 -7.641 1 85.56 94 MET B C 1
ATOM 2652 O O . MET B 1 94 ? 19.734 3.316 -6.527 1 85.56 94 MET B O 1
ATOM 2656 N N . ASP B 1 95 ? 19.703 3.131 -8.648 1 74.38 95 ASP B N 1
ATOM 2657 C CA . ASP B 1 95 ? 20.516 1.921 -8.672 1 74.38 95 ASP B CA 1
ATOM 2658 C C . ASP B 1 95 ? 21.672 2.014 -7.672 1 74.38 95 ASP B C 1
ATOM 2660 O O . ASP B 1 95 ? 22.438 2.98 -7.684 1 74.38 95 ASP B O 1
ATOM 2664 N N . ASN B 1 96 ? 21.672 1.091 -6.738 1 76.94 96 ASN B N 1
ATOM 2665 C CA . ASN B 1 96 ? 22.75 0.828 -5.789 1 76.94 96 ASN B CA 1
ATOM 2666 C C . ASN B 1 96 ? 22.828 1.914 -4.719 1 76.94 96 ASN B C 1
ATOM 2668 O O . ASN B 1 96 ? 23.922 2.232 -4.23 1 76.94 96 ASN B O 1
ATOM 2672 N N . ALA B 1 97 ? 21.688 2.562 -4.5 1 86.88 97 ALA B N 1
ATOM 2673 C CA . ALA B 1 97 ? 21.703 3.521 -3.4 1 86.88 97 ALA B CA 1
ATOM 2674 C C . ALA B 1 97 ? 21.891 2.816 -2.061 1 86.88 97 ALA B C 1
ATOM 2676 O O . ALA B 1 97 ? 21.312 1.756 -1.823 1 86.88 97 ALA B O 1
ATOM 2677 N N . PRO B 1 98 ? 22.719 3.365 -1.231 1 92.62 98 PRO B N 1
ATOM 2678 C CA . PRO B 1 98 ? 22.984 2.713 0.055 1 92.62 98 PRO B CA 1
ATOM 2679 C C . PRO B 1 98 ? 21.766 2.719 0.975 1 92.62 98 PRO B C 1
ATOM 2681 O O . PRO B 1 98 ? 21 3.689 0.992 1 92.62 98 PRO B O 1
ATOM 2684 N N . LEU B 1 99 ? 21.625 1.694 1.728 1 96.38 99 LEU B N 1
ATOM 2685 C CA . LEU B 1 99 ? 20.578 1.559 2.723 1 96.38 99 LEU B CA 1
ATOM 2686 C C . LEU B 1 99 ? 21.094 1.89 4.117 1 96.38 99 LEU B C 1
ATOM 2688 O O . LEU B 1 99 ? 22.156 1.416 4.516 1 96.38 99 LEU B O 1
ATOM 2692 N N . HIS B 1 100 ? 20.406 2.742 4.773 1 97.69 100 HIS B N 1
ATOM 2693 C CA . HIS B 1 100 ? 20.766 2.992 6.168 1 97.69 100 HIS B CA 1
ATOM 2694 C C . HIS B 1 100 ? 20.484 1.77 7.035 1 97.69 100 HIS B C 1
ATOM 2696 O O . HIS B 1 100 ? 19.484 1.082 6.84 1 97.69 100 HIS B O 1
ATOM 2702 N N . PRO B 1 101 ? 21.266 1.528 8.102 1 97.19 101 PRO B N 1
ATOM 2703 C CA . PRO B 1 101 ? 21.094 0.344 8.953 1 97.19 101 PRO B CA 1
ATOM 2704 C C . PRO B 1 101 ? 19.781 0.364 9.734 1 97.19 101 PRO B C 1
ATOM 2706 O O . PRO B 1 101 ? 19.328 -0.678 10.219 1 97.19 101 PRO B O 1
ATOM 2709 N N . ALA B 1 102 ? 19.125 1.503 9.844 1 98 102 ALA B N 1
ATOM 2710 C CA . ALA B 1 102 ? 17.875 1.607 10.586 1 98 102 ALA B CA 1
ATOM 2711 C C . ALA B 1 102 ? 16.672 1.529 9.641 1 98 102 ALA B C 1
ATOM 2713 O O . ALA B 1 102 ? 15.523 1.699 10.07 1 98 102 ALA B O 1
ATOM 2714 N N . ALA B 1 103 ? 16.906 1.204 8.375 1 98.19 103 ALA B N 1
ATOM 2715 C CA . ALA B 1 103 ? 15.867 1.361 7.359 1 98.19 103 ALA B CA 1
ATOM 2716 C C . ALA B 1 103 ? 15.195 0.026 7.051 1 98.19 103 ALA B C 1
ATOM 2718 O O . ALA B 1 103 ? 14.844 -0.246 5.902 1 98.19 103 ALA B O 1
ATOM 2719 N N . LEU B 1 104 ? 15.023 -0.849 8.047 1 98.44 104 LEU B N 1
ATOM 2720 C CA . LEU B 1 104 ? 14.367 -2.129 7.805 1 98.44 104 LEU B CA 1
ATOM 2721 C C . LEU B 1 104 ? 12.953 -1.922 7.273 1 98.44 104 LEU B C 1
ATOM 2723 O O . LEU B 1 104 ? 12.539 -2.592 6.324 1 98.44 104 LEU B O 1
ATOM 2727 N N . GLN B 1 105 ? 12.211 -1.024 7.871 1 98.31 105 GLN B N 1
ATOM 2728 C CA . GLN B 1 105 ? 10.828 -0.801 7.445 1 98.31 105 GLN B CA 1
ATOM 2729 C C . GLN B 1 105 ? 10.773 -0.335 5.996 1 98.31 105 GLN B C 1
ATOM 2731 O O . GLN B 1 105 ? 9.828 -0.662 5.27 1 98.31 105 GLN B O 1
ATOM 2736 N N . TYR B 1 106 ? 11.805 0.369 5.555 1 97.62 106 TYR B N 1
ATOM 2737 C CA . TYR B 1 106 ? 11.867 0.806 4.164 1 97.62 106 TYR B CA 1
ATOM 2738 C C . TYR B 1 106 ? 12.086 -0.378 3.23 1 97.62 106 TYR B C 1
ATOM 2740 O O . TYR B 1 106 ? 11.484 -0.452 2.158 1 97.62 106 TYR B O 1
ATOM 2748 N N . VAL B 1 107 ? 12.953 -1.264 3.623 1 97.38 107 VAL B N 1
ATOM 2749 C CA . VAL B 1 107 ? 13.219 -2.467 2.84 1 97.38 107 VAL B CA 1
ATOM 2750 C C . VAL B 1 107 ? 11.93 -3.268 2.676 1 97.38 107 VAL B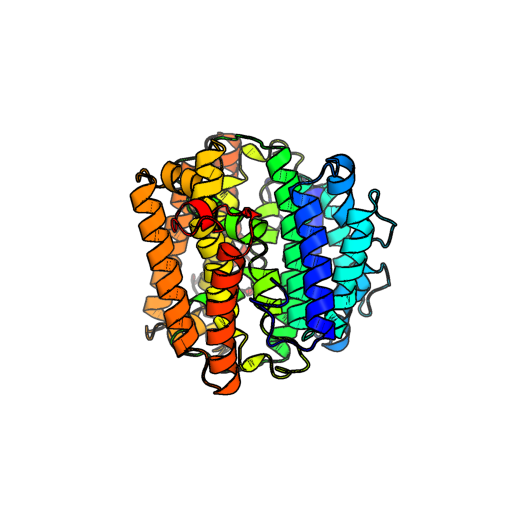 C 1
ATOM 2752 O O . VAL B 1 107 ? 11.602 -3.713 1.572 1 97.38 107 VAL B O 1
ATOM 2755 N N . LEU B 1 108 ? 11.164 -3.428 3.777 1 97.5 108 LEU B N 1
ATOM 2756 C CA . LEU B 1 108 ? 9.906 -4.16 3.746 1 97.5 108 LEU B CA 1
ATOM 2757 C C . LEU B 1 108 ? 8.859 -3.41 2.922 1 97.5 108 LEU B C 1
ATOM 2759 O O . LEU B 1 108 ? 8.133 -4.02 2.137 1 97.5 108 LEU B O 1
ATOM 2763 N N . TYR B 1 109 ? 8.844 -2.145 3.094 1 96 109 TYR B N 1
ATOM 2764 C CA . TYR B 1 109 ? 7.945 -1.257 2.365 1 96 109 TYR B CA 1
ATOM 2765 C C . TYR B 1 109 ? 8.164 -1.368 0.862 1 96 109 TYR B C 1
ATOM 2767 O O . TYR B 1 109 ? 7.207 -1.513 0.097 1 96 109 TYR B O 1
ATOM 2775 N N . LYS B 1 110 ? 9.367 -1.271 0.431 1 94.81 110 LYS B N 1
ATOM 2776 C CA . LYS B 1 110 ? 9.734 -1.364 -0.979 1 94.81 110 LYS B CA 1
ATOM 2777 C C . LYS B 1 110 ? 9.359 -2.727 -1.557 1 94.81 110 LYS B C 1
ATOM 2779 O O . LYS B 1 110 ? 8.828 -2.811 -2.666 1 94.81 110 LYS B O 1
ATOM 2784 N N . ARG B 1 111 ? 9.617 -3.762 -0.745 1 96.06 111 ARG B N 1
ATOM 2785 C CA . ARG B 1 111 ? 9.336 -5.113 -1.226 1 96.06 111 ARG B CA 1
ATOM 2786 C C . ARG B 1 111 ? 7.836 -5.316 -1.436 1 96.06 111 ARG B C 1
ATOM 2788 O O . ARG B 1 111 ? 7.422 -5.938 -2.418 1 96.06 111 ARG B O 1
ATOM 2795 N N . ALA B 1 112 ? 7.055 -4.832 -0.568 1 94.94 112 ALA B N 1
ATOM 2796 C CA . ALA B 1 112 ? 5.605 -4.98 -0.656 1 94.94 112 ALA B CA 1
ATOM 2797 C C . ALA B 1 112 ? 5.055 -4.277 -1.895 1 94.94 112 ALA B C 1
ATOM 2799 O O . ALA B 1 112 ? 4.023 -4.68 -2.438 1 94.94 112 ALA B O 1
ATOM 2800 N N . ARG B 1 113 ? 5.695 -3.287 -2.377 1 92.88 113 ARG B N 1
ATOM 2801 C CA . ARG B 1 113 ? 5.207 -2.488 -3.496 1 92.88 113 ARG B CA 1
ATOM 2802 C C . ARG B 1 113 ? 5.801 -2.971 -4.816 1 92.88 113 ARG B C 1
ATOM 2804 O O . ARG B 1 113 ? 5.141 -2.914 -5.855 1 92.88 113 ARG B O 1
ATOM 2811 N N . ASN B 1 114 ? 7.02 -3.404 -4.762 1 91.31 114 ASN B N 1
ATOM 2812 C CA . ASN B 1 114 ? 7.664 -3.826 -6 1 91.31 114 ASN B CA 1
ATOM 2813 C C . ASN B 1 114 ? 7.332 -5.273 -6.344 1 91.31 114 ASN B C 1
ATOM 2815 O O . ASN B 1 114 ? 7.418 -5.68 -7.504 1 91.31 114 ASN B O 1
ATOM 2819 N N . GLY B 1 115 ? 6.965 -6.102 -5.41 1 89.12 115 GLY B N 1
ATOM 2820 C CA . GLY B 1 115 ? 6.762 -7.527 -5.605 1 89.12 115 GLY B CA 1
ATOM 2821 C C . GLY B 1 115 ? 5.441 -7.859 -6.273 1 89.12 115 GLY B C 1
ATOM 2822 O O . GLY B 1 115 ? 5.207 -9 -6.668 1 89.12 115 GLY B O 1
ATOM 2823 N N . ALA B 1 116 ? 4.559 -6.938 -6.41 1 91.94 116 ALA B N 1
ATOM 2824 C CA . ALA B 1 116 ? 3.23 -7.133 -6.984 1 91.94 116 ALA B CA 1
ATOM 2825 C C . ALA B 1 116 ? 2.424 -8.141 -6.176 1 91.94 116 ALA B C 1
ATOM 2827 O O . ALA B 1 116 ? 1.507 -8.781 -6.703 1 91.94 116 ALA B O 1
ATOM 2828 N N . GLY B 1 117 ? 2.773 -8.453 -4.977 1 95.44 117 GLY B N 1
ATOM 2829 C CA . GLY B 1 117 ? 2.074 -9.398 -4.117 1 95.44 117 GLY B CA 1
ATOM 2830 C C . GLY B 1 117 ? 0.592 -9.094 -3.986 1 95.44 117 GLY B C 1
ATOM 2831 O O . GLY B 1 117 ? -0.229 -10.016 -3.92 1 95.44 117 GLY B O 1
ATOM 2832 N N . GLU B 1 118 ? 0.259 -7.852 -3.941 1 95.62 118 GLU B N 1
ATOM 2833 C CA . GLU B 1 118 ? -1.142 -7.469 -3.801 1 95.62 118 GLU B CA 1
ATOM 2834 C C . GLU B 1 118 ? -1.943 -7.84 -5.047 1 95.62 118 GLU B C 1
ATOM 2836 O O . GLU B 1 118 ? -3.086 -8.289 -4.941 1 95.62 118 GLU B O 1
ATOM 2841 N N . VAL B 1 119 ? -1.357 -7.617 -6.211 1 97.75 119 VAL B N 1
ATOM 2842 C CA . VAL B 1 119 ? -1.998 -7.973 -7.473 1 97.75 119 VAL B CA 1
ATOM 2843 C C . VAL B 1 119 ? -2.318 -9.469 -7.488 1 97.75 119 VAL B C 1
ATOM 2845 O O . VAL B 1 119 ? -3.475 -9.859 -7.66 1 97.75 119 VAL B O 1
ATOM 2848 N N . TYR B 1 120 ? -1.368 -10.266 -7.215 1 97.94 120 TYR B N 1
ATOM 2849 C CA . TYR B 1 120 ? -1.51 -11.711 -7.352 1 97.94 120 TYR B CA 1
ATOM 2850 C C . TYR B 1 120 ? -2.328 -12.297 -6.207 1 97.94 120 TYR B C 1
ATOM 2852 O O . TYR B 1 120 ? -2.949 -13.352 -6.348 1 97.94 120 TYR B O 1
ATOM 2860 N N . SER B 1 121 ? -2.254 -11.609 -5.035 1 98.5 121 SER B N 1
ATOM 2861 C CA . SER B 1 121 ? -3.15 -12.016 -3.961 1 98.5 121 SER B CA 1
ATOM 2862 C C . SER B 1 121 ? -4.609 -11.898 -4.383 1 98.5 121 SER B C 1
ATOM 2864 O O . SER B 1 121 ? -5.434 -12.75 -4.031 1 98.5 121 SER B O 1
ATOM 2866 N 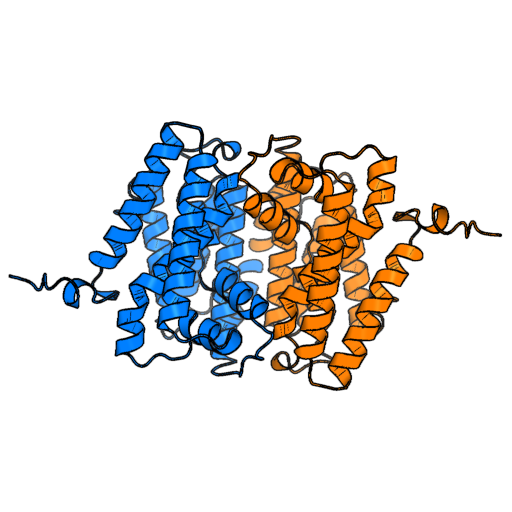N . ALA B 1 122 ? -4.973 -10.852 -5.121 1 98.25 122 ALA B N 1
ATOM 2867 C CA . ALA B 1 122 ? -6.332 -10.68 -5.629 1 98.25 122 ALA B CA 1
ATOM 2868 C C . ALA B 1 122 ? -6.664 -11.734 -6.684 1 98.25 122 ALA B C 1
ATOM 2870 O O . ALA B 1 122 ? -7.809 -12.18 -6.785 1 98.25 122 ALA B O 1
ATOM 2871 N N . PHE B 1 123 ? -5.711 -12.172 -7.43 1 98.56 123 PHE B N 1
ATOM 2872 C CA . PHE B 1 123 ? -5.918 -13.141 -8.5 1 98.56 123 PHE B CA 1
ATOM 2873 C C . PHE B 1 123 ? -6.418 -14.469 -7.945 1 98.56 123 PHE B C 1
ATOM 2875 O O . PHE B 1 123 ? -7.004 -15.266 -8.672 1 98.56 123 PHE B O 1
ATOM 2882 N N . VAL B 1 124 ? -6.141 -14.719 -6.668 1 98.69 124 VAL B N 1
ATOM 2883 C CA . VAL B 1 124 ? -6.539 -15.992 -6.078 1 98.69 124 VAL B CA 1
ATOM 2884 C C . VAL B 1 124 ? -8.062 -16.125 -6.105 1 98.69 124 VAL B C 1
ATOM 2886 O O . VAL B 1 124 ? -8.594 -17.234 -6.215 1 98.69 124 VAL B O 1
ATOM 2889 N N . TRP B 1 125 ? -8.773 -15.023 -6.047 1 98.69 125 TRP B N 1
ATOM 2890 C CA . TRP B 1 125 ? -10.203 -15.062 -5.77 1 98.69 125 TRP B CA 1
ATOM 2891 C C . TRP B 1 125 ? -10.992 -14.398 -6.895 1 98.69 125 TRP B C 1
ATOM 2893 O O . TRP B 1 125 ? -11.492 -13.281 -6.734 1 98.69 125 TRP B O 1
ATOM 2903 N N . ASP B 1 126 ? -11.133 -15.094 -8.008 1 98.44 126 ASP B N 1
ATOM 2904 C CA . ASP B 1 126 ? -11.922 -14.523 -9.102 1 98.44 126 ASP B CA 1
ATOM 2905 C C . ASP B 1 126 ? -13.398 -14.445 -8.734 1 98.44 126 ASP B C 1
ATOM 2907 O O . ASP B 1 126 ? -13.875 -15.227 -7.906 1 98.44 126 ASP B O 1
ATOM 2911 N N . LYS B 1 127 ? -14.141 -13.555 -9.352 1 97.88 127 LYS B N 1
ATOM 2912 C CA . LYS B 1 127 ? -15.508 -13.258 -8.922 1 97.88 127 LYS B CA 1
ATOM 2913 C C . LYS B 1 127 ? -16.469 -14.367 -9.352 1 97.88 127 LYS B C 1
ATOM 2915 O O . LYS B 1 127 ? -17.594 -14.438 -8.867 1 97.88 127 LYS B O 1
ATOM 2920 N N . PHE B 1 128 ? -16.141 -15.242 -10.344 1 98.06 128 PHE B N 1
ATOM 2921 C CA . PHE B 1 128 ? -16.984 -16.344 -10.797 1 98.06 128 PHE B CA 1
ATOM 2922 C C . PHE B 1 128 ? -17.094 -17.422 -9.727 1 98.06 128 PHE B C 1
ATOM 2924 O O . PHE B 1 128 ? -18.188 -17.906 -9.445 1 98.06 128 PHE B O 1
ATOM 2931 N N . ASN B 1 129 ? -16 -17.75 -9.078 1 97.69 129 ASN B N 1
ATOM 2932 C CA . ASN B 1 129 ? -15.953 -18.797 -8.07 1 97.69 129 ASN B CA 1
ATOM 2933 C C . ASN B 1 129 ? -16.109 -18.234 -6.66 1 97.69 129 ASN B C 1
ATOM 2935 O O . ASN B 1 129 ? -16.594 -18.906 -5.762 1 97.69 129 ASN B O 1
ATOM 2939 N N . PHE B 1 130 ? -15.727 -16.984 -6.496 1 97.88 130 PHE B N 1
ATOM 2940 C CA . PHE B 1 130 ? -15.734 -16.391 -5.168 1 97.88 130 PHE B CA 1
ATOM 2941 C C . PHE B 1 130 ? -16.375 -15 -5.207 1 97.88 130 PHE B C 1
ATOM 2943 O O . PHE B 1 130 ? -15.703 -14 -4.926 1 97.88 130 PHE B O 1
ATOM 2950 N N . PRO B 1 131 ? -17.672 -14.953 -5.418 1 96.06 131 PRO B N 1
ATOM 2951 C CA . PRO B 1 131 ? -18.344 -13.664 -5.555 1 96.06 131 PRO B CA 1
ATOM 2952 C C . PRO B 1 131 ? -18.422 -12.898 -4.234 1 96.06 131 PRO B C 1
ATOM 2954 O O . PRO B 1 131 ? -18.547 -11.672 -4.234 1 96.06 131 PRO B O 1
ATOM 2957 N N . ASP B 1 132 ? -18.391 -13.609 -3.098 1 95.25 132 ASP B N 1
ATOM 2958 C CA . ASP B 1 132 ? -18.469 -12.953 -1.793 1 95.25 132 ASP B CA 1
ATOM 2959 C C . ASP B 1 132 ? -17.078 -12.633 -1.25 1 95.25 132 ASP B C 1
ATOM 2961 O O . ASP B 1 132 ? -16.438 -13.477 -0.612 1 95.25 132 ASP B O 1
ATOM 2965 N N . ILE B 1 133 ? -16.656 -11.445 -1.395 1 96.12 133 ILE B N 1
ATOM 2966 C CA . ILE B 1 133 ? -15.305 -11.016 -1.057 1 96.12 133 ILE B CA 1
ATOM 2967 C C . ILE B 1 133 ? -15.094 -11.109 0.453 1 96.12 133 ILE B C 1
ATOM 2969 O O . ILE B 1 133 ? -13.961 -11.25 0.922 1 96.12 133 ILE B O 1
ATOM 2973 N N . SER B 1 134 ? -16.156 -11.047 1.27 1 94.94 134 SER B N 1
ATOM 2974 C CA . SER B 1 134 ? -16.031 -11.062 2.725 1 94.94 134 SER B CA 1
ATOM 2975 C C . SER B 1 134 ? -15.484 -12.398 3.219 1 94.94 134 SER B C 1
ATOM 2977 O O . SER B 1 134 ? -14.953 -12.484 4.328 1 94.94 134 SER B O 1
ATOM 2979 N N . ALA B 1 135 ? -15.547 -13.406 2.418 1 96 135 ALA B N 1
ATOM 2980 C CA . ALA B 1 135 ? -15.133 -14.75 2.807 1 96 135 ALA B CA 1
ATOM 2981 C C . ALA B 1 135 ? -13.609 -14.883 2.777 1 96 135 ALA B C 1
ATOM 2983 O O . ALA B 1 135 ? -13.055 -15.828 3.352 1 96 135 ALA B O 1
ATOM 2984 N N . HIS B 1 136 ? -12.93 -13.914 2.076 1 97.56 136 HIS B N 1
ATOM 2985 C CA . HIS B 1 136 ? -11.508 -14.18 1.883 1 97.56 136 HIS B CA 1
ATOM 2986 C C . HIS B 1 136 ? -10.688 -12.891 1.988 1 97.56 136 HIS B C 1
ATOM 2988 O O . HIS B 1 136 ? -9.461 -12.938 2.029 1 97.56 136 HIS B O 1
ATOM 2994 N N . ILE B 1 137 ? -11.289 -11.742 2.117 1 97.44 137 ILE B N 1
ATOM 2995 C CA . ILE B 1 137 ? -10.586 -10.469 2.037 1 97.44 137 ILE B CA 1
ATOM 2996 C C . ILE B 1 137 ? -9.586 -10.352 3.186 1 97.44 137 ILE B C 1
ATOM 2998 O O . ILE B 1 137 ? -8.531 -9.727 3.041 1 97.44 137 ILE B O 1
ATOM 3002 N N . GLN B 1 138 ? -9.844 -11.039 4.32 1 98 138 GLN B N 1
ATOM 3003 C CA . GLN B 1 138 ? -9.031 -10.836 5.516 1 98 138 GLN B CA 1
ATOM 3004 C C . GLN B 1 138 ? -7.719 -11.609 5.422 1 98 138 GLN B C 1
ATOM 3006 O O . GLN B 1 138 ? -6.805 -11.391 6.215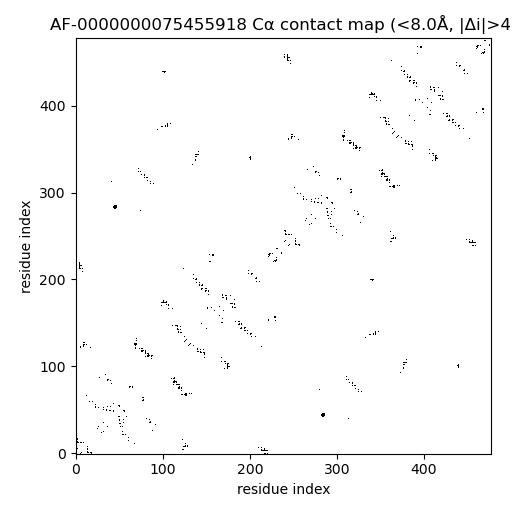 1 98 138 GLN B O 1
ATOM 3011 N N . VAL B 1 139 ? -7.484 -12.484 4.402 1 98.69 139 VAL B N 1
ATOM 3012 C CA . VAL B 1 139 ? -6.23 -13.227 4.273 1 98.69 139 VAL B CA 1
ATOM 3013 C C . VAL B 1 139 ? -5.305 -12.508 3.295 1 98.69 139 VAL B C 1
ATOM 3015 O O . VAL B 1 139 ? -4.18 -12.953 3.057 1 98.69 139 VAL B O 1
ATOM 3018 N N . THR B 1 140 ? -5.672 -11.367 2.766 1 98.44 140 THR B N 1
ATOM 3019 C CA . THR B 1 140 ? -4.926 -10.656 1.734 1 98.44 140 THR B CA 1
ATOM 3020 C C . THR B 1 140 ? -3.479 -10.438 2.17 1 98.44 140 THR B C 1
ATOM 3022 O O . THR B 1 140 ? -2.547 -10.789 1.443 1 98.44 140 THR B O 1
ATOM 3025 N N . PRO B 1 141 ? -3.238 -9.93 3.412 1 98.38 141 PRO B N 1
ATOM 3026 C CA . PRO B 1 141 ? -1.839 -9.695 3.771 1 98.38 141 PRO B CA 1
ATOM 3027 C C . PRO B 1 141 ? -1.032 -10.984 3.883 1 98.38 141 PRO B C 1
ATOM 3029 O O . PRO B 1 141 ? 0.141 -11.023 3.504 1 98.38 141 PRO B O 1
ATOM 3032 N N . GLU B 1 142 ? -1.643 -12.07 4.418 1 98.81 142 GLU B N 1
ATOM 3033 C CA . GLU B 1 142 ? -0.957 -13.359 4.477 1 98.81 142 GLU B CA 1
ATOM 3034 C C . GLU B 1 142 ? -0.597 -13.859 3.08 1 98.81 142 GLU B C 1
ATOM 3036 O O . GLU B 1 142 ? 0.478 -14.422 2.875 1 98.81 142 GLU B O 1
ATOM 3041 N N . THR B 1 143 ? -1.509 -13.641 2.176 1 98.81 143 THR B N 1
ATOM 3042 C CA . THR B 1 143 ? -1.292 -14.062 0.797 1 98.81 143 THR B CA 1
ATOM 3043 C C . THR B 1 143 ? -0.153 -13.273 0.161 1 98.81 143 THR B C 1
ATOM 3045 O O . THR B 1 143 ? 0.682 -13.836 -0.548 1 98.81 143 THR B O 1
ATOM 3048 N N . MET B 1 144 ? -0.129 -11.984 0.412 1 98.44 144 MET B N 1
ATOM 3049 C CA . MET B 1 144 ? 0.943 -11.133 -0.095 1 98.44 144 MET B CA 1
ATOM 3050 C C . MET B 1 144 ? 2.299 -11.602 0.421 1 98.44 144 MET B C 1
ATOM 3052 O O . MET B 1 144 ? 3.262 -11.695 -0.344 1 98.44 144 MET B O 1
ATOM 3056 N N . ILE B 1 145 ? 2.359 -11.852 1.723 1 98.44 145 ILE B N 1
ATOM 3057 C CA . ILE B 1 145 ? 3.6 -12.312 2.338 1 98.44 145 ILE B CA 1
ATOM 3058 C C . ILE B 1 145 ? 4.051 -13.617 1.675 1 98.44 145 ILE B C 1
ATOM 3060 O O . ILE B 1 145 ? 5.215 -13.758 1.296 1 98.44 145 ILE B O 1
ATOM 3064 N N . TYR B 1 146 ? 3.109 -14.547 1.532 1 98.62 146 TYR B N 1
ATOM 3065 C CA . TYR B 1 146 ? 3.451 -15.82 0.909 1 98.62 146 TYR B CA 1
ATOM 3066 C C . TYR B 1 146 ? 4 -15.609 -0.497 1 98.62 146 TYR B C 1
ATOM 3068 O O . TYR B 1 146 ? 5.062 -16.141 -0.84 1 98.62 146 TYR B O 1
ATOM 3076 N N . LEU B 1 147 ? 3.334 -14.836 -1.287 1 97.75 147 LEU B N 1
ATOM 3077 C CA . LEU B 1 147 ? 3.701 -14.633 -2.684 1 97.75 147 LEU B CA 1
ATOM 3078 C C . LEU B 1 147 ? 5.055 -13.945 -2.795 1 97.75 147 LEU B C 1
ATOM 3080 O O . LEU B 1 147 ? 5.934 -14.406 -3.525 1 97.75 147 LEU B O 1
ATOM 3084 N N . ASP B 1 148 ? 5.246 -12.867 -2.086 1 97.25 148 ASP B N 1
ATOM 3085 C CA . ASP B 1 148 ? 6.465 -12.078 -2.176 1 97.25 148 ASP B CA 1
ATOM 3086 C C . ASP B 1 148 ? 7.66 -12.844 -1.61 1 97.25 148 ASP B C 1
ATOM 3088 O O . ASP B 1 148 ? 8.703 -12.945 -2.264 1 97.25 148 ASP B O 1
ATOM 3092 N N . TYR B 1 149 ? 7.516 -13.391 -0.438 1 97.94 149 TYR B N 1
ATOM 3093 C CA . TYR B 1 149 ? 8.648 -13.953 0.286 1 97.94 149 TYR B CA 1
ATOM 3094 C C . TYR B 1 149 ? 9 -15.336 -0.235 1 97.94 149 TYR B C 1
ATOM 3096 O O . TYR B 1 149 ? 10.172 -15.703 -0.316 1 97.94 149 TYR B O 1
ATOM 3104 N N . ALA B 1 150 ? 7.961 -16.156 -0.575 1 96.69 150 ALA B N 1
ATOM 3105 C CA . ALA B 1 150 ? 8.273 -17.453 -1.183 1 96.69 150 ALA B CA 1
ATOM 3106 C C . ALA B 1 150 ? 9 -17.281 -2.514 1 96.69 150 ALA B C 1
ATOM 3108 O O . ALA B 1 150 ? 9.906 -18.031 -2.838 1 96.69 150 ALA B O 1
ATOM 3109 N N . ASN B 1 151 ? 8.594 -16.297 -3.303 1 94.62 151 ASN B N 1
ATOM 3110 C CA . ASN B 1 151 ? 9.305 -15.977 -4.535 1 94.62 151 ASN B CA 1
ATOM 3111 C C . ASN B 1 151 ? 10.781 -15.672 -4.27 1 94.62 151 ASN B C 1
ATOM 3113 O O . ASN B 1 151 ? 11.656 -16.141 -5.004 1 94.62 151 ASN B O 1
ATOM 3117 N N . ASP B 1 152 ? 11.047 -14.883 -3.205 1 96 152 ASP B N 1
ATOM 3118 C CA . ASP B 1 152 ? 12.422 -14.508 -2.885 1 96 152 ASP B CA 1
ATOM 3119 C C . ASP B 1 152 ? 13.234 -15.719 -2.441 1 96 152 ASP B C 1
ATOM 3121 O O . ASP B 1 152 ? 14.422 -15.828 -2.766 1 96 152 ASP B O 1
ATOM 3125 N N . ILE B 1 153 ? 12.562 -16.594 -1.686 1 96.06 153 ILE B N 1
ATOM 3126 C CA . ILE B 1 153 ? 13.234 -17.797 -1.227 1 96.06 153 ILE B CA 1
ATOM 3127 C C . ILE B 1 153 ? 13.539 -18.703 -2.42 1 96.06 153 ILE B C 1
ATOM 3129 O O . ILE B 1 153 ? 14.68 -19.141 -2.596 1 96.06 153 ILE B O 1
ATOM 3133 N N . LEU B 1 154 ? 12.594 -18.938 -3.256 1 94.19 154 LEU B N 1
ATOM 3134 C CA . LEU B 1 154 ? 12.703 -19.922 -4.328 1 94.19 154 LEU B CA 1
ATOM 3135 C C . LEU B 1 154 ? 13.555 -19.391 -5.473 1 94.19 154 LEU B C 1
ATOM 3137 O O . LEU B 1 154 ? 14.148 -20.156 -6.223 1 94.19 154 LEU B O 1
ATOM 3141 N N . SER B 1 155 ? 13.672 -18.078 -5.613 1 93.31 155 SER B N 1
ATOM 3142 C CA . SER B 1 155 ? 14.484 -17.5 -6.68 1 93.31 155 SER B CA 1
ATOM 3143 C C . SER B 1 155 ? 15.898 -17.188 -6.195 1 93.31 155 SER B C 1
ATOM 3145 O O . SER B 1 155 ? 16.75 -16.75 -6.977 1 93.31 155 SER B O 1
ATOM 3147 N N . PHE B 1 156 ? 16.141 -17.422 -4.93 1 94.5 156 PHE B N 1
ATOM 3148 C CA . PHE B 1 156 ? 17.406 -16.969 -4.348 1 94.5 156 PHE B CA 1
ATOM 3149 C C . PHE B 1 156 ? 18.594 -17.656 -5.012 1 94.5 156 PHE B C 1
ATOM 3151 O O . PHE B 1 156 ? 19.609 -17.016 -5.27 1 94.5 156 PHE B O 1
ATOM 3158 N N . TYR B 1 157 ? 18.453 -18.953 -5.27 1 91.56 157 TYR B N 1
ATOM 3159 C CA . TYR B 1 157 ? 19.531 -19.703 -5.902 1 91.56 157 TYR B CA 1
ATOM 3160 C C . TYR B 1 157 ? 19.906 -19.094 -7.246 1 91.56 157 TYR B C 1
ATOM 3162 O O . TYR B 1 157 ? 21.094 -18.828 -7.512 1 91.56 157 TYR B O 1
ATOM 3170 N N . LYS B 1 158 ? 18.938 -18.859 -8.055 1 91.94 158 LYS B N 1
ATOM 3171 C CA . LYS B 1 158 ? 19.156 -18.25 -9.359 1 91.94 158 LYS B CA 1
ATOM 3172 C C . LYS B 1 158 ? 19.844 -16.891 -9.219 1 91.94 158 LYS B C 1
ATOM 3174 O O . LYS B 1 158 ? 20.734 -16.562 -10 1 91.94 158 LYS B O 1
ATOM 3179 N N . GLU B 1 159 ? 19.453 -16.125 -8.242 1 92.25 159 GLU B N 1
ATOM 3180 C CA . GLU B 1 159 ? 20.016 -14.789 -8.031 1 92.25 159 GLU B CA 1
ATOM 3181 C C . GLU B 1 159 ? 21.453 -14.867 -7.527 1 92.25 159 GLU B C 1
ATOM 3183 O O . GLU B 1 159 ? 22.297 -14.07 -7.934 1 92.25 159 GLU B O 1
ATOM 3188 N N . GLU B 1 160 ? 21.641 -15.852 -6.688 1 92.38 160 GLU B N 1
ATOM 3189 C CA . GLU B 1 160 ? 23 -16.078 -6.176 1 92.38 160 GLU B CA 1
ATOM 3190 C C . GLU B 1 160 ? 23.938 -16.5 -7.293 1 92.38 160 GLU B C 1
ATOM 3192 O O . GLU B 1 160 ? 25.078 -16.031 -7.355 1 92.38 160 GLU B O 1
ATOM 3197 N N . MET B 1 161 ? 23.516 -17.375 -8.109 1 92.44 161 MET B N 1
ATOM 3198 C CA . MET B 1 161 ? 24.328 -17.844 -9.234 1 92.44 161 MET B CA 1
ATOM 3199 C C . MET B 1 161 ? 24.641 -16.703 -10.195 1 92.44 161 MET B C 1
ATOM 3201 O O . MET B 1 161 ? 25.703 -16.672 -10.805 1 92.44 161 MET B O 1
ATOM 3205 N N . ALA B 1 162 ? 23.75 -15.75 -10.305 1 91.81 162 ALA B N 1
ATOM 3206 C CA . ALA B 1 162 ? 23.922 -14.609 -11.195 1 91.81 162 ALA B CA 1
ATOM 3207 C C . ALA B 1 162 ? 24.75 -13.508 -10.539 1 91.81 162 ALA B C 1
ATOM 3209 O O . ALA B 1 162 ? 25.047 -12.484 -11.164 1 91.81 162 ALA B O 1
ATOM 3210 N N . GLY B 1 163 ? 25.062 -13.656 -9.289 1 93.62 163 GLY B N 1
ATOM 3211 C CA . GLY B 1 163 ? 25.875 -12.672 -8.57 1 93.62 163 GLY B CA 1
ATOM 3212 C C . GLY B 1 163 ? 25.078 -11.453 -8.148 1 93.62 163 GLY B C 1
ATOM 3213 O O . GLY B 1 163 ? 25.656 -10.391 -7.898 1 93.62 163 GLY B O 1
ATOM 3214 N N . GLU B 1 164 ? 23.734 -11.57 -8.062 1 90 164 GLU B N 1
ATOM 3215 C CA . GLU B 1 164 ? 22.875 -10.453 -7.656 1 90 164 GLU B CA 1
ATOM 3216 C C . GLU B 1 164 ? 23 -10.18 -6.16 1 90 164 GLU B C 1
ATOM 3218 O O . GLU B 1 164 ? 22.766 -11.07 -5.34 1 90 164 GLU B O 1
ATOM 3223 N N . ARG B 1 165 ? 23.359 -8.922 -5.84 1 91.19 165 ARG B N 1
ATOM 3224 C CA . ARG B 1 165 ? 23.562 -8.586 -4.438 1 91.19 165 ARG B CA 1
ATOM 3225 C C . ARG B 1 165 ? 22.594 -7.488 -3.986 1 91.19 165 ARG B C 1
ATOM 3227 O O . ARG B 1 165 ? 22.578 -7.113 -2.812 1 91.19 165 ARG B O 1
ATOM 3234 N N . HIS B 1 166 ? 21.797 -7.023 -4.938 1 90.12 166 HIS B N 1
ATOM 3235 C CA . HIS B 1 166 ? 20.781 -6.027 -4.625 1 90.12 166 HIS B CA 1
ATOM 3236 C C . HIS B 1 166 ? 19.375 -6.602 -4.805 1 90.12 166 HIS B C 1
ATOM 3238 O O . HIS B 1 166 ? 18.703 -6.32 -5.797 1 90.12 166 HIS B O 1
ATOM 3244 N N . ASN B 1 167 ? 19.047 -7.414 -3.865 1 93.56 167 ASN B N 1
ATOM 3245 C CA . ASN B 1 167 ? 17.719 -8 -3.783 1 93.56 167 ASN B CA 1
ATOM 3246 C C . ASN B 1 167 ? 17.188 -7.988 -2.352 1 93.56 167 ASN B C 1
ATOM 3248 O O . ASN B 1 167 ? 17.875 -7.535 -1.434 1 93.56 167 ASN B O 1
ATOM 3252 N N . PHE B 1 168 ? 16.031 -8.453 -2.172 1 96.44 168 PHE B N 1
ATOM 3253 C CA . PHE B 1 168 ? 15.336 -8.328 -0.894 1 96.44 168 PHE B CA 1
ATOM 3254 C C . PHE B 1 168 ? 16.109 -9.031 0.212 1 96.44 168 PHE B C 1
ATOM 3256 O O . PHE B 1 168 ? 16.266 -8.492 1.311 1 96.44 168 PHE B O 1
ATOM 3263 N N . VAL B 1 169 ? 16.625 -10.25 -0.048 1 97.88 169 VAL B N 1
ATOM 3264 C CA . VAL B 1 169 ? 17.328 -11.055 0.949 1 97.88 169 VAL B CA 1
ATOM 3265 C C . VAL B 1 169 ? 18.594 -10.336 1.393 1 97.88 169 VAL B C 1
ATOM 3267 O O . VAL B 1 169 ? 18.844 -10.164 2.59 1 97.88 169 VAL B O 1
ATOM 3270 N N . TYR B 1 170 ? 19.391 -9.836 0.464 1 97.25 170 TYR B N 1
ATOM 3271 C CA . TYR B 1 170 ? 20.641 -9.148 0.786 1 97.25 170 TYR B CA 1
ATOM 3272 C C . TYR B 1 170 ? 20.359 -7.797 1.44 1 97.25 170 TYR B C 1
ATOM 3274 O O . TYR B 1 170 ? 21.078 -7.383 2.354 1 97.25 170 TYR B O 1
ATOM 3282 N N . ASP B 1 171 ? 19.359 -7.07 0.941 1 96.75 171 ASP B N 1
ATOM 3283 C CA . ASP B 1 171 ? 19 -5.801 1.562 1 96.75 171 ASP B CA 1
ATOM 3284 C C . ASP B 1 171 ? 18.609 -5.996 3.023 1 96.75 171 ASP B C 1
ATOM 3286 O O . ASP B 1 171 ? 19.016 -5.219 3.891 1 96.75 171 ASP B O 1
ATOM 3290 N N . ARG B 1 172 ? 17.781 -7.023 3.246 1 97.88 172 ARG B N 1
ATOM 3291 C CA . ARG B 1 172 ? 17.375 -7.316 4.617 1 97.88 172 ARG B CA 1
ATOM 3292 C C . ARG B 1 172 ? 18.578 -7.727 5.465 1 97.88 172 ARG B C 1
ATOM 3294 O O . ARG B 1 172 ? 18.672 -7.348 6.633 1 97.88 172 ARG B O 1
ATOM 3301 N N . ALA B 1 173 ? 19.438 -8.508 4.902 1 98.06 173 ALA B N 1
ATOM 3302 C CA . ALA B 1 173 ? 20.672 -8.875 5.613 1 98.06 173 ALA B CA 1
ATOM 3303 C C . ALA B 1 173 ? 21.469 -7.637 5.988 1 98.06 173 ALA B C 1
ATOM 3305 O O . ALA B 1 173 ? 21.938 -7.512 7.121 1 98.06 173 ALA B O 1
ATOM 3306 N N . ARG B 1 174 ? 21.609 -6.746 5.109 1 96.94 174 ARG B N 1
ATOM 3307 C CA . ARG B 1 174 ? 22.391 -5.531 5.316 1 96.94 174 ARG B CA 1
ATOM 3308 C C . ARG B 1 174 ? 21.812 -4.699 6.461 1 96.94 174 ARG B C 1
ATOM 3310 O O . ARG B 1 174 ? 22.547 -4.27 7.352 1 96.94 174 ARG B O 1
ATOM 3317 N N . VAL B 1 175 ? 20.547 -4.523 6.504 1 97.69 175 VAL B N 1
ATOM 3318 C CA . VAL B 1 175 ? 19.969 -3.568 7.441 1 97.69 175 VAL B CA 1
ATOM 3319 C C . VAL B 1 175 ? 19.75 -4.242 8.797 1 97.69 175 VAL B C 1
ATOM 3321 O O . VAL B 1 175 ? 19.656 -3.566 9.82 1 97.69 175 VAL B O 1
ATOM 3324 N N . THR B 1 176 ? 19.703 -5.52 8.82 1 98 176 THR B N 1
ATOM 3325 C CA . THR B 1 176 ? 19.5 -6.207 10.094 1 98 176 THR B CA 1
ATOM 3326 C C . THR B 1 176 ? 20.844 -6.617 10.695 1 98 176 THR B C 1
ATOM 3328 O O . THR B 1 176 ? 20.922 -6.961 11.875 1 98 176 THR B O 1
ATOM 3331 N N . GLY B 1 177 ? 21.906 -6.684 9.867 1 97.94 177 GLY B N 1
ATOM 3332 C CA . GLY B 1 177 ? 23.219 -7.137 10.305 1 97.94 177 GLY B CA 1
ATOM 3333 C C . GLY B 1 177 ? 23.312 -8.648 10.422 1 97.94 177 GLY B C 1
ATOM 3334 O O . GLY B 1 177 ? 24.328 -9.172 10.891 1 97.94 177 GLY B O 1
ATOM 3335 N N . LYS B 1 178 ? 22.344 -9.336 10.016 1 98.31 178 LYS B N 1
ATOM 3336 C CA . LYS B 1 178 ? 22.359 -10.797 10.023 1 98.31 178 LYS B CA 1
ATOM 3337 C C . LYS B 1 178 ? 23 -11.344 8.758 1 98.31 178 LYS B C 1
ATOM 3339 O O . LYS B 1 178 ? 23.078 -10.648 7.742 1 98.31 178 LYS B O 1
ATOM 3344 N N . ASP B 1 179 ? 23.5 -12.57 8.828 1 98.12 179 ASP B N 1
ATOM 3345 C CA . ASP B 1 179 ? 24 -13.195 7.605 1 98.12 179 ASP B CA 1
ATOM 3346 C C . ASP B 1 179 ? 22.844 -13.68 6.727 1 98.12 179 ASP B C 1
ATOM 3348 O O . ASP B 1 179 ? 21.719 -13.859 7.207 1 98.12 179 ASP B O 1
ATOM 3352 N N . VAL B 1 180 ? 23.062 -13.945 5.504 1 97.44 180 VAL B N 1
ATOM 3353 C CA . VAL B 1 180 ? 22.078 -14.258 4.477 1 97.44 180 VAL B CA 1
ATOM 3354 C C . VAL B 1 180 ? 21.312 -15.531 4.859 1 97.44 180 VAL B C 1
ATOM 3356 O O . VAL B 1 180 ? 20.094 -15.617 4.66 1 97.44 180 VAL B O 1
ATOM 3359 N N . LYS B 1 181 ? 22 -16.562 5.328 1 97.56 181 LYS B N 1
ATOM 3360 C CA . LYS B 1 181 ? 21.359 -17.812 5.727 1 97.56 181 LYS B CA 1
ATOM 3361 C C . LYS B 1 181 ? 20.312 -17.562 6.812 1 97.56 181 LYS B C 1
ATOM 3363 O O . LYS B 1 181 ? 19.203 -18.125 6.758 1 97.56 181 LYS B O 1
ATOM 3368 N N . THR B 1 182 ? 20.672 -16.781 7.82 1 98.62 182 THR B N 1
ATOM 3369 C CA . THR B 1 182 ? 19.75 -16.438 8.891 1 98.62 182 THR B CA 1
ATOM 3370 C C . THR B 1 182 ? 18.547 -15.672 8.352 1 98.62 182 THR B C 1
ATOM 3372 O O . THR B 1 182 ? 17.406 -15.922 8.742 1 98.62 182 THR B O 1
ATOM 3375 N N . VAL B 1 183 ? 18.781 -14.75 7.449 1 98.5 183 VAL B N 1
ATOM 3376 C CA . VAL B 1 183 ? 17.719 -13.961 6.848 1 98.5 183 VAL B CA 1
ATOM 3377 C C . VAL B 1 183 ? 16.766 -14.867 6.07 1 98.5 183 VAL B C 1
ATOM 3379 O O . VAL B 1 183 ? 15.547 -14.734 6.168 1 98.5 183 VAL B O 1
ATOM 3382 N N . LEU B 1 184 ? 17.281 -15.828 5.301 1 98.31 184 LEU B N 1
ATOM 3383 C CA . LEU B 1 184 ? 16.438 -16.766 4.566 1 98.31 184 LEU B CA 1
ATOM 3384 C C . LEU B 1 184 ? 15.578 -17.594 5.52 1 98.31 184 LEU B C 1
ATOM 3386 O O . LEU B 1 184 ? 14.398 -17.828 5.246 1 98.31 184 LEU B O 1
ATOM 3390 N N . SER B 1 185 ? 16.172 -17.984 6.629 1 98.5 185 SER B N 1
ATOM 3391 C CA . SER B 1 185 ? 15.422 -18.719 7.641 1 98.5 185 SER B CA 1
ATOM 3392 C C . SER B 1 185 ? 14.312 -17.859 8.242 1 98.5 185 SER B C 1
ATOM 3394 O O . SER B 1 185 ? 13.195 -18.344 8.453 1 98.5 185 SER B O 1
ATOM 3396 N N . ASP B 1 186 ? 14.641 -16.594 8.586 1 98.56 186 ASP B N 1
ATOM 3397 C CA . ASP B 1 186 ? 13.625 -15.672 9.102 1 98.56 186 ASP B CA 1
ATOM 3398 C C . ASP B 1 186 ? 12.469 -15.516 8.117 1 98.56 186 ASP B C 1
ATOM 3400 O O . ASP B 1 186 ? 11.305 -15.547 8.516 1 98.56 186 ASP B O 1
ATOM 3404 N N . ILE B 1 187 ? 12.828 -15.312 6.844 1 98.56 187 ILE B N 1
ATOM 3405 C CA . ILE B 1 187 ? 11.828 -15.148 5.801 1 98.56 187 ILE B CA 1
ATOM 3406 C C . ILE B 1 187 ? 10.961 -16.406 5.707 1 98.56 187 ILE B C 1
ATOM 3408 O O . ILE B 1 187 ? 9.742 -16.312 5.582 1 98.56 187 ILE B O 1
ATOM 3412 N N . LEU B 1 188 ? 11.555 -17.578 5.758 1 98.44 188 LEU B N 1
ATOM 3413 C CA . LEU B 1 188 ? 10.82 -18.844 5.727 1 98.44 188 LEU B CA 1
ATOM 3414 C C . LEU B 1 188 ? 9.844 -18.938 6.898 1 98.44 188 LEU B C 1
ATOM 3416 O O . LEU B 1 188 ? 8.703 -19.359 6.727 1 98.44 188 LEU B O 1
ATOM 3420 N N . ASP B 1 189 ? 10.289 -18.562 8.094 1 98.69 189 ASP B N 1
ATOM 3421 C CA . ASP B 1 189 ? 9.422 -18.578 9.273 1 98.69 189 ASP B CA 1
ATOM 3422 C C . ASP B 1 189 ? 8.227 -17.641 9.078 1 98.69 189 ASP B C 1
ATOM 3424 O O . ASP B 1 189 ? 7.109 -17.969 9.492 1 98.69 189 ASP B O 1
ATOM 3428 N N . GLU B 1 190 ? 8.461 -16.469 8.508 1 98.56 190 GLU B N 1
ATOM 3429 C CA . GLU B 1 190 ? 7.383 -15.523 8.234 1 98.56 190 GLU B CA 1
ATOM 3430 C C . GLU B 1 190 ? 6.383 -16.094 7.238 1 98.56 190 GLU B C 1
ATOM 3432 O O . GLU B 1 190 ? 5.172 -15.906 7.383 1 98.56 190 GLU B O 1
ATOM 3437 N N . VAL B 1 191 ? 6.891 -16.812 6.219 1 98.69 191 VAL B N 1
ATOM 3438 C CA . VAL B 1 191 ? 6.035 -17.453 5.223 1 98.69 191 VAL B CA 1
ATOM 3439 C C . VAL B 1 191 ? 5.168 -18.516 5.891 1 98.69 191 VAL B C 1
ATOM 3441 O O . VAL B 1 191 ? 3.951 -18.547 5.684 1 98.69 191 VAL B O 1
ATOM 3444 N N . VAL B 1 192 ? 5.742 -19.344 6.695 1 98.69 192 VAL B N 1
ATOM 3445 C CA . VAL B 1 192 ? 5.02 -20.422 7.387 1 98.69 192 VAL B CA 1
ATOM 3446 C C . VAL B 1 192 ? 3.977 -19.812 8.32 1 98.69 192 VAL B C 1
ATOM 3448 O O . VAL B 1 192 ? 2.842 -20.281 8.383 1 98.69 192 VAL B O 1
ATOM 3451 N N . GLY B 1 193 ? 4.391 -18.766 9.062 1 98.62 193 GLY B N 1
ATOM 3452 C CA . GLY B 1 193 ? 3.432 -18.078 9.914 1 98.62 193 GLY B CA 1
ATOM 3453 C C . GLY B 1 193 ? 2.238 -17.531 9.148 1 98.62 193 GLY B C 1
ATOM 3454 O O . GLY B 1 193 ? 1.1 -17.656 9.609 1 98.62 193 GLY B O 1
ATOM 3455 N N . ALA B 1 194 ? 2.494 -16.938 8 1 98.69 194 ALA B N 1
ATOM 3456 C CA . ALA B 1 194 ? 1.423 -16.391 7.168 1 98.69 194 ALA B CA 1
ATOM 3457 C C . ALA B 1 194 ? 0.477 -17.5 6.703 1 98.69 194 ALA B C 1
ATOM 3459 O O . ALA B 1 194 ? -0.744 -17.312 6.711 1 98.69 194 ALA B O 1
ATOM 3460 N N . ILE B 1 195 ? 1.028 -18.625 6.277 1 98.75 195 ILE B N 1
ATOM 3461 C CA . ILE B 1 195 ? 0.231 -19.766 5.824 1 98.75 195 ILE B CA 1
ATOM 3462 C C . ILE B 1 195 ? -0.695 -20.219 6.945 1 98.75 195 ILE B C 1
ATOM 3464 O O . ILE B 1 195 ? -1.894 -20.422 6.73 1 98.75 195 ILE B O 1
ATOM 3468 N N . GLU B 1 196 ? -0.185 -20.328 8.141 1 98.62 196 GLU B N 1
ATOM 3469 C CA . GLU B 1 196 ? -0.958 -20.828 9.273 1 98.62 196 GLU B CA 1
ATOM 3470 C C . GLU B 1 196 ? -2.061 -19.844 9.672 1 98.62 196 GLU B C 1
ATOM 3472 O O . GLU B 1 196 ? -3.174 -20.266 10 1 98.62 196 GLU B O 1
ATOM 3477 N N . ARG B 1 197 ? -1.774 -18.578 9.672 1 98.69 197 ARG B N 1
ATOM 3478 C CA . ARG B 1 197 ? -2.799 -17.594 9.977 1 98.69 197 ARG B CA 1
ATOM 3479 C C . ARG B 1 197 ? -3.91 -17.609 8.938 1 98.69 197 ARG B C 1
ATOM 3481 O O . ARG B 1 197 ? -5.09 -17.531 9.273 1 98.69 197 ARG B O 1
ATOM 3488 N N . ALA B 1 198 ? -3.508 -17.719 7.66 1 98.81 198 ALA B N 1
ATOM 3489 C CA . ALA B 1 198 ? -4.512 -17.766 6.602 1 98.81 198 ALA B CA 1
ATOM 3490 C C . ALA B 1 198 ? -5.426 -18.984 6.777 1 98.81 198 ALA B C 1
ATOM 3492 O O . ALA B 1 198 ? -6.641 -18.875 6.578 1 98.81 198 ALA B O 1
ATOM 3493 N N . ARG B 1 199 ? -4.875 -20.109 7.156 1 98.69 199 ARG B N 1
ATOM 3494 C CA . ARG B 1 199 ? -5.656 -21.312 7.395 1 98.69 199 ARG B CA 1
ATOM 3495 C C . ARG B 1 199 ? -6.672 -21.109 8.516 1 98.69 199 ARG B C 1
ATOM 3497 O O . ARG B 1 199 ? -7.777 -21.641 8.469 1 98.69 199 ARG B O 1
ATOM 3504 N N . LYS B 1 200 ? -6.305 -20.312 9.5 1 98.44 200 LYS B N 1
ATOM 3505 C CA . LYS B 1 200 ? -7.223 -20.016 10.594 1 98.44 200 LYS B CA 1
ATOM 3506 C C . LYS B 1 200 ? -8.328 -19.062 10.133 1 98.44 200 LYS B C 1
ATOM 3508 O O . LYS B 1 200 ? -9.484 -19.219 10.508 1 98.44 200 LYS B O 1
ATOM 3513 N N . ILE B 1 201 ? -8.031 -18.125 9.312 1 98.5 201 ILE B N 1
ATOM 3514 C CA . ILE B 1 201 ? -8.938 -17.047 8.914 1 98.5 201 ILE B CA 1
ATOM 3515 C C . ILE B 1 201 ? -9.977 -17.594 7.938 1 98.5 201 ILE B C 1
ATOM 3517 O O . ILE B 1 201 ? -11.156 -17.234 8.016 1 98.5 201 ILE B O 1
ATOM 3521 N N . LEU B 1 202 ? -9.469 -18.406 6.996 1 98.31 202 LEU B N 1
ATOM 3522 C CA . LEU B 1 202 ? -10.383 -18.938 5.996 1 98.31 202 LEU B CA 1
ATOM 3523 C C . LEU B 1 202 ? -11.281 -20.016 6.602 1 98.31 202 LEU B C 1
ATOM 3525 O O . LEU B 1 202 ? -10.797 -21.078 6.992 1 98.31 202 LEU B O 1
ATOM 3529 N N . GLN B 1 203 ? -12.562 -19.719 6.641 1 94.81 203 GLN B N 1
ATOM 3530 C CA . GLN B 1 203 ? -13.484 -20.594 7.348 1 94.81 203 GLN B CA 1
ATOM 3531 C C . GLN B 1 203 ? -14.312 -21.422 6.367 1 94.81 203 GLN B C 1
ATOM 3533 O O . GLN B 1 203 ? -14.797 -22.516 6.711 1 94.81 203 GLN B O 1
ATOM 3538 N N . GLY B 1 204 ? -14.547 -20.969 5.18 1 96.19 204 GLY B N 1
ATOM 3539 C CA . GLY B 1 204 ? -15.328 -21.703 4.203 1 96.19 204 GLY B CA 1
ATOM 3540 C C . GLY B 1 204 ? -14.57 -22.875 3.59 1 96.19 204 GLY B C 1
ATOM 3541 O O . GLY B 1 204 ? -13.375 -22.766 3.316 1 96.19 204 GLY B O 1
ATOM 3542 N N . GLU B 1 205 ? -15.258 -23.984 3.377 1 97.5 205 GLU B N 1
ATOM 3543 C CA . GLU B 1 205 ? -14.641 -25.188 2.816 1 97.5 205 GLU B CA 1
ATOM 3544 C C . GLU B 1 205 ? -14.039 -24.906 1.443 1 97.5 205 GLU B C 1
ATOM 3546 O O . GLU B 1 205 ? -12.906 -25.281 1.169 1 97.5 205 GLU B O 1
ATOM 3551 N N . LYS B 1 206 ? -14.711 -24.266 0.626 1 97.81 206 LYS B N 1
ATOM 3552 C CA . LYS B 1 206 ? -14.242 -23.969 -0.723 1 97.81 206 LYS B CA 1
ATOM 3553 C C . LYS B 1 206 ? -13.008 -23.078 -0.688 1 97.81 206 LYS B C 1
ATOM 3555 O O . LYS B 1 206 ? -12.047 -23.297 -1.428 1 97.81 206 LYS B O 1
ATOM 3560 N N . GLU B 1 207 ? -13.055 -21.984 0.132 1 98.19 207 GLU B N 1
ATOM 3561 C CA . GLU B 1 207 ? -11.922 -21.078 0.281 1 98.19 207 GLU B CA 1
ATOM 3562 C C . GLU B 1 207 ? -10.695 -21.812 0.813 1 98.19 207 GLU B C 1
ATOM 3564 O O . GLU B 1 207 ? -9.578 -21.578 0.341 1 98.19 207 GLU B O 1
ATOM 3569 N N . ARG B 1 208 ? -10.93 -22.703 1.737 1 98.19 208 ARG B N 1
ATOM 3570 C CA . ARG B 1 208 ? -9.812 -23.453 2.324 1 98.19 208 ARG B CA 1
ATOM 3571 C C . ARG B 1 208 ? -9.188 -24.391 1.303 1 98.19 208 ARG B C 1
ATOM 3573 O O . ARG B 1 208 ? -7.957 -24.484 1.21 1 98.19 208 ARG B O 1
ATOM 3580 N N . GLU B 1 209 ? -10.016 -25.062 0.621 1 98.25 209 GLU B N 1
ATOM 3581 C CA . GLU B 1 209 ? -9.516 -25.953 -0.409 1 98.25 209 GLU B CA 1
ATOM 3582 C C . GLU B 1 209 ? -8.734 -25.203 -1.476 1 98.25 209 GLU B C 1
ATOM 3584 O O . GLU B 1 209 ? -7.668 -25.641 -1.909 1 98.25 209 GLU B O 1
ATOM 3589 N N . THR B 1 210 ? -9.258 -24.125 -1.897 1 98.44 210 THR B N 1
ATOM 3590 C CA . THR B 1 210 ? -8.602 -23.297 -2.902 1 98.44 210 THR B CA 1
ATOM 3591 C C . THR B 1 210 ? -7.27 -22.766 -2.385 1 98.44 210 THR B C 1
ATOM 3593 O O . THR B 1 210 ? -6.281 -22.734 -3.121 1 98.44 210 THR B O 1
ATOM 3596 N N . TRP B 1 211 ? -7.23 -22.344 -1.105 1 98.5 211 TRP B N 1
ATOM 3597 C CA . TRP B 1 211 ? -6.004 -21.859 -0.477 1 98.5 211 TRP B CA 1
ATOM 3598 C C . TRP B 1 211 ? -4.906 -22.906 -0.546 1 98.5 211 TRP B C 1
ATOM 3600 O O . TRP B 1 211 ? -3.771 -22.609 -0.925 1 98.5 211 TRP B O 1
ATOM 3610 N N . GLU B 1 212 ? -5.27 -24.125 -0.266 1 98.38 212 GLU B N 1
ATOM 3611 C CA . GLU B 1 212 ? -4.289 -25.203 -0.275 1 98.38 212 GLU B CA 1
ATOM 3612 C C . GLU B 1 212 ? -3.791 -25.484 -1.69 1 98.38 212 GLU B C 1
ATOM 3614 O O . GLU B 1 212 ? -2.6 -25.719 -1.9 1 98.38 212 GLU B O 1
ATOM 3619 N N . LYS B 1 213 ? -4.676 -25.484 -2.625 1 97.56 213 LYS B N 1
ATOM 3620 C CA . LYS B 1 213 ? -4.305 -25.672 -4.023 1 97.56 213 LYS B CA 1
ATOM 3621 C C . LYS B 1 213 ? -3.406 -24.547 -4.516 1 97.56 213 LYS B C 1
ATOM 3623 O O . LYS B 1 213 ? -2.441 -24.781 -5.246 1 97.56 213 LYS B O 1
ATOM 3628 N N . PHE B 1 214 ? -3.75 -23.359 -4.141 1 98.44 214 PHE B N 1
ATOM 3629 C CA . PHE B 1 214 ? -2.973 -22.188 -4.488 1 98.44 214 PHE B CA 1
ATOM 3630 C C . PHE B 1 214 ? -1.555 -22.281 -3.941 1 98.44 214 PHE B C 1
ATOM 3632 O O . PHE B 1 214 ? -0.585 -22.062 -4.668 1 98.44 214 PHE B O 1
ATOM 3639 N N . LEU B 1 215 ? -1.42 -22.656 -2.66 1 98.19 215 LEU B N 1
ATOM 3640 C CA . LEU B 1 215 ? -0.115 -22.797 -2.025 1 98.19 215 LEU B CA 1
ATOM 3641 C C . LEU B 1 215 ? 0.751 -23.797 -2.785 1 98.19 215 LEU B C 1
ATOM 3643 O O . LEU B 1 215 ? 1.889 -23.5 -3.148 1 98.19 215 LEU B O 1
ATOM 3647 N N . ALA B 1 216 ? 0.147 -24.938 -3.031 1 97.12 216 ALA B N 1
ATOM 3648 C CA . ALA B 1 216 ? 0.872 -26.016 -3.703 1 97.12 216 ALA B CA 1
ATOM 3649 C C . ALA B 1 216 ? 1.188 -25.641 -5.148 1 97.12 216 ALA B C 1
ATOM 3651 O O . ALA B 1 216 ? 2.271 -25.953 -5.652 1 97.12 216 ALA B O 1
ATOM 3652 N N . GLY B 1 217 ? 0.273 -25.016 -5.805 1 96.94 217 GLY B N 1
ATOM 3653 C CA . GLY B 1 217 ? 0.449 -24.625 -7.195 1 96.94 217 GLY B CA 1
ATOM 3654 C C . GLY B 1 217 ? 1.547 -23.594 -7.387 1 96.94 217 GLY B C 1
ATOM 3655 O O . GLY B 1 217 ? 2.254 -23.625 -8.398 1 96.94 217 GLY B O 1
ATOM 3656 N N . TYR B 1 218 ? 1.669 -22.703 -6.438 1 96.75 218 TYR B N 1
ATOM 3657 C CA . TYR B 1 218 ? 2.705 -21.672 -6.523 1 96.75 218 TYR B CA 1
ATOM 3658 C C . TYR B 1 218 ? 4.094 -22.297 -6.406 1 96.75 218 TYR B C 1
ATOM 3660 O O . TYR B 1 218 ? 5.016 -21.906 -7.129 1 96.75 218 TYR B O 1
ATOM 3668 N N . VAL B 1 219 ? 4.262 -23.234 -5.52 1 94.88 219 VAL B N 1
ATOM 3669 C CA . VAL B 1 219 ? 5.523 -23.953 -5.371 1 94.88 219 VAL B CA 1
ATOM 3670 C C . VAL B 1 219 ? 5.816 -24.75 -6.641 1 94.88 219 VAL B C 1
ATOM 3672 O O . VAL B 1 219 ? 6.941 -24.719 -7.148 1 94.88 219 VAL B O 1
ATOM 3675 N N . ALA B 1 220 ? 4.805 -25.438 -7.152 1 93.44 220 ALA B N 1
ATOM 3676 C CA . ALA B 1 220 ? 4.953 -26.234 -8.367 1 93.44 220 ALA B CA 1
ATOM 3677 C C . ALA B 1 220 ? 5.41 -25.359 -9.539 1 93.44 220 ALA B C 1
ATOM 3679 O O . ALA B 1 220 ? 6.273 -25.766 -10.32 1 93.44 220 ALA B O 1
ATOM 3680 N N . TYR B 1 221 ? 4.855 -24.203 -9.625 1 93.56 221 TYR B N 1
ATOM 3681 C CA . TYR B 1 221 ? 5.234 -23.266 -10.672 1 93.56 221 TYR B CA 1
ATOM 3682 C C . TYR B 1 221 ? 6.73 -22.969 -10.641 1 93.56 221 TYR B C 1
ATOM 3684 O O . TYR B 1 221 ? 7.398 -23 -11.672 1 93.56 221 TYR B O 1
ATOM 3692 N N . HIS B 1 222 ? 7.332 -22.75 -9.477 1 91.94 222 HIS B N 1
ATOM 3693 C CA . HIS B 1 222 ? 8.742 -22.391 -9.352 1 91.94 222 HIS B CA 1
ATOM 3694 C C . HIS B 1 222 ? 9.641 -23.594 -9.656 1 91.94 222 HIS B C 1
ATOM 3696 O O . HIS B 1 222 ? 10.719 -23.422 -10.227 1 91.94 222 HIS B O 1
ATOM 3702 N N . PHE B 1 223 ? 9.141 -24.766 -9.375 1 89.56 223 PHE B N 1
ATOM 3703 C CA . PHE B 1 223 ? 9.945 -25.953 -9.602 1 89.56 223 PHE B CA 1
ATOM 3704 C C . PHE B 1 223 ? 9.859 -26.391 -11.062 1 89.56 223 PHE B C 1
ATOM 3706 O O . PHE B 1 223 ? 10.805 -26.969 -11.602 1 89.56 223 PHE B O 1
ATOM 3713 N N . LEU B 1 224 ? 8.781 -26.109 -11.625 1 86.81 224 LEU B N 1
ATOM 3714 C CA . LEU B 1 224 ? 8.555 -26.562 -12.992 1 86.81 224 LEU B CA 1
ATOM 3715 C C . LEU B 1 224 ? 9.047 -25.516 -13.992 1 86.81 224 LEU B C 1
ATOM 3717 O O . LEU B 1 224 ? 9.266 -25.828 -15.164 1 86.81 224 LEU B O 1
ATOM 3721 N N . SER B 1 225 ? 9.211 -24.312 -13.594 1 85.38 225 SER B N 1
ATOM 3722 C CA . SER B 1 225 ? 9.68 -23.234 -14.469 1 85.38 225 SER B CA 1
ATOM 3723 C C . SER B 1 225 ? 11.195 -23.25 -14.586 1 85.38 225 SER B C 1
ATOM 3725 O O . SER B 1 225 ? 11.906 -23.172 -13.578 1 85.38 225 SER B O 1
ATOM 3727 N N . PRO B 1 226 ? 11.68 -23.328 -15.766 1 83.38 226 PRO B N 1
ATOM 3728 C CA . PRO B 1 226 ? 13.133 -23.281 -15.953 1 83.38 226 PRO B CA 1
ATOM 3729 C C . PRO B 1 226 ? 13.742 -21.953 -15.5 1 83.38 226 PRO B C 1
ATOM 3731 O O . PRO B 1 226 ? 14.945 -21.891 -15.242 1 83.38 226 PRO B O 1
ATOM 3734 N N . ARG B 1 227 ? 12.945 -21 -15.359 1 80.19 227 ARG B N 1
ATOM 3735 C CA . ARG B 1 227 ? 13.383 -19.672 -14.969 1 80.19 227 ARG B CA 1
ATOM 3736 C C . ARG B 1 227 ? 14.109 -19.703 -13.625 1 80.19 227 ARG B C 1
ATOM 3738 O O . ARG B 1 227 ? 15.055 -18.938 -13.406 1 80.19 227 ARG B O 1
ATOM 3745 N N . TYR B 1 228 ? 13.82 -20.656 -12.781 1 84.31 228 TYR B N 1
ATOM 3746 C CA . TYR B 1 228 ? 14.297 -20.609 -11.406 1 84.31 228 TYR B CA 1
ATOM 3747 C C . TYR B 1 228 ? 15.398 -21.625 -11.172 1 84.31 228 TYR B C 1
ATOM 3749 O O . TYR B 1 228 ? 16.031 -21.641 -10.109 1 84.31 228 TYR B O 1
ATOM 3757 N N . LYS B 1 229 ? 15.727 -22.484 -12.164 1 79 229 LYS B N 1
ATOM 3758 C CA . LYS B 1 229 ? 16.859 -23.406 -12.203 1 79 229 LYS B CA 1
ATOM 3759 C C . LYS B 1 229 ? 16.828 -24.375 -11.031 1 79 229 LYS B C 1
ATOM 3761 O O . LYS B 1 229 ? 17.875 -24.828 -10.555 1 79 229 LYS B O 1
ATOM 3766 N N . LEU B 1 230 ? 15.719 -24.578 -10.477 1 82.88 230 LEU B N 1
ATOM 3767 C CA . LEU B 1 230 ? 15.617 -25.406 -9.281 1 82.88 230 LEU B CA 1
ATOM 3768 C C . LEU B 1 230 ? 15.789 -26.875 -9.617 1 82.88 230 LEU B C 1
ATOM 3770 O O . LEU B 1 230 ? 16.078 -27.688 -8.734 1 82.88 230 LEU B O 1
ATOM 3774 N N . GLU B 1 231 ? 15.508 -27.141 -10.859 1 76.12 231 GLU B N 1
ATOM 3775 C CA . GLU B 1 231 ? 15.797 -28.516 -11.289 1 76.12 231 GLU B CA 1
ATOM 3776 C C . GLU B 1 231 ? 17.25 -28.875 -11.031 1 76.12 231 GLU B C 1
ATOM 3778 O O . GLU B 1 231 ? 17.578 -30.047 -10.82 1 76.12 231 GLU B O 1
ATOM 3783 N N . GLN B 1 232 ? 18.125 -27.875 -11.016 1 76 232 GLN B N 1
ATOM 3784 C CA . GLN B 1 232 ? 19.547 -28.094 -10.773 1 76 232 GLN B CA 1
ATOM 3785 C C . GLN B 1 232 ? 19.812 -28.516 -9.328 1 76 232 GLN B C 1
ATOM 3787 O O . GLN B 1 232 ? 20.859 -29.078 -9.023 1 76 232 GLN B O 1
ATOM 3792 N N . LEU B 1 233 ? 18.906 -28.094 -8.453 1 73.25 233 LEU B N 1
ATOM 3793 C CA . LEU B 1 233 ? 19.094 -28.391 -7.035 1 73.25 233 LEU B CA 1
ATOM 3794 C C . LEU B 1 233 ? 18.531 -29.781 -6.695 1 73.25 233 LEU B C 1
ATOM 3796 O O . LEU B 1 233 ? 18.969 -30.406 -5.723 1 73.25 233 LEU B O 1
ATOM 3800 N N . THR B 1 234 ? 17.516 -30.188 -7.258 1 71.12 234 THR B N 1
ATOM 3801 C CA . THR B 1 234 ? 16.844 -31.422 -6.914 1 71.12 234 THR B CA 1
ATOM 3802 C C . THR B 1 234 ? 17.438 -32.594 -7.707 1 71.12 234 THR B C 1
ATOM 3804 O O . THR B 1 234 ? 17.109 -33.75 -7.434 1 71.12 234 THR B O 1
ATOM 3807 N N . GLY B 1 235 ? 18.656 -32.406 -8.266 1 60.06 235 GLY B N 1
ATOM 3808 C CA . GLY B 1 235 ? 19.266 -33.5 -9.055 1 60.06 235 GLY B CA 1
ATOM 3809 C C . GLY B 1 235 ? 18.344 -34 -10.148 1 60.06 235 GLY B C 1
ATOM 3810 O O . GLY B 1 235 ? 18.672 -35 -10.82 1 60.06 235 GLY B O 1
ATOM 3811 N N . ALA B 1 236 ? 17.172 -33.656 -10.141 1 51.16 236 ALA B N 1
ATOM 3812 C CA . ALA B 1 236 ? 16.281 -34.188 -11.172 1 51.16 236 ALA B CA 1
ATOM 3813 C C . ALA B 1 236 ? 16.672 -33.656 -12.555 1 51.16 236 ALA B C 1
ATOM 3815 O O . ALA B 1 236 ? 16.203 -32.625 -12.984 1 51.16 236 ALA B O 1
ATOM 3816 N N . ALA B 1 237 ? 17.812 -33.531 -12.789 1 45.44 237 ALA B N 1
ATOM 3817 C CA . ALA B 1 237 ? 18.203 -33.281 -14.172 1 45.44 237 ALA B CA 1
ATOM 3818 C C . ALA B 1 237 ? 17.469 -34.188 -15.141 1 45.44 237 ALA B C 1
ATOM 3820 O O . ALA B 1 237 ? 17.219 -35.375 -14.828 1 45.44 237 ALA B O 1
ATOM 3821 N N . ALA B 1 238 ? 16.688 -33.656 -16.234 1 45.09 238 ALA B N 1
ATOM 3822 C CA . ALA B 1 238 ? 16.047 -34.438 -17.312 1 45.09 238 ALA B CA 1
ATOM 3823 C C . ALA B 1 238 ? 16.844 -35.688 -17.625 1 45.09 238 ALA B C 1
ATOM 3825 O O . ALA B 1 238 ? 18.031 -35.625 -17.969 1 45.09 238 ALA B O 1
ATOM 3826 N N . ALA B 1 239 ? 16.547 -36.844 -17.141 1 36.47 239 ALA B N 1
ATOM 3827 C CA . ALA B 1 239 ? 16.797 -38.062 -17.891 1 36.47 239 ALA B CA 1
ATOM 3828 C C . ALA B 1 239 ? 16.266 -37.969 -19.328 1 36.47 239 ALA B C 1
ATOM 3830 O O . ALA B 1 239 ? 15.211 -37.375 -19.547 1 36.47 239 ALA B O 1
#

Foldseek 3Di:
DLCQQVVVFDPVLSVLVVLLVVLLVCLQPPCPDLVQLVCLVVCLVVVHAGPDPSSNVNSVSLVCQVVWAPPVLSVQLNQLSNLQSVLSSVCVVCPPPDDALQCLVVLVVSLLRNLSLLNVLRSLAICVQHVDCVLQVVLSVLSSLLSRLVCCLLQVVVCVVVVNQPDSLNNNCRNPVHDSVVSNVVSVVSNVVSLVVSCVSRDDPVVNVSSVSNSRSSVVCSCVDVNRVCCVVVVVDDD/DLCQQVVVFDPVLSVLVVLLVVLLVCLQPHPPDLVQLVCLVVCLVVVHAGPDPSSNVNSVSLVCQVVWAPPVLSVQLNQLSNLQSVLSSVCVVCPPPDDALQCLVVLVVSLLRNLSQLNVLRSLAICVQHVDCVLQVVLSVLSSLLSRLVCCLLQVVVCVVVVNCPDSLNNNCRNPVHDSVVSNVVSVVSNVVSLVVSCVSRDDPVVNVSSVSNSRSSVVCSCVDVNRVCCVVVVVDPD